Protein AF-A0A968ND12-F1 (afdb_monomer_lite)

Foldseek 3Di:
DVVVVVVVVVVLVVVLVVLQVVLVVCVVVVNLVSSLVSLVVSCVSPVLPLVSLLVVLVSDPDLVSNLVSLVSSLVSPCPDPSNVVSVVVNVVSVVVVVPPPDDDPDDDDDDDDDDDDDDDDDDDDDDDPPPPPDDPVNVVVVVVVVVVVVVVVVVVVVVVVVVPPPDPPPDPDFDDAQPDFQVVLLVLCVQLPAQFADKDQDDCVNLVNDDQPQSVRKIWTPRLQAAPPFTKMKGAAPWQVSLVVSQVVQCVVCVVPVQSNWDWEGDTRIIMTGRPVPPPVSVVSSNLSRVCSVVVDSDRPPDPPPPDPPPPVLDPQPDALVRLVVLLVQVVQQKDDKDQDGSVLLPNDSDAQSVRKIWIPRPVVPPPWTKMKGQHSWQVVLVVSVVVLVVVCVVPVCQDWQWEGDTRIIIIGGRVPPVVSSVSSNVSRPVVNVPPDPPRDDDDPPDDDPDPPPDQQALVNLVVLLVLLVQQKDDKDQDDCVLLPPDGDAQSVRKIWIPRPVVPPPFTWMKGFHPWQVSLVVSQSVLVVVCVVDVVQHWQWEADTRIIIIGGPVRPPVSSVSSNVSRPCPVVPDRPDHDDPPDDPPPDPDDDDDDDDDDDDDDDDDDDDDDDDDDDDDDDDDDDDDDDDDDDDDDDDDDDDDDDDDDDDDDDDDDDDDDDDDDDDDDDDDDDDDDDDDDDDDDDDDDDDDDDDDDDDDDDDDDDDDDDDD

Secondary structure (DSSP, 8-state):
-HHHHHHHHHHHHHHHHHHHHHHHHHHHTT-HHHHHHHHHHHHHH-TT-HHHHHHHHHH-SSHHHHHHHHHHHHHH-TTSHHHHHHHHHHHHHHHHHHT-PPPP-----------------PPPPPP--GGGG--HHHHHHHHHHHHHHHHHHHHHHHHHHHHHSS--PPPPPPPPPP---HHHHHHHHHHTT---EEEEE--GGGGTT---TTGGGEEEEE-TTS-TT-EEEEEE-SSHHHHHHHHHHHHHHHHH-GGG-EEEEEETTEEEEEETTS-HHHHHHHHHHHHHTTSS--------SS--------PPPS--HHHHHHHHHHTT---EEEEE--GGGGTTS--TTGGGEEEEE-GGG-TT-EEEEEE-SSHHHHHHHHHHHHHHHHH-GGG-EEEEEETTEEEEEETTS-HHHHHHHHHHHHHGGG-------PPPSPPP----------HHHHHHHHHHTT---EEEEE--GGGGTTS---SGGGEEEEE-GGG-TT-EEEEEE-SSHHHHHHHHHHHHHHHHH-GGG-EEEEEETTEEEEEETTS-HHHHHHHHHHHHHGGGT---PPPPP-PPPP---------PPPP-------PPPPP-----PPPP----PPPPP---PPPP--PPPPPP---PPPPP---PPP---PPPPPP-------------------PPP---------------------

Radius of gyration: 41.74 Å; chains: 1; bounding box: 104×108×137 Å

Sequence (710 aa):
MSDENQSASTNLDEQTAELVRQGVDALKSGNTLVARALLTEVTRIAPGYQDAWLWLSDLAESEAEREVNLRRSIEIDPRSPSGQIARRKLDQLLAESEVLPPPPTETLRPQTGRIADADADAVAEPEPKWWQQLTPIQMGLIGLSTFAFLLLCGILGMNLFGTFFGRGQPTPPPAPIISVSATEIVVRLQQNGAEAADARPAVPEDFGGLTPRCLDNSQRFYTPSLAFPAGGIVVVCPSANEAQLAKAEFDALGVRDPERRSWTYLNNNVFLQVDGRLPPEASVRYEQVIAALSGGTIPPVVPPATSPPSQAVATPLPFSAFDVYNRIAATGVDVANPRPAVPEDFGAIQARCLENSVRYFIPSLGDPAGGIIVVCPTAAEAEALKADFDRQSAANPTAASWRFINNNIFVQADGRLPADQANKFAEVVAALSTGQAVAPLPPTPPPPPPDATPIPISAFDVFNRVAAAGVEVTDPRGAVPEDFGAIQARCLENSVRYFTPSLGFPAGGVIVTCSNAGDAQALKADYDRQSAANPGATSWTFINNNVFAQADGRMPQNQAQKFQEVIASLSTGAPVQPLPPTAVPPTATQPIEEITVIPIPPTNTPAPIPPTNTSAPIPPTNTSAPIPPTDVPIPPTDTPAPPPTDTPLPPPTNTALPTIVIPLPATATPTITPTATLPYPLPGGLPAPSPRTNAAPFPGSLHNVAIKEE

pLDDT: mean 76.64, std 22.75, range [28.38, 98.38]

Structure (mmCIF, N/CA/C/O backbone):
data_AF-A0A968ND12-F1
#
_entry.id   AF-A0A968ND12-F1
#
loop_
_atom_site.group_PDB
_atom_site.id
_atom_site.type_symbol
_atom_site.label_atom_id
_atom_site.label_alt_id
_atom_site.label_comp_id
_atom_site.label_asym_id
_atom_site.label_entity_id
_atom_site.label_seq_id
_atom_site.pdbx_PDB_ins_code
_atom_site.Cartn_x
_atom_site.Cartn_y
_atom_site.Cartn_z
_atom_site.occupancy
_atom_site.B_iso_or_equiv
_atom_site.auth_seq_id
_atom_site.auth_comp_id
_atom_site.auth_asym_id
_atom_site.auth_atom_id
_atom_site.pdbx_PDB_model_num
ATOM 1 N N . MET A 1 1 ? 2.830 17.175 -38.730 1.00 56.44 1 MET A N 1
ATOM 2 C CA . MET A 1 1 ? 2.250 15.978 -38.079 1.00 56.44 1 MET A CA 1
ATOM 3 C C . MET A 1 1 ? 3.204 14.786 -38.086 1.00 56.44 1 MET A C 1
ATOM 5 O O . MET A 1 1 ? 3.204 14.071 -37.100 1.00 56.44 1 MET A O 1
ATOM 9 N N . SER A 1 2 ? 4.044 14.578 -39.109 1.00 65.62 2 SER A N 1
ATOM 10 C CA . SER A 1 2 ? 5.044 13.490 -39.088 1.00 65.62 2 SER A CA 1
ATOM 11 C C . SER A 1 2 ? 6.234 13.743 -38.146 1.00 65.62 2 SER A C 1
ATOM 13 O O . SER A 1 2 ? 6.712 12.797 -37.531 1.00 65.62 2 SER A O 1
ATOM 15 N N . ASP A 1 3 ? 6.656 15.000 -37.966 1.00 70.06 3 ASP A N 1
ATOM 16 C CA . ASP A 1 3 ? 7.832 15.323 -37.132 1.00 70.06 3 ASP A CA 1
ATOM 17 C C . ASP A 1 3 ? 7.553 15.219 -35.621 1.00 70.06 3 ASP A C 1
ATOM 19 O O . ASP A 1 3 ? 8.429 14.866 -34.840 1.00 70.06 3 ASP A O 1
ATOM 23 N N . GLU A 1 4 ? 6.307 15.446 -35.199 1.00 74.62 4 GLU A N 1
ATOM 24 C CA . GLU A 1 4 ? 5.911 15.413 -33.781 1.00 74.62 4 GLU A CA 1
ATOM 25 C C . GLU A 1 4 ? 5.852 13.976 -33.227 1.00 74.62 4 GLU A C 1
ATOM 27 O O . GLU A 1 4 ? 6.149 13.737 -32.059 1.00 74.62 4 GLU A O 1
ATOM 32 N N . ASN A 1 5 ? 5.559 12.994 -34.089 1.00 72.19 5 ASN A N 1
ATOM 33 C CA . ASN A 1 5 ? 5.512 11.581 -33.704 1.00 72.19 5 ASN A CA 1
ATOM 34 C C . ASN A 1 5 ? 6.915 10.949 -33.586 1.00 72.19 5 ASN A C 1
ATOM 36 O O . ASN A 1 5 ? 7.107 10.006 -32.822 1.00 72.19 5 ASN A O 1
ATOM 40 N N . GLN A 1 6 ? 7.915 11.484 -34.301 1.00 74.94 6 GLN A N 1
ATOM 41 C CA . GLN A 1 6 ? 9.308 11.038 -34.167 1.00 74.94 6 GLN A CA 1
ATOM 42 C C . GLN A 1 6 ? 9.925 11.479 -32.836 1.00 74.94 6 GLN A C 1
ATOM 44 O O . GLN A 1 6 ? 10.598 10.679 -32.194 1.00 74.94 6 GLN A O 1
ATOM 49 N N . SER A 1 7 ? 9.655 12.704 -32.369 1.00 80.06 7 SER A N 1
ATOM 50 C CA . SER A 1 7 ? 10.181 13.176 -31.078 1.00 80.06 7 SER A CA 1
ATOM 51 C C . SER A 1 7 ? 9.617 12.408 -29.877 1.00 80.06 7 SER A C 1
ATOM 53 O O . SER A 1 7 ? 10.336 12.200 -28.901 1.00 80.06 7 SER A O 1
ATOM 55 N N . ALA A 1 8 ? 8.361 11.954 -29.951 1.00 79.12 8 ALA A N 1
ATOM 56 C CA . ALA A 1 8 ? 7.745 11.154 -28.894 1.00 79.12 8 ALA A CA 1
ATOM 57 C C . ALA A 1 8 ? 8.341 9.737 -28.803 1.00 79.12 8 ALA A C 1
ATOM 59 O O . ALA A 1 8 ? 8.593 9.257 -27.699 1.00 79.12 8 ALA A O 1
ATOM 60 N N . SER A 1 9 ? 8.620 9.094 -29.946 1.00 83.06 9 SER A N 1
ATOM 61 C CA . SER A 1 9 ? 9.255 7.765 -29.978 1.00 83.06 9 SER A CA 1
ATOM 62 C C . SER A 1 9 ? 10.660 7.796 -29.377 1.00 83.06 9 SER A C 1
ATOM 64 O O . SER A 1 9 ? 10.982 6.964 -28.538 1.00 83.06 9 SER A O 1
ATOM 66 N N . THR A 1 10 ? 11.473 8.794 -29.740 1.00 88.38 10 THR A N 1
ATOM 67 C CA . THR A 1 10 ? 12.858 8.898 -29.255 1.00 88.38 10 THR A CA 1
ATOM 68 C C . THR A 1 10 ? 12.935 9.079 -27.737 1.00 88.38 10 THR A C 1
ATOM 70 O O . THR A 1 10 ? 13.812 8.510 -27.096 1.00 88.38 10 THR A O 1
ATOM 73 N N . ASN A 1 11 ? 12.012 9.845 -27.146 1.00 89.94 11 ASN A N 1
ATOM 74 C CA . ASN A 1 11 ? 11.993 10.067 -25.697 1.00 89.94 11 ASN A CA 1
ATOM 75 C C . ASN A 1 11 ? 11.614 8.784 -24.935 1.00 89.94 11 ASN A C 1
ATOM 77 O O . ASN A 1 11 ? 12.220 8.459 -23.915 1.00 89.94 11 ASN A O 1
ATOM 81 N N . LEU A 1 12 ? 10.662 8.013 -25.473 1.00 89.19 12 LEU A N 1
ATOM 82 C CA . LEU A 1 12 ? 10.262 6.734 -24.891 1.00 89.19 12 LEU A CA 1
ATOM 83 C C . LEU A 1 12 ? 11.404 5.709 -24.923 1.00 89.19 12 LEU A C 1
ATOM 85 O O . LEU A 1 12 ? 11.623 5.002 -23.937 1.00 89.19 12 LEU A O 1
ATOM 89 N N . ASP A 1 13 ? 12.152 5.655 -26.025 1.00 93.19 13 ASP A N 1
ATOM 90 C CA . ASP A 1 13 ? 13.301 4.758 -26.169 1.00 93.19 13 ASP A CA 1
ATOM 91 C C . ASP A 1 13 ? 14.418 5.114 -25.170 1.00 93.19 13 ASP A C 1
ATOM 93 O O . ASP A 1 13 ? 14.982 4.227 -24.527 1.00 93.19 13 ASP A O 1
ATOM 97 N N . GLU A 1 14 ? 14.691 6.409 -24.972 1.00 93.56 14 GLU A N 1
ATOM 98 C CA . GLU A 1 14 ? 15.684 6.891 -24.003 1.00 93.56 14 GLU A CA 1
ATOM 99 C C . GLU A 1 14 ? 15.271 6.586 -22.555 1.00 93.56 14 GLU A C 1
ATOM 101 O O . GLU A 1 14 ? 16.070 6.059 -21.776 1.00 93.56 14 GLU A O 1
ATOM 106 N N . GLN A 1 15 ? 14.005 6.831 -22.203 1.00 93.25 15 GLN A N 1
ATOM 107 C CA . GLN A 1 15 ? 13.470 6.504 -20.881 1.00 93.25 15 GLN A CA 1
ATOM 108 C C . GLN A 1 15 ? 13.541 4.997 -20.595 1.00 93.25 15 GLN A C 1
ATOM 110 O O . GLN A 1 15 ? 13.913 4.581 -19.496 1.00 93.25 15 GLN A O 1
ATOM 115 N N . THR A 1 16 ? 13.203 4.173 -21.587 1.00 95.69 16 THR A N 1
ATOM 116 C CA . THR A 1 16 ? 13.233 2.710 -21.466 1.00 95.69 16 THR A CA 1
ATOM 117 C C . THR A 1 16 ? 14.664 2.209 -21.271 1.00 95.69 16 THR A C 1
ATOM 119 O O . THR A 1 16 ? 14.918 1.399 -20.378 1.00 95.69 16 THR A O 1
ATOM 122 N N . ALA A 1 17 ? 15.618 2.727 -22.051 1.00 94.31 17 ALA A N 1
ATOM 123 C CA . ALA A 1 17 ? 17.031 2.384 -21.916 1.00 94.31 17 ALA A CA 1
ATOM 124 C C . ALA A 1 17 ? 17.588 2.759 -20.531 1.00 94.31 17 ALA A C 1
ATOM 126 O O . ALA A 1 17 ? 18.358 1.994 -19.942 1.00 94.31 17 ALA A O 1
ATOM 127 N N . GLU A 1 18 ? 17.165 3.899 -19.982 1.00 95.69 18 GLU A N 1
ATOM 128 C CA . GLU A 1 18 ? 17.583 4.344 -18.655 1.00 95.69 18 GLU A CA 1
ATOM 129 C C . GLU A 1 18 ? 17.050 3.438 -17.538 1.00 95.69 18 GLU A C 1
ATOM 131 O O . GLU A 1 18 ? 17.810 3.037 -16.655 1.00 95.69 18 GLU A O 1
ATOM 136 N N . LEU A 1 19 ? 15.775 3.043 -17.598 1.00 95.25 19 LEU A N 1
ATOM 137 C CA . LEU A 1 19 ? 15.191 2.107 -16.632 1.00 95.25 19 LEU A CA 1
ATOM 138 C C . LEU A 1 19 ? 15.886 0.739 -16.660 1.00 95.25 19 LEU A C 1
ATOM 140 O O . LEU A 1 19 ? 16.144 0.156 -15.606 1.00 95.25 19 LEU A O 1
ATOM 144 N N . VAL A 1 20 ? 16.253 0.243 -17.847 1.00 97.31 20 VAL A N 1
ATOM 145 C CA . VAL A 1 20 ? 17.030 -1.001 -17.977 1.00 97.31 20 VAL A CA 1
ATOM 146 C C . VAL A 1 20 ? 18.399 -0.855 -17.333 1.00 97.31 20 VAL A C 1
ATOM 148 O O . VAL A 1 20 ? 18.812 -1.735 -16.579 1.00 97.31 20 VAL A O 1
ATOM 151 N N . ARG A 1 21 ? 19.097 0.257 -17.589 1.00 96.88 21 ARG A N 1
ATOM 152 C CA . ARG A 1 21 ? 20.406 0.531 -16.987 1.00 96.88 21 ARG A CA 1
ATOM 153 C C . ARG A 1 21 ? 20.323 0.520 -15.460 1.00 96.88 21 ARG A C 1
ATOM 155 O O . ARG A 1 21 ? 21.101 -0.184 -14.821 1.00 96.88 21 ARG A O 1
ATOM 162 N N . GLN A 1 22 ? 19.335 1.208 -14.891 1.00 95.56 22 GLN A N 1
ATOM 163 C CA . GLN A 1 22 ? 19.101 1.236 -13.445 1.00 95.56 22 GLN A CA 1
ATOM 164 C C . GLN A 1 22 ? 18.759 -0.150 -12.883 1.00 95.56 22 GLN A C 1
ATOM 166 O O . GLN A 1 22 ? 19.304 -0.542 -11.851 1.00 95.56 22 GLN A O 1
ATOM 171 N N . GLY A 1 23 ? 17.912 -0.922 -13.572 1.00 96.12 23 GLY A N 1
ATOM 172 C CA . GLY A 1 23 ? 17.571 -2.289 -13.173 1.00 96.12 23 GLY A CA 1
ATOM 173 C C . GLY A 1 23 ? 18.788 -3.217 -13.148 1.00 96.12 23 GLY A C 1
ATOM 174 O O . GLY A 1 23 ? 18.982 -3.972 -12.195 1.00 96.12 23 GLY A O 1
ATOM 175 N N . VAL A 1 24 ? 19.659 -3.116 -14.155 1.00 97.12 24 VAL A N 1
ATOM 176 C CA . VAL A 1 24 ? 20.906 -3.890 -14.235 1.00 97.12 24 VAL A CA 1
ATOM 177 C C . VAL A 1 24 ? 21.907 -3.464 -13.157 1.00 97.12 24 VAL A C 1
ATOM 179 O O . VAL A 1 24 ? 22.561 -4.320 -12.559 1.00 97.12 24 VAL A O 1
ATOM 182 N N . ASP A 1 25 ? 22.033 -2.169 -12.872 1.00 95.00 25 ASP A N 1
ATOM 183 C CA . ASP A 1 25 ? 22.934 -1.671 -11.827 1.00 95.00 25 ASP A CA 1
ATOM 184 C C . ASP A 1 25 ? 22.446 -2.058 -10.419 1.00 95.00 25 ASP A C 1
ATOM 186 O O . ASP A 1 25 ? 23.253 -2.459 -9.572 1.00 95.00 25 ASP A O 1
ATOM 190 N N . ALA A 1 26 ? 21.129 -2.054 -10.185 1.00 89.69 26 ALA A N 1
ATOM 191 C CA . ALA A 1 26 ? 20.523 -2.584 -8.964 1.00 89.69 26 ALA A CA 1
ATOM 192 C C . ALA A 1 26 ? 20.800 -4.088 -8.801 1.00 89.69 26 ALA A C 1
ATOM 194 O O . ALA A 1 26 ? 21.213 -4.520 -7.721 1.00 89.69 26 ALA A O 1
ATOM 195 N N . LEU A 1 27 ? 20.667 -4.872 -9.881 1.00 96.38 27 LEU A N 1
ATOM 196 C CA . LEU A 1 27 ? 20.973 -6.305 -9.882 1.00 96.38 27 LEU A CA 1
ATOM 197 C C . LEU A 1 27 ? 22.443 -6.566 -9.529 1.00 96.38 27 LEU A C 1
ATOM 199 O O . LEU A 1 27 ? 22.733 -7.381 -8.655 1.00 96.38 27 LEU A O 1
ATOM 203 N N . LYS A 1 28 ? 23.376 -5.838 -10.159 1.00 93.44 28 LYS A N 1
ATOM 204 C CA . LYS A 1 28 ? 24.823 -5.942 -9.883 1.00 93.44 28 LYS A CA 1
ATOM 205 C C . LYS A 1 28 ? 25.186 -5.563 -8.450 1.00 93.44 28 LYS A C 1
ATOM 207 O O . LYS A 1 28 ? 26.159 -6.081 -7.912 1.00 93.44 28 LYS A O 1
ATOM 212 N N . SER A 1 29 ? 24.405 -4.678 -7.841 1.00 92.44 29 SER A N 1
ATOM 213 C CA . SER A 1 29 ? 24.580 -4.246 -6.452 1.00 92.44 29 SER A CA 1
ATOM 214 C C . SER A 1 29 ? 23.923 -5.198 -5.441 1.00 92.44 29 SER A C 1
ATOM 216 O O . SER A 1 29 ? 23.938 -4.924 -4.244 1.00 92.44 29 SER A O 1
ATOM 218 N N . GLY A 1 30 ? 23.330 -6.308 -5.899 1.00 89.31 30 GLY A N 1
ATOM 219 C CA . GLY A 1 30 ? 22.644 -7.290 -5.055 1.00 89.31 30 GLY A CA 1
ATOM 220 C C . GLY A 1 30 ? 21.225 -6.892 -4.637 1.00 89.31 30 GLY A C 1
ATOM 221 O O . GLY A 1 30 ? 20.592 -7.617 -3.873 1.00 89.31 30 GLY A O 1
ATOM 222 N N . ASN A 1 31 ? 20.692 -5.773 -5.138 1.00 91.06 31 ASN A N 1
ATOM 223 C CA . ASN A 1 31 ? 19.337 -5.318 -4.835 1.00 91.06 31 ASN A CA 1
ATOM 224 C C . ASN A 1 31 ? 18.324 -5.928 -5.817 1.00 91.06 31 ASN A C 1
ATOM 226 O O . ASN A 1 31 ? 17.839 -5.279 -6.746 1.00 91.06 31 ASN A O 1
ATOM 230 N N . THR A 1 32 ? 18.027 -7.211 -5.616 1.00 93.25 32 THR A N 1
ATOM 231 C CA . THR A 1 32 ? 17.188 -8.013 -6.519 1.00 93.25 32 THR A CA 1
ATOM 232 C C . THR A 1 32 ? 15.734 -7.539 -6.585 1.00 93.25 32 THR A C 1
ATOM 234 O O . THR A 1 32 ? 15.129 -7.604 -7.653 1.00 93.25 32 THR A O 1
ATOM 237 N N . LEU A 1 33 ? 15.184 -7.008 -5.485 1.00 81.56 33 LEU A N 1
ATOM 238 C CA . LEU A 1 33 ? 13.808 -6.502 -5.430 1.00 81.56 33 LEU A CA 1
ATOM 239 C C . LEU A 1 33 ? 13.639 -5.242 -6.288 1.00 81.56 33 LEU A C 1
ATOM 241 O O . LEU A 1 33 ? 12.730 -5.181 -7.116 1.00 81.56 33 LEU A O 1
ATOM 245 N N . VAL A 1 34 ? 14.545 -4.266 -6.147 1.00 83.06 34 VAL A N 1
ATOM 246 C CA . VAL A 1 34 ? 14.527 -3.041 -6.967 1.00 83.06 34 VAL A CA 1
ATOM 247 C C . VAL A 1 34 ? 14.811 -3.363 -8.431 1.00 83.06 34 VAL A C 1
ATOM 249 O O . VAL A 1 34 ? 14.116 -2.861 -9.314 1.00 83.06 34 VAL A O 1
ATOM 252 N N . ALA A 1 35 ? 15.776 -4.248 -8.700 1.00 96.38 35 ALA A N 1
ATOM 253 C CA . ALA A 1 35 ? 16.067 -4.695 -10.057 1.00 96.38 35 ALA A CA 1
ATOM 254 C C . ALA A 1 35 ? 14.835 -5.313 -10.735 1.00 96.38 35 ALA A C 1
ATOM 256 O O . ALA A 1 35 ? 14.520 -4.957 -11.871 1.00 96.38 35 ALA A O 1
ATOM 257 N N . ARG A 1 36 ? 14.100 -6.187 -10.028 1.00 96.12 36 ARG A N 1
ATOM 258 C CA . ARG A 1 36 ? 12.876 -6.797 -10.561 1.00 96.12 36 ARG A CA 1
ATOM 259 C C . ARG A 1 36 ? 11.808 -5.745 -10.834 1.00 96.12 36 ARG A C 1
ATOM 261 O O . ARG A 1 36 ? 11.239 -5.758 -11.917 1.00 96.12 36 ARG A O 1
ATOM 268 N N . ALA A 1 37 ? 11.557 -4.826 -9.901 1.00 89.56 37 ALA A N 1
ATOM 269 C CA . ALA A 1 37 ? 10.554 -3.777 -10.087 1.00 89.56 37 ALA A CA 1
ATOM 270 C C . ALA A 1 37 ? 10.840 -2.915 -11.332 1.00 89.56 37 ALA A C 1
ATOM 272 O O . ALA A 1 37 ? 9.951 -2.719 -12.162 1.00 89.56 37 ALA A O 1
ATOM 273 N N . LEU A 1 38 ? 12.089 -2.466 -11.505 1.00 94.12 38 LEU A N 1
ATOM 274 C CA . LEU A 1 38 ? 12.507 -1.646 -12.647 1.00 94.12 38 LEU A CA 1
ATOM 275 C C . LEU A 1 38 ? 12.411 -2.400 -13.978 1.00 94.12 38 LEU A C 1
ATOM 277 O O . LEU A 1 38 ? 11.897 -1.865 -14.958 1.00 94.12 38 LEU A O 1
ATOM 281 N N . LEU A 1 39 ? 12.875 -3.650 -14.028 1.00 97.56 39 LEU A N 1
ATOM 282 C CA . LEU A 1 39 ? 12.845 -4.445 -15.257 1.00 97.56 39 LEU A CA 1
ATOM 283 C C . LEU A 1 39 ? 11.418 -4.873 -15.635 1.00 97.56 39 LEU A C 1
ATOM 285 O O . LEU A 1 39 ? 11.082 -4.882 -16.818 1.00 97.56 39 LEU A O 1
ATOM 289 N N . THR A 1 40 ? 10.551 -5.151 -14.658 1.00 95.56 40 THR A N 1
ATOM 290 C CA . THR A 1 40 ? 9.119 -5.380 -14.903 1.00 95.56 40 THR A CA 1
ATOM 291 C C . THR A 1 40 ? 8.464 -4.131 -15.489 1.00 95.56 40 THR A C 1
ATOM 293 O O . THR A 1 40 ? 7.734 -4.226 -16.477 1.00 95.56 40 THR A O 1
ATO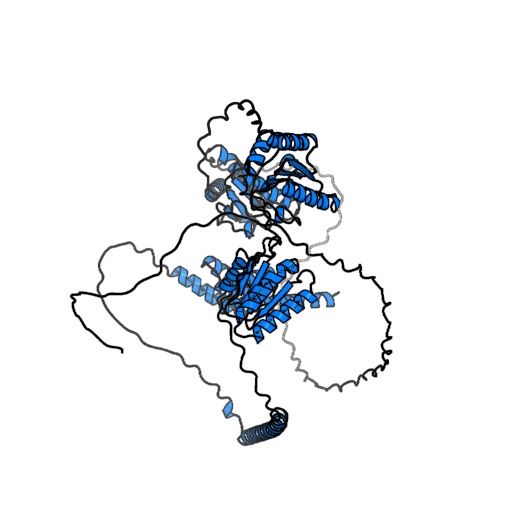M 296 N N . GLU A 1 41 ? 8.775 -2.949 -14.951 1.00 95.06 41 GLU A N 1
ATOM 297 C CA . GLU A 1 41 ? 8.271 -1.680 -15.480 1.00 95.06 41 GLU A CA 1
ATOM 298 C C . GLU A 1 41 ? 8.711 -1.447 -16.934 1.00 95.06 41 GLU A C 1
ATOM 300 O O . GLU A 1 41 ? 7.894 -1.064 -17.773 1.00 95.06 41 GLU A O 1
ATOM 305 N N . VAL A 1 42 ? 9.959 -1.786 -17.279 1.00 97.75 42 VAL A N 1
ATOM 306 C CA . VAL A 1 42 ? 10.430 -1.768 -18.673 1.00 97.75 42 VAL A CA 1
ATOM 307 C C . VAL A 1 42 ? 9.572 -2.664 -19.559 1.00 97.75 42 VAL A C 1
ATOM 309 O O . VAL A 1 42 ? 9.120 -2.216 -20.608 1.00 97.75 42 VAL A O 1
ATOM 312 N N . THR A 1 43 ? 9.302 -3.908 -19.152 1.00 97.44 43 THR A N 1
ATOM 313 C CA . THR A 1 43 ? 8.472 -4.821 -19.962 1.00 97.44 43 THR A CA 1
ATOM 314 C C . THR A 1 43 ? 7.016 -4.368 -20.083 1.00 97.44 43 THR A C 1
ATOM 316 O O . THR A 1 43 ? 6.337 -4.739 -21.039 1.00 97.44 43 THR A O 1
ATOM 319 N N . ARG A 1 44 ? 6.534 -3.531 -19.157 1.00 95.00 44 ARG A N 1
ATOM 320 C CA . ARG A 1 44 ? 5.206 -2.910 -19.223 1.00 95.00 44 ARG A CA 1
ATOM 321 C C . ARG A 1 44 ? 5.168 -1.752 -20.222 1.00 95.00 44 ARG A C 1
ATOM 323 O O . ARG A 1 44 ? 4.199 -1.638 -20.970 1.00 95.00 44 ARG A O 1
ATOM 330 N N . ILE A 1 45 ? 6.199 -0.904 -20.227 1.00 93.94 45 ILE A N 1
ATOM 331 C CA . ILE A 1 45 ? 6.315 0.265 -21.115 1.00 93.94 45 ILE A CA 1
ATOM 332 C C . ILE A 1 45 ? 6.671 -0.168 -22.543 1.00 93.94 45 ILE A C 1
ATOM 334 O O . ILE A 1 45 ? 6.045 0.270 -23.507 1.00 93.94 45 ILE A O 1
ATOM 338 N N . ALA A 1 46 ? 7.649 -1.061 -22.669 1.00 96.62 46 ALA A N 1
ATOM 339 C CA . ALA A 1 46 ? 8.173 -1.575 -23.922 1.00 96.62 46 ALA A CA 1
ATOM 340 C C . ALA A 1 46 ? 8.196 -3.116 -23.892 1.00 96.62 46 ALA A C 1
ATOM 342 O O . ALA A 1 46 ? 9.249 -3.726 -23.692 1.00 96.62 46 ALA A O 1
ATOM 343 N N . PRO A 1 47 ? 7.053 -3.784 -24.151 1.00 97.00 47 PRO A N 1
ATOM 344 C CA . PRO A 1 47 ? 6.973 -5.249 -24.150 1.00 97.00 47 PRO A CA 1
ATOM 345 C C . PRO A 1 47 ? 7.934 -5.931 -25.133 1.00 97.00 47 PRO A C 1
ATOM 347 O O . PRO A 1 47 ? 8.293 -7.088 -24.932 1.00 97.00 47 PRO A O 1
ATOM 350 N N . GLY A 1 48 ? 8.365 -5.214 -26.178 1.00 96.44 48 GLY A N 1
ATOM 351 C CA . GLY A 1 48 ? 9.365 -5.659 -27.151 1.00 96.44 48 GLY A CA 1
ATOM 352 C C . GLY A 1 48 ? 10.824 -5.430 -26.733 1.00 96.44 48 GLY A C 1
ATOM 353 O O . GLY A 1 48 ? 11.716 -5.678 -27.539 1.00 96.44 48 GLY A O 1
ATOM 354 N N . TYR A 1 49 ? 11.104 -4.950 -25.516 1.00 97.25 49 TYR A N 1
ATOM 355 C CA . TYR A 1 49 ? 12.474 -4.720 -25.056 1.00 97.25 49 TYR A CA 1
ATOM 356 C C . TYR A 1 49 ? 13.109 -6.026 -24.564 1.00 97.25 49 TYR A C 1
ATOM 358 O O . TYR A 1 49 ? 13.016 -6.418 -23.401 1.00 97.25 49 TYR A O 1
ATOM 366 N N . GLN A 1 50 ? 13.743 -6.730 -25.493 1.00 97.50 50 GLN A N 1
ATOM 367 C CA . GLN A 1 50 ? 14.204 -8.103 -25.317 1.00 97.50 50 GLN A CA 1
ATOM 368 C C . GLN A 1 50 ? 15.158 -8.334 -24.134 1.00 97.50 50 GLN A C 1
ATOM 370 O O . GLN A 1 50 ? 15.071 -9.373 -23.469 1.00 97.50 50 GLN A O 1
ATOM 375 N N . ASP A 1 51 ? 16.055 -7.383 -23.869 1.00 97.06 51 ASP A N 1
ATOM 376 C CA . ASP A 1 51 ? 17.050 -7.496 -22.799 1.00 97.06 51 ASP A CA 1
ATOM 377 C C . ASP A 1 51 ? 16.395 -7.509 -21.418 1.00 97.06 51 ASP A C 1
ATOM 379 O O . ASP A 1 51 ? 16.853 -8.225 -20.534 1.00 97.06 51 ASP A O 1
ATOM 383 N N . ALA A 1 52 ? 15.294 -6.775 -21.229 1.00 97.88 52 ALA A N 1
ATOM 384 C CA . ALA A 1 52 ? 14.600 -6.729 -19.946 1.00 97.88 52 ALA A CA 1
ATOM 385 C C . ALA A 1 52 ? 14.025 -8.102 -19.572 1.00 97.88 52 ALA A C 1
ATOM 387 O O . ALA A 1 52 ? 14.203 -8.553 -18.443 1.00 97.88 52 ALA A O 1
ATOM 388 N N . TRP A 1 53 ? 13.438 -8.815 -20.540 1.00 98.31 53 TRP A N 1
ATOM 389 C CA . TRP A 1 53 ? 12.981 -10.197 -20.359 1.00 98.31 53 TRP A CA 1
ATOM 390 C C . TRP A 1 53 ? 14.128 -11.158 -20.045 1.00 98.31 53 TRP A C 1
ATOM 392 O O . TRP A 1 53 ? 13.989 -12.039 -19.195 1.00 98.31 53 TRP A O 1
ATOM 402 N N . LEU A 1 54 ? 15.280 -10.976 -20.698 1.00 98.19 54 LEU A N 1
ATOM 403 C CA . LEU A 1 54 ? 16.467 -11.774 -20.407 1.00 98.19 54 LEU A CA 1
ATOM 404 C C . LEU A 1 54 ? 16.953 -11.536 -18.967 1.00 98.19 54 LEU A C 1
ATOM 406 O O . LEU A 1 54 ? 17.212 -12.506 -18.259 1.00 98.19 54 LEU A O 1
ATOM 410 N N . TRP A 1 55 ? 17.023 -10.287 -18.503 1.00 97.94 55 TRP A N 1
ATOM 411 C CA . TRP A 1 55 ? 17.421 -9.972 -17.126 1.00 97.94 55 TRP A CA 1
ATOM 412 C C . TRP A 1 55 ? 16.394 -10.435 -16.083 1.00 97.94 55 TRP A C 1
ATOM 414 O O . TRP A 1 55 ? 16.783 -10.941 -15.032 1.00 97.94 55 TRP A O 1
ATOM 424 N N . LEU A 1 56 ? 15.092 -10.353 -16.377 1.00 98.00 56 LEU A N 1
ATOM 425 C CA . LEU A 1 56 ? 14.045 -10.901 -15.505 1.00 98.00 56 LEU A CA 1
ATOM 426 C C . LEU A 1 56 ? 14.157 -12.422 -15.335 1.00 98.00 56 LEU A C 1
ATOM 428 O O . LEU A 1 56 ? 13.793 -12.940 -14.283 1.00 98.00 56 LEU A O 1
ATOM 432 N N . SER A 1 57 ? 14.701 -13.152 -16.316 1.00 98.12 57 SER A N 1
ATOM 433 C CA . SER A 1 57 ? 14.948 -14.593 -16.153 1.00 98.12 57 SER A CA 1
ATOM 434 C C . SER A 1 57 ? 15.995 -14.911 -15.076 1.00 98.12 57 SER A C 1
ATOM 436 O O . SER A 1 57 ? 15.865 -15.917 -14.380 1.00 98.12 57 SER A O 1
ATOM 438 N N . ASP A 1 58 ? 16.982 -14.032 -14.876 1.00 97.62 58 ASP A N 1
ATOM 439 C CA . ASP A 1 58 ? 18.002 -14.184 -13.826 1.00 97.62 58 ASP A CA 1
ATOM 440 C C . ASP A 1 58 ? 17.467 -13.823 -12.433 1.00 97.62 58 ASP A C 1
ATOM 442 O O . ASP A 1 58 ? 18.006 -14.265 -11.421 1.00 97.62 58 ASP A O 1
ATOM 446 N N . LEU A 1 59 ? 16.386 -13.044 -12.387 1.00 97.50 59 LEU A N 1
ATOM 447 C CA . LEU A 1 59 ? 15.693 -12.632 -11.168 1.00 97.50 59 LEU A CA 1
ATOM 448 C C . LEU A 1 59 ? 14.508 -13.530 -10.796 1.00 97.50 59 LEU A C 1
ATOM 450 O O . LEU A 1 59 ? 13.914 -13.302 -9.745 1.00 97.50 59 LEU A O 1
ATOM 454 N N . ALA A 1 60 ? 14.141 -14.499 -11.636 1.00 97.31 60 ALA A N 1
ATOM 455 C CA . ALA A 1 60 ? 12.982 -15.364 -11.430 1.00 97.31 60 ALA A CA 1
ATOM 456 C C . ALA A 1 60 ? 13.126 -16.241 -10.170 1.00 97.31 60 ALA A C 1
ATOM 458 O O . ALA A 1 60 ? 14.182 -16.836 -9.941 1.00 97.31 60 ALA A O 1
ATOM 459 N N . GLU A 1 61 ? 12.058 -16.356 -9.372 1.00 94.50 61 GLU A N 1
ATOM 460 C CA . GLU A 1 61 ? 12.060 -17.131 -8.109 1.00 94.50 61 GLU A CA 1
ATOM 461 C C . GLU A 1 61 ? 11.794 -18.616 -8.325 1.00 94.50 61 GLU A C 1
ATOM 463 O O . GLU A 1 61 ? 12.067 -19.439 -7.452 1.00 94.50 61 GLU A O 1
ATOM 468 N N . SER A 1 62 ? 11.251 -18.960 -9.489 1.00 95.94 62 SER A N 1
ATOM 469 C CA . SER A 1 62 ? 10.920 -20.328 -9.865 1.00 95.94 62 SER A CA 1
ATOM 470 C C . SER A 1 62 ? 11.453 -20.662 -11.253 1.00 95.94 62 SER A C 1
ATOM 472 O O . SER A 1 62 ? 11.604 -19.789 -12.111 1.00 95.94 62 SER A O 1
ATOM 474 N N . GLU A 1 63 ? 11.702 -21.950 -11.496 1.00 96.12 63 GLU A N 1
ATOM 475 C CA . GLU A 1 63 ? 12.079 -22.444 -12.826 1.00 96.12 63 GLU A CA 1
ATOM 476 C C . GLU A 1 63 ? 10.994 -22.145 -13.867 1.00 96.12 63 GLU A C 1
ATOM 478 O O . GLU A 1 63 ? 11.313 -21.743 -14.982 1.00 96.12 63 GLU A O 1
ATOM 483 N N . ALA A 1 64 ? 9.716 -22.240 -13.484 1.00 93.94 64 ALA A N 1
ATOM 484 C CA . ALA A 1 64 ? 8.590 -21.922 -14.360 1.00 93.94 64 ALA A CA 1
ATOM 485 C C . ALA A 1 64 ? 8.597 -20.449 -14.806 1.00 93.94 64 ALA A C 1
ATOM 487 O O . ALA A 1 64 ? 8.431 -20.148 -15.986 1.00 93.94 64 ALA A O 1
ATOM 488 N N . GLU A 1 65 ? 8.831 -19.515 -13.881 1.00 95.62 65 GLU A N 1
ATOM 489 C CA . GLU A 1 65 ? 8.946 -18.088 -14.207 1.00 95.62 65 GLU A CA 1
ATOM 490 C C . GLU A 1 65 ? 10.180 -17.809 -15.080 1.00 95.62 65 GLU A C 1
ATOM 492 O O . GLU A 1 65 ? 10.094 -17.076 -16.071 1.00 95.62 65 GLU A O 1
ATOM 497 N N . ARG A 1 66 ? 11.317 -18.444 -14.763 1.00 98.25 66 ARG A N 1
ATOM 498 C CA . ARG A 1 66 ? 12.546 -18.353 -15.563 1.00 98.25 66 ARG A CA 1
ATOM 499 C C . ARG A 1 66 ? 12.292 -18.802 -17.000 1.00 98.25 66 ARG A C 1
ATOM 501 O O . ARG A 1 66 ? 12.692 -18.106 -17.932 1.00 98.25 66 ARG A O 1
ATOM 508 N N . GLU A 1 67 ? 11.594 -19.921 -17.184 1.00 97.81 67 GLU A N 1
ATOM 509 C CA . GLU A 1 67 ? 11.221 -20.450 -18.495 1.00 97.81 67 GLU A CA 1
ATOM 510 C C . GLU A 1 67 ? 10.358 -19.457 -19.288 1.00 97.81 67 GLU A C 1
ATOM 512 O O . GLU A 1 67 ? 10.659 -19.167 -20.449 1.00 97.81 67 GLU A O 1
ATOM 517 N N . VAL A 1 68 ? 9.315 -18.896 -18.664 1.00 97.06 68 VAL A N 1
ATOM 518 C CA . VAL A 1 68 ? 8.411 -17.922 -19.300 1.00 97.06 68 VAL A CA 1
ATOM 519 C C . VAL A 1 68 ? 9.178 -16.689 -19.781 1.00 97.06 68 VAL A C 1
ATOM 521 O O . VAL A 1 68 ? 9.021 -16.280 -20.935 1.00 97.06 68 VAL A O 1
ATOM 524 N N . ASN A 1 69 ? 10.051 -16.132 -18.938 1.00 97.88 69 ASN A N 1
ATOM 525 C CA . ASN A 1 69 ? 10.845 -14.950 -19.275 1.00 97.88 69 ASN A CA 1
ATOM 526 C C . ASN A 1 69 ? 11.826 -15.224 -20.430 1.00 97.88 69 ASN A C 1
ATOM 528 O O . ASN A 1 69 ? 11.941 -14.420 -21.359 1.00 97.88 69 ASN A O 1
ATOM 532 N N . LEU A 1 70 ? 12.478 -16.393 -20.433 1.00 98.38 70 LEU A N 1
ATOM 533 C CA . LEU A 1 70 ? 13.371 -16.808 -21.521 1.00 98.38 70 LEU A CA 1
ATOM 534 C C . LEU A 1 70 ? 12.618 -17.002 -22.842 1.00 98.38 70 LEU A C 1
ATOM 536 O O . LEU A 1 70 ? 13.074 -16.518 -23.879 1.00 98.38 70 LEU A O 1
ATOM 540 N N . ARG A 1 71 ? 11.447 -17.653 -22.818 1.00 98.00 71 ARG A N 1
ATOM 541 C CA . ARG A 1 71 ? 10.603 -17.826 -24.011 1.00 98.00 71 ARG A CA 1
ATOM 542 C C . ARG A 1 71 ? 10.166 -16.481 -24.585 1.00 98.00 71 ARG A C 1
ATOM 544 O O . ARG A 1 71 ? 10.312 -16.277 -25.788 1.00 98.00 71 ARG A O 1
ATOM 551 N N . ARG A 1 72 ? 9.733 -15.537 -23.740 1.00 97.94 72 ARG A N 1
ATOM 552 C CA . ARG A 1 72 ? 9.386 -14.173 -24.176 1.00 97.94 72 ARG A CA 1
ATOM 553 C C . ARG A 1 72 ? 10.559 -13.440 -24.810 1.00 97.94 72 ARG A C 1
ATOM 555 O O . ARG A 1 72 ? 10.390 -12.835 -25.865 1.00 97.94 72 ARG A O 1
ATOM 562 N N . SER A 1 73 ? 11.754 -13.545 -24.231 1.00 98.19 73 SER A N 1
ATOM 563 C CA . SER A 1 73 ? 12.953 -12.955 -24.831 1.00 98.19 73 SER A CA 1
ATOM 564 C C . SER A 1 73 ? 13.238 -13.537 -26.228 1.00 98.19 73 SER A C 1
ATOM 566 O O . SER A 1 73 ? 13.542 -12.788 -27.152 1.00 98.19 73 SER A O 1
ATOM 568 N N . ILE A 1 74 ? 13.080 -14.849 -26.438 1.00 98.38 74 ILE A N 1
ATOM 569 C CA . ILE A 1 74 ? 13.290 -15.497 -27.751 1.00 98.38 74 ILE A CA 1
ATOM 570 C C . ILE A 1 74 ? 12.205 -15.109 -28.769 1.00 98.38 74 ILE A C 1
ATOM 572 O O . ILE A 1 74 ? 12.514 -14.948 -29.949 1.00 98.38 74 ILE A O 1
ATOM 576 N N . GLU A 1 75 ? 10.948 -14.971 -28.336 1.00 97.88 75 GLU A N 1
ATOM 577 C CA . GLU A 1 75 ? 9.811 -14.612 -29.198 1.00 97.88 75 GLU A CA 1
ATOM 578 C C . GLU A 1 75 ? 9.958 -13.230 -29.846 1.00 97.88 75 GLU A C 1
ATOM 580 O O . GLU A 1 75 ? 9.510 -13.048 -30.977 1.00 97.88 75 GLU A O 1
ATOM 585 N N . ILE A 1 76 ? 10.584 -12.276 -29.149 1.00 97.50 76 ILE A N 1
ATOM 586 C CA . ILE A 1 76 ? 10.762 -10.899 -29.633 1.00 97.50 76 ILE A CA 1
ATOM 587 C C . ILE A 1 76 ? 11.703 -10.854 -30.842 1.00 97.50 76 ILE A C 1
ATOM 589 O O . ILE A 1 76 ? 11.312 -10.395 -31.914 1.00 97.50 76 ILE A O 1
ATOM 593 N N . ASP A 1 77 ? 12.936 -11.342 -30.683 1.00 97.81 77 ASP A N 1
ATOM 594 C CA . ASP A 1 77 ? 13.876 -11.513 -31.793 1.00 97.81 77 ASP A CA 1
ATOM 595 C C . ASP A 1 77 ? 14.800 -12.717 -31.538 1.00 97.81 77 ASP A C 1
ATOM 597 O O . ASP A 1 77 ? 15.798 -12.611 -30.818 1.00 97.81 77 ASP A O 1
ATOM 601 N N . PRO A 1 78 ? 14.542 -13.876 -32.163 1.00 97.69 78 PRO A N 1
ATOM 602 C CA . PRO A 1 78 ? 15.331 -15.080 -31.926 1.00 97.69 78 PRO A CA 1
ATOM 603 C C . PRO A 1 78 ? 16.757 -14.999 -32.493 1.00 97.69 78 PRO A C 1
ATOM 605 O O . PRO A 1 78 ? 17.574 -15.875 -32.204 1.00 97.69 78 PRO A O 1
ATOM 608 N N . ARG A 1 79 ? 17.068 -14.006 -33.341 1.00 97.12 79 ARG A N 1
ATOM 609 C CA . ARG A 1 79 ? 18.382 -13.861 -33.988 1.00 97.12 79 ARG A CA 1
ATOM 610 C C . ARG A 1 79 ? 19.294 -12.876 -33.272 1.00 97.12 79 ARG A C 1
ATOM 612 O O . ARG A 1 79 ? 20.504 -12.928 -33.510 1.00 97.12 79 ARG A O 1
ATOM 619 N N . SER A 1 80 ? 18.753 -12.019 -32.411 1.00 97.00 80 SER A N 1
ATOM 620 C CA . SER A 1 80 ? 19.552 -11.061 -31.653 1.00 97.00 80 SER A CA 1
ATOM 621 C C . SER A 1 80 ? 20.538 -11.770 -30.705 1.00 97.00 80 SER A C 1
ATOM 623 O O . SER A 1 80 ? 20.328 -12.935 -30.337 1.00 97.00 80 SER A O 1
ATOM 625 N N . PRO A 1 81 ? 21.617 -11.091 -30.268 1.00 97.50 81 PRO A N 1
ATOM 626 C CA . PRO A 1 81 ? 22.526 -11.635 -29.260 1.00 97.50 81 PRO A CA 1
ATOM 627 C C . PRO A 1 81 ? 21.794 -12.109 -27.994 1.00 97.50 81 PRO A C 1
ATOM 629 O O . PRO A 1 81 ? 22.066 -13.203 -27.498 1.00 97.50 81 PRO A O 1
ATOM 632 N N . SER A 1 82 ? 20.818 -11.335 -27.517 1.00 95.62 82 SER A N 1
ATOM 633 C CA . SER A 1 82 ? 20.032 -11.644 -26.319 1.00 95.62 82 SER A CA 1
ATOM 634 C C . SER A 1 82 ? 19.096 -12.830 -26.523 1.00 95.62 82 SER A C 1
ATOM 636 O O . SER A 1 82 ? 19.019 -13.691 -25.650 1.00 95.62 82 SER A O 1
ATOM 638 N N . GLY A 1 83 ? 18.479 -12.964 -27.701 1.00 97.25 83 GLY A N 1
ATOM 639 C CA . GLY A 1 83 ? 17.654 -14.124 -28.053 1.00 97.25 83 GLY A CA 1
ATOM 640 C C . GLY A 1 83 ? 18.462 -15.418 -28.108 1.00 97.25 83 GLY A C 1
ATOM 641 O O . GLY A 1 83 ? 18.015 -16.460 -27.631 1.00 97.25 83 GLY A O 1
ATOM 642 N N . GLN A 1 84 ? 19.700 -15.354 -28.603 1.00 97.81 84 GLN A N 1
ATOM 643 C CA . GLN A 1 84 ? 20.614 -16.500 -28.594 1.00 97.81 84 GLN A CA 1
ATOM 644 C C . GLN A 1 84 ? 21.089 -16.863 -27.178 1.00 97.81 84 GLN A C 1
ATOM 646 O O . GLN A 1 84 ? 21.238 -18.046 -26.863 1.00 97.81 84 GLN A O 1
ATOM 651 N N . ILE A 1 85 ? 21.322 -15.873 -26.306 1.00 97.75 85 ILE A N 1
ATOM 652 C CA . ILE A 1 85 ? 21.615 -16.118 -24.883 1.00 97.75 85 ILE A CA 1
ATOM 653 C C . ILE A 1 85 ? 20.405 -16.767 -24.205 1.00 97.75 85 ILE A C 1
ATOM 655 O O . ILE A 1 85 ? 20.568 -17.797 -23.552 1.00 97.75 85 ILE A O 1
ATOM 659 N N . ALA A 1 86 ? 19.207 -16.215 -24.406 1.00 97.88 86 ALA A N 1
ATOM 660 C CA . ALA A 1 86 ? 17.972 -16.737 -23.838 1.00 97.88 86 ALA A CA 1
ATOM 661 C C . ALA A 1 86 ? 17.718 -18.186 -24.274 1.00 97.88 86 ALA A C 1
ATOM 663 O O . ALA A 1 86 ? 17.386 -19.033 -23.449 1.00 97.88 86 ALA A O 1
ATOM 664 N N . ARG A 1 87 ? 17.968 -18.506 -25.550 1.00 98.38 87 ARG A N 1
ATOM 665 C CA . ARG A 1 87 ? 17.839 -19.871 -26.069 1.00 98.38 87 ARG A CA 1
ATOM 666 C C . ARG A 1 87 ? 18.784 -20.853 -25.389 1.00 98.38 87 ARG A C 1
ATOM 668 O O . ARG A 1 87 ? 18.336 -21.901 -24.949 1.00 98.38 87 ARG A O 1
ATOM 675 N N . ARG A 1 88 ? 20.062 -20.492 -25.234 1.00 98.19 88 ARG A N 1
ATOM 676 C CA . ARG A 1 88 ? 21.030 -21.342 -24.520 1.00 98.19 88 ARG A CA 1
ATOM 677 C C . ARG A 1 88 ? 20.621 -21.580 -23.067 1.00 98.19 88 ARG A C 1
ATOM 679 O O . ARG A 1 88 ? 20.718 -22.709 -22.603 1.00 98.19 88 ARG A O 1
ATOM 686 N N . LYS A 1 89 ? 20.147 -20.542 -22.367 1.00 98.06 89 LYS A N 1
ATOM 687 C CA . LYS A 1 89 ? 19.648 -20.668 -20.988 1.00 98.06 89 LYS A CA 1
ATOM 688 C C . LYS A 1 89 ? 18.397 -21.549 -20.906 1.00 98.06 89 LYS A C 1
ATOM 690 O O . LYS A 1 89 ? 18.274 -22.330 -19.972 1.00 98.06 89 LYS A O 1
ATOM 695 N N . LEU A 1 90 ? 17.494 -21.452 -21.882 1.00 98.06 90 LEU A N 1
ATOM 696 C CA . LEU A 1 90 ? 16.289 -22.280 -21.937 1.00 98.06 90 LEU A CA 1
ATOM 697 C C . LEU A 1 90 ? 16.634 -23.752 -22.191 1.00 98.06 90 LEU A C 1
ATOM 699 O O . LEU A 1 90 ? 16.121 -24.620 -21.497 1.00 98.06 90 LEU A O 1
ATOM 703 N N . ASP A 1 91 ? 17.539 -24.029 -23.131 1.00 97.31 91 ASP A N 1
ATOM 704 C CA . ASP A 1 91 ? 17.999 -25.393 -23.413 1.00 97.31 91 ASP A CA 1
ATOM 705 C C . ASP A 1 91 ? 18.692 -26.014 -22.182 1.00 97.31 91 ASP A C 1
ATOM 707 O O . ASP A 1 91 ? 18.490 -27.190 -21.888 1.00 97.31 91 ASP A O 1
ATOM 711 N N . GLN A 1 92 ? 19.464 -25.220 -21.427 1.00 97.44 92 GLN A N 1
ATOM 712 C CA . GLN A 1 92 ? 20.063 -25.642 -20.153 1.00 97.44 92 GLN A CA 1
ATOM 713 C C . GLN A 1 92 ? 19.006 -25.959 -19.093 1.00 97.44 92 GLN A C 1
ATOM 715 O O . GLN A 1 92 ? 19.083 -27.013 -18.469 1.00 97.44 92 GLN A O 1
ATOM 720 N N . LEU A 1 93 ? 18.016 -25.077 -18.922 1.00 96.94 93 LEU A N 1
ATOM 721 C CA . LEU A 1 93 ? 16.932 -25.260 -17.957 1.00 96.94 93 LEU A CA 1
ATOM 722 C C . LEU A 1 93 ? 16.142 -26.545 -18.246 1.00 96.94 93 LEU A C 1
ATOM 724 O O . LEU A 1 93 ? 15.900 -27.336 -17.344 1.00 96.94 93 LEU A O 1
ATOM 728 N N . LEU A 1 94 ? 15.806 -26.792 -19.516 1.00 96.06 94 LEU A N 1
ATOM 729 C CA . LEU A 1 94 ? 15.086 -27.998 -19.931 1.00 96.06 94 LEU A CA 1
ATOM 730 C C . LEU A 1 94 ? 15.920 -29.272 -19.740 1.00 96.06 94 LEU A C 1
ATOM 732 O O . LEU A 1 94 ? 15.382 -30.292 -19.314 1.00 96.06 94 LEU A O 1
ATOM 736 N N . ALA A 1 95 ? 17.226 -29.212 -20.016 1.00 95.56 95 ALA A N 1
ATOM 737 C CA . ALA A 1 95 ? 18.127 -30.333 -19.767 1.00 95.56 95 ALA A CA 1
ATOM 738 C C . ALA A 1 95 ? 18.256 -30.642 -18.266 1.00 95.56 95 ALA A C 1
ATOM 740 O O . ALA A 1 95 ? 18.310 -31.808 -17.888 1.00 95.56 95 ALA A O 1
ATOM 741 N N . GLU A 1 96 ? 18.275 -29.623 -17.403 1.00 95.06 96 GLU A N 1
ATOM 742 C CA . GLU A 1 96 ? 18.323 -29.799 -15.947 1.00 95.06 96 GLU A CA 1
ATOM 743 C C . GLU A 1 96 ? 17.036 -30.441 -15.408 1.00 95.06 96 GLU A C 1
ATOM 745 O O . GLU A 1 96 ? 17.106 -31.392 -14.626 1.00 95.06 96 GLU A O 1
ATOM 750 N N . SER A 1 97 ? 15.867 -30.022 -15.905 1.00 92.00 97 SER A N 1
ATOM 751 C CA . SER A 1 97 ? 14.582 -30.633 -15.538 1.00 92.00 97 SER A CA 1
ATOM 752 C C . SER A 1 97 ? 14.449 -32.095 -16.000 1.00 92.00 97 SER A C 1
ATOM 754 O O . SER A 1 97 ? 13.758 -32.881 -15.351 1.00 92.00 97 SER A O 1
ATOM 756 N N . GLU A 1 98 ? 15.109 -32.490 -17.095 1.00 90.75 98 GLU A N 1
ATOM 757 C CA . GLU A 1 98 ? 15.082 -33.867 -17.617 1.00 90.75 98 GLU A CA 1
ATOM 758 C C . GLU A 1 98 ? 15.990 -34.828 -16.822 1.00 90.75 98 GLU A C 1
ATOM 760 O O . GLU A 1 98 ? 15.777 -36.041 -16.825 1.00 90.75 98 GLU A O 1
ATOM 765 N N . VAL A 1 99 ? 16.979 -34.305 -16.088 1.00 85.31 99 VAL A N 1
ATOM 766 C CA . VAL A 1 99 ? 17.983 -35.108 -15.365 1.00 85.31 99 VAL A CA 1
ATOM 767 C C . VAL A 1 99 ? 17.516 -35.550 -13.973 1.00 85.31 99 VAL A C 1
ATOM 769 O O . VAL A 1 99 ? 18.256 -36.257 -13.290 1.00 85.31 99 VAL A O 1
ATOM 772 N N . LEU A 1 100 ? 16.283 -35.247 -13.546 1.00 69.25 100 LEU A N 1
ATOM 773 C CA . LEU A 1 100 ? 15.747 -35.823 -12.309 1.00 69.25 100 LEU A CA 1
ATOM 774 C C . LEU A 1 100 ? 15.716 -37.362 -12.427 1.00 69.25 100 LEU A C 1
ATOM 776 O O . LEU A 1 100 ? 14.908 -37.904 -13.189 1.00 69.25 100 LEU A O 1
ATOM 780 N N . PRO A 1 101 ? 16.589 -38.098 -11.702 1.00 69.81 101 PRO A N 1
ATOM 781 C CA . PRO A 1 101 ? 16.586 -39.548 -11.766 1.00 69.81 101 PRO A CA 1
ATOM 782 C C . PRO A 1 101 ? 15.221 -40.049 -11.281 1.00 69.81 101 PRO A C 1
ATOM 784 O O . PRO A 1 101 ? 14.637 -39.445 -10.374 1.00 69.81 101 PRO A O 1
ATOM 787 N N . PRO A 1 102 ? 14.698 -41.151 -11.852 1.00 71.06 102 PRO A N 1
ATOM 788 C CA . PRO A 1 102 ? 13.466 -41.748 -11.359 1.00 71.06 102 PRO A CA 1
ATOM 789 C C . PRO A 1 102 ? 13.582 -41.934 -9.839 1.00 71.06 102 PRO A C 1
ATOM 791 O O . PRO A 1 102 ? 14.654 -42.343 -9.372 1.00 71.06 102 PRO A O 1
ATOM 794 N N . PRO A 1 103 ? 12.526 -41.611 -9.066 1.00 60.19 103 PRO A N 1
ATOM 795 C CA . PRO A 1 103 ? 12.578 -41.634 -7.612 1.00 60.19 103 PRO A CA 1
ATOM 796 C C . PRO A 1 103 ? 13.162 -42.976 -7.160 1.00 60.19 103 PRO A C 1
ATOM 798 O O . PRO A 1 103 ? 12.682 -44.025 -7.610 1.00 60.19 103 PRO A O 1
ATOM 801 N N . PRO A 1 104 ? 14.232 -42.975 -6.342 1.00 53.09 104 PRO A N 1
ATOM 802 C CA . PRO A 1 104 ? 14.903 -44.204 -5.969 1.00 53.09 104 PRO A CA 1
ATOM 803 C C . PRO A 1 104 ? 13.887 -45.117 -5.292 1.00 53.09 104 PRO A C 1
ATOM 805 O O . PRO A 1 104 ? 13.326 -44.787 -4.249 1.00 53.09 104 PRO A O 1
ATOM 808 N N . THR A 1 105 ? 13.643 -46.278 -5.901 1.00 58.12 105 THR A N 1
ATOM 809 C CA . THR A 1 105 ? 12.970 -47.378 -5.215 1.00 58.12 105 THR A CA 1
ATOM 810 C C . THR A 1 105 ? 13.875 -47.770 -4.057 1.00 58.12 105 THR A C 1
ATOM 812 O O . THR A 1 105 ? 14.921 -48.391 -4.257 1.00 58.12 105 THR A O 1
ATOM 815 N N . GLU A 1 106 ? 13.503 -47.321 -2.861 1.00 46.66 106 GLU A N 1
ATOM 816 C CA . GLU A 1 106 ? 14.249 -47.465 -1.619 1.00 46.66 106 GLU A CA 1
ATOM 817 C C . GLU A 1 106 ? 14.498 -48.949 -1.321 1.00 46.66 106 GLU A C 1
ATOM 819 O O . GLU A 1 106 ? 13.684 -49.654 -0.729 1.00 46.66 106 GLU A O 1
ATOM 824 N N . THR A 1 107 ? 15.646 -49.447 -1.782 1.00 48.81 107 THR A N 1
ATOM 825 C CA . THR A 1 107 ? 16.158 -50.774 -1.455 1.00 48.81 107 THR A CA 1
ATOM 826 C C . THR A 1 107 ? 17.415 -50.577 -0.622 1.00 48.81 107 THR A C 1
ATOM 828 O O . THR A 1 107 ? 18.501 -50.322 -1.135 1.00 48.81 107 THR A O 1
ATOM 831 N N . LEU A 1 108 ? 17.239 -50.670 0.694 1.00 47.41 108 LEU A N 1
ATOM 832 C CA . LEU A 1 108 ? 18.293 -50.720 1.705 1.00 47.41 108 LEU A CA 1
ATOM 833 C C . LEU A 1 108 ? 19.392 -51.725 1.324 1.00 47.41 108 LEU A C 1
ATOM 835 O O . LEU A 1 108 ? 19.118 -52.926 1.345 1.00 47.41 108 LEU A O 1
ATOM 839 N N . ARG A 1 109 ? 20.633 -51.267 1.070 1.00 37.22 109 ARG A N 1
ATOM 840 C CA . ARG A 1 109 ? 21.896 -51.971 1.413 1.00 37.22 109 ARG A CA 1
ATOM 841 C C . ARG A 1 109 ? 23.168 -51.151 1.101 1.00 37.22 109 ARG A C 1
ATOM 843 O O . ARG A 1 109 ? 23.063 -50.107 0.472 1.00 37.22 109 ARG A O 1
ATOM 850 N N . PRO A 1 110 ? 24.347 -51.530 1.648 1.00 43.22 110 PRO A N 1
ATOM 851 C CA . PRO A 1 110 ? 25.234 -50.623 2.364 1.00 43.22 110 PRO A CA 1
ATOM 852 C C . PRO A 1 110 ? 26.415 -50.127 1.525 1.00 43.22 110 PRO A C 1
ATOM 854 O O . PRO A 1 110 ? 26.890 -50.794 0.609 1.00 43.22 110 PRO A O 1
ATOM 857 N N . GLN A 1 111 ? 26.918 -48.958 1.917 1.00 45.75 111 GLN A N 1
ATOM 858 C CA . GLN A 1 111 ? 28.065 -48.288 1.318 1.00 45.75 111 GLN A CA 1
ATOM 859 C C . GLN A 1 111 ? 29.351 -49.121 1.400 1.00 45.75 111 GLN A C 1
ATOM 861 O O . GLN A 1 111 ? 29.709 -49.660 2.448 1.00 45.75 111 GLN A O 1
ATOM 866 N N . THR A 1 112 ? 30.104 -49.149 0.300 1.00 39.69 112 THR A N 1
ATOM 867 C CA . THR A 1 112 ? 31.533 -49.479 0.303 1.00 39.69 112 THR A CA 1
ATOM 868 C C . THR A 1 112 ? 32.253 -48.663 -0.777 1.00 39.69 112 THR A C 1
ATOM 870 O O . THR A 1 112 ? 32.039 -48.887 -1.958 1.00 39.69 112 THR A O 1
ATOM 873 N N . GLY A 1 113 ? 33.065 -47.706 -0.309 1.00 39.12 113 GLY A N 1
ATOM 874 C CA . GLY A 1 113 ? 34.302 -47.116 -0.855 1.00 39.12 113 GLY A CA 1
ATOM 875 C C . GLY A 1 113 ? 34.565 -46.967 -2.365 1.00 39.12 113 GLY A C 1
ATOM 876 O O . GLY A 1 113 ? 34.495 -47.938 -3.107 1.00 39.12 113 GLY A O 1
ATOM 877 N N . ARG A 1 114 ? 35.150 -45.807 -2.736 1.00 34.25 114 ARG A N 1
ATOM 878 C CA . ARG A 1 114 ? 36.570 -45.647 -3.173 1.00 34.25 114 ARG A CA 1
ATOM 879 C C . ARG A 1 114 ? 36.763 -44.580 -4.281 1.00 34.25 114 ARG A C 1
ATOM 881 O O . ARG A 1 114 ? 36.352 -44.793 -5.408 1.00 34.25 114 ARG A O 1
ATOM 888 N N . ILE A 1 115 ? 37.435 -43.484 -3.896 1.00 43.25 115 ILE A N 1
ATOM 889 C CA . ILE A 1 115 ? 38.510 -42.689 -4.554 1.00 43.25 115 ILE A CA 1
ATOM 890 C C . ILE A 1 115 ? 38.608 -42.689 -6.098 1.00 43.25 115 ILE A C 1
ATOM 892 O O . ILE A 1 115 ? 38.859 -43.750 -6.663 1.00 43.25 115 ILE A O 1
ATOM 896 N N . ALA A 1 116 ? 38.630 -41.495 -6.722 1.00 38.09 116 ALA A N 1
ATOM 897 C CA . ALA A 1 116 ? 39.735 -41.018 -7.587 1.00 38.09 116 ALA A CA 1
ATOM 898 C C . ALA A 1 116 ? 39.535 -39.574 -8.099 1.00 38.09 116 ALA A C 1
ATOM 900 O O . ALA A 1 116 ? 38.443 -39.196 -8.514 1.00 38.09 116 ALA A O 1
ATOM 901 N N . ASP A 1 117 ? 40.640 -38.828 -8.068 1.00 48.88 117 ASP A N 1
ATOM 902 C CA . ASP A 1 117 ? 40.900 -37.494 -8.615 1.00 48.88 117 ASP A CA 1
ATOM 903 C C . ASP A 1 117 ? 40.800 -37.424 -10.154 1.00 48.88 117 ASP A C 1
ATOM 905 O O . ASP A 1 117 ? 41.057 -38.419 -10.835 1.00 48.88 117 ASP A O 1
ATOM 909 N N . ALA A 1 118 ? 40.529 -36.230 -10.704 1.00 40.53 118 ALA A N 1
ATOM 910 C CA . ALA A 1 118 ? 40.903 -35.869 -12.076 1.00 40.53 118 ALA A CA 1
ATOM 911 C C . ALA A 1 118 ? 41.063 -34.344 -12.252 1.00 40.53 118 ALA A C 1
ATOM 913 O O . ALA A 1 118 ? 40.138 -33.567 -12.015 1.00 40.53 118 ALA A O 1
ATOM 914 N N . ASP A 1 119 ? 42.272 -33.980 -12.675 1.00 38.94 119 ASP A N 1
ATOM 915 C CA . ASP A 1 119 ? 42.785 -32.663 -13.050 1.00 38.94 119 ASP A CA 1
ATOM 916 C C . ASP A 1 119 ? 42.244 -32.113 -14.391 1.00 38.94 119 ASP A C 1
ATOM 918 O O . ASP A 1 119 ? 41.852 -32.873 -15.272 1.00 38.94 119 ASP A O 1
ATOM 922 N N . ALA A 1 120 ? 42.385 -30.782 -14.520 1.00 41.16 120 ALA A N 1
ATOM 923 C CA . ALA A 1 120 ? 42.768 -29.975 -15.695 1.00 41.16 120 ALA A CA 1
ATOM 924 C C . ALA A 1 120 ? 41.918 -29.972 -16.989 1.00 41.16 120 ALA A C 1
ATOM 926 O O . ALA A 1 120 ? 41.782 -30.972 -17.678 1.00 41.16 120 ALA A O 1
ATOM 927 N N . ASP A 1 121 ? 41.477 -28.773 -17.403 1.00 36.47 121 ASP A N 1
ATOM 928 C CA . ASP A 1 121 ? 42.113 -28.056 -18.527 1.00 36.47 121 ASP A CA 1
ATOM 929 C C . ASP A 1 121 ? 41.541 -26.632 -18.696 1.00 36.47 121 ASP A C 1
ATOM 931 O O . ASP A 1 121 ? 40.351 -26.425 -18.933 1.00 36.47 121 ASP A O 1
ATOM 935 N N . ALA A 1 122 ? 42.420 -25.632 -18.576 1.00 40.50 122 ALA A N 1
ATOM 936 C CA . ALA A 1 122 ? 42.136 -24.224 -18.837 1.00 40.50 122 ALA A CA 1
ATOM 937 C C . ALA A 1 122 ? 42.604 -23.859 -20.255 1.00 40.50 122 ALA A C 1
ATOM 939 O O . ALA A 1 122 ? 43.786 -23.962 -20.583 1.00 40.50 122 ALA A O 1
ATOM 940 N N . VAL A 1 123 ? 41.665 -23.423 -21.094 1.00 43.34 123 VAL A N 1
ATOM 941 C CA . VAL A 1 123 ? 41.904 -22.984 -22.474 1.00 43.34 123 VAL A CA 1
ATOM 942 C C . VAL A 1 123 ? 42.406 -21.537 -22.466 1.00 43.34 123 VAL A C 1
ATOM 944 O O . VAL A 1 123 ? 41.698 -20.631 -22.034 1.00 43.34 123 VAL A O 1
ATOM 947 N N . ALA A 1 124 ? 43.634 -21.323 -22.943 1.00 40.31 124 ALA A N 1
ATOM 948 C CA . ALA A 1 124 ? 44.226 -20.003 -23.151 1.00 40.31 124 ALA A CA 1
ATOM 949 C C . ALA A 1 124 ? 43.868 -19.449 -24.544 1.00 40.31 124 ALA A C 1
ATOM 951 O O . ALA A 1 124 ? 44.055 -20.132 -25.553 1.00 40.31 124 ALA A O 1
ATOM 952 N N . GLU A 1 125 ? 43.389 -18.203 -24.602 1.00 39.81 125 GLU A N 1
ATOM 953 C CA . GLU A 1 125 ? 43.129 -17.471 -25.850 1.00 39.81 125 GLU A CA 1
ATOM 954 C C . GLU A 1 125 ? 44.385 -16.740 -26.383 1.00 39.81 125 GLU A C 1
ATOM 956 O O . GLU A 1 125 ? 45.260 -16.359 -25.600 1.00 39.81 125 GLU A O 1
ATOM 961 N N . PRO A 1 126 ? 44.509 -16.531 -27.712 1.00 46.50 126 PRO A N 1
ATOM 962 C CA . PRO A 1 126 ? 45.695 -15.935 -28.326 1.00 46.50 126 PRO A CA 1
ATOM 963 C C . PRO A 1 126 ? 45.688 -14.394 -28.322 1.00 46.50 126 PRO A C 1
ATOM 965 O O . PRO A 1 126 ? 44.705 -13.754 -28.689 1.00 46.50 126 PRO A O 1
ATOM 968 N N . GLU A 1 127 ? 46.838 -13.792 -28.003 1.00 43.72 127 GLU A N 1
ATOM 969 C CA . GLU A 1 127 ? 47.041 -12.337 -28.045 1.00 43.72 127 GLU A CA 1
ATOM 970 C C . GLU A 1 127 ? 47.044 -11.737 -29.473 1.00 43.72 127 GLU A C 1
ATOM 972 O O . GLU A 1 127 ? 47.570 -12.343 -30.419 1.00 43.72 127 GLU A O 1
ATOM 977 N N . PRO A 1 128 ? 46.541 -10.496 -29.648 1.00 47.28 128 PRO A N 1
ATOM 978 C CA . PRO A 1 128 ? 46.480 -9.823 -30.943 1.00 47.28 128 PRO A CA 1
ATOM 979 C C . PRO A 1 128 ? 47.839 -9.234 -31.376 1.00 47.28 128 PRO A C 1
ATOM 981 O O . PRO A 1 128 ? 48.344 -8.255 -30.827 1.00 47.28 128 PRO A O 1
ATOM 984 N N . LYS A 1 129 ? 48.408 -9.793 -32.453 1.00 61.06 129 LYS A N 1
ATOM 985 C CA . LYS A 1 129 ? 49.686 -9.401 -33.089 1.00 61.06 129 LYS A CA 1
ATOM 986 C C . LYS A 1 129 ? 49.586 -8.166 -34.004 1.00 61.06 129 LYS A C 1
ATOM 988 O O . LYS A 1 129 ? 49.998 -8.215 -35.161 1.00 61.06 129 LYS A O 1
ATOM 993 N N . TRP A 1 130 ? 49.061 -7.043 -33.525 1.00 71.69 130 TRP A N 1
ATOM 994 C CA . TRP A 1 130 ? 48.944 -5.833 -34.361 1.00 71.69 130 TRP A CA 1
ATOM 995 C C . TRP A 1 130 ? 50.251 -5.024 -34.487 1.00 71.69 130 TRP A C 1
ATOM 997 O O . TRP A 1 130 ? 50.403 -4.219 -35.402 1.00 71.69 130 TRP A O 1
ATOM 1007 N N . TRP A 1 131 ? 51.248 -5.284 -33.639 1.00 60.19 131 TRP A N 1
ATOM 1008 C CA . TRP A 1 131 ? 52.515 -4.540 -33.629 1.00 60.19 131 TRP A CA 1
ATOM 1009 C C . TRP A 1 131 ? 53.518 -4.931 -34.732 1.00 60.19 131 TRP A C 1
ATOM 1011 O O . TRP A 1 131 ? 54.524 -4.250 -34.909 1.00 60.19 131 TRP A O 1
ATOM 1021 N N . GLN A 1 132 ? 53.268 -5.994 -35.507 1.00 63.62 132 GLN A N 1
ATOM 1022 C CA . GLN A 1 132 ? 54.207 -6.470 -36.541 1.00 63.62 132 GLN A CA 1
ATOM 1023 C C . GLN A 1 132 ? 54.129 -5.715 -37.885 1.00 63.62 132 GLN A C 1
ATOM 1025 O O . GLN A 1 132 ? 54.900 -6.024 -38.790 1.00 63.62 132 GLN A O 1
ATOM 1030 N N . GLN A 1 133 ? 53.243 -4.722 -38.033 1.00 64.25 133 GLN A N 1
ATOM 1031 C CA . GLN A 1 133 ? 53.077 -3.965 -39.289 1.00 64.25 133 GLN A CA 1
ATOM 1032 C C . GLN A 1 133 ? 53.701 -2.559 -39.295 1.00 64.25 133 GLN A C 1
ATOM 1034 O O . GLN A 1 133 ? 53.699 -1.901 -40.335 1.00 64.25 133 GLN A O 1
ATOM 1039 N N . LEU A 1 134 ? 54.266 -2.084 -38.182 1.00 71.19 134 LEU A N 1
ATOM 1040 C CA . LEU A 1 134 ? 54.846 -0.740 -38.125 1.00 71.19 134 LEU A CA 1
ATOM 1041 C C . LEU A 1 134 ? 56.298 -0.751 -38.618 1.00 71.19 134 LEU A C 1
ATOM 1043 O O . LEU A 1 134 ? 57.164 -1.436 -38.077 1.00 71.19 134 LEU A O 1
ATOM 1047 N N . THR A 1 135 ? 56.576 0.042 -39.653 1.00 73.69 135 THR A N 1
ATOM 1048 C CA . THR A 1 135 ? 57.947 0.253 -40.138 1.00 73.69 135 THR A CA 1
ATOM 1049 C C . THR A 1 135 ? 58.772 1.020 -39.091 1.00 73.69 135 THR A C 1
ATOM 1051 O O . THR A 1 135 ? 58.222 1.858 -38.371 1.00 73.69 135 THR A O 1
ATOM 1054 N N . PRO A 1 136 ? 60.101 0.812 -39.001 1.00 73.38 136 PRO A N 1
ATOM 1055 C CA . PRO A 1 136 ? 60.950 1.488 -38.008 1.00 73.38 136 PRO A CA 1
ATOM 1056 C C . PRO A 1 136 ? 60.891 3.027 -38.079 1.00 73.38 136 PRO A C 1
ATOM 1058 O O . PRO A 1 136 ? 61.138 3.704 -37.085 1.00 73.38 136 PRO A O 1
ATOM 1061 N N . ILE A 1 137 ? 60.487 3.589 -39.223 1.00 75.12 137 ILE A N 1
ATOM 1062 C CA . ILE A 1 137 ? 60.269 5.031 -39.405 1.00 75.12 137 ILE A CA 1
ATOM 1063 C C . ILE A 1 137 ? 59.021 5.513 -38.642 1.00 75.12 137 ILE A C 1
ATOM 1065 O O . ILE A 1 137 ? 59.047 6.584 -38.036 1.00 75.12 137 ILE A O 1
ATOM 1069 N N . GLN A 1 138 ? 57.946 4.721 -38.605 1.00 70.25 138 GLN A N 1
ATOM 1070 C CA . GLN A 1 138 ? 56.724 5.074 -37.873 1.00 70.25 138 GLN A CA 1
ATOM 1071 C C . GLN A 1 138 ? 56.917 5.005 -36.352 1.00 70.25 138 GLN A C 1
ATOM 1073 O O . GLN A 1 138 ? 56.417 5.873 -35.639 1.00 70.25 138 GLN A O 1
ATOM 1078 N N . MET A 1 139 ? 57.722 4.058 -35.859 1.00 77.75 139 MET A N 1
ATOM 1079 C CA . MET A 1 139 ? 58.127 4.012 -34.445 1.00 77.75 139 MET A CA 1
ATOM 1080 C C . MET A 1 139 ? 58.906 5.269 -34.029 1.00 77.75 139 MET A C 1
ATOM 1082 O O . MET A 1 139 ? 58.673 5.817 -32.951 1.00 77.75 139 MET A O 1
ATOM 1086 N N . GLY A 1 140 ? 59.785 5.773 -34.903 1.00 83.19 140 GLY A N 1
ATOM 1087 C CA . GLY A 1 140 ? 60.539 7.003 -34.647 1.00 83.19 140 GLY A CA 1
ATOM 1088 C C . GLY A 1 140 ? 59.646 8.241 -34.511 1.00 83.19 140 GLY A C 1
ATOM 1089 O O . GLY A 1 140 ? 59.843 9.047 -33.603 1.00 83.19 140 GLY A O 1
ATOM 1090 N N . LEU A 1 141 ? 58.631 8.377 -35.370 1.00 84.25 141 LEU A N 1
ATOM 1091 C CA . LEU A 1 141 ? 57.708 9.518 -35.338 1.00 84.25 141 LEU A CA 1
ATOM 1092 C C . LEU A 1 141 ? 56.782 9.498 -34.113 1.00 84.25 141 LEU A C 1
ATOM 1094 O O . LEU A 1 141 ? 56.555 10.546 -33.507 1.00 84.25 141 LEU A O 1
ATOM 1098 N N . ILE A 1 142 ? 56.302 8.317 -33.707 1.00 82.06 142 ILE A N 1
ATOM 1099 C CA . ILE A 1 142 ? 55.474 8.168 -32.500 1.00 82.06 142 ILE A CA 1
ATOM 1100 C C . ILE A 1 142 ? 56.284 8.536 -31.251 1.00 82.06 142 ILE A C 1
ATOM 1102 O O . ILE A 1 142 ? 55.797 9.298 -30.413 1.00 82.06 142 ILE A O 1
ATOM 1106 N N . GLY A 1 143 ? 57.538 8.077 -31.157 1.00 84.25 143 GLY A N 1
ATOM 1107 C CA . GLY A 1 143 ? 58.422 8.400 -30.034 1.00 84.25 143 GLY A CA 1
ATOM 1108 C C . GLY A 1 143 ? 58.740 9.895 -29.928 1.00 84.25 143 GLY A C 1
ATOM 1109 O O . GLY A 1 143 ? 58.741 10.464 -28.837 1.00 84.25 143 GLY A O 1
ATOM 1110 N N . LEU A 1 144 ? 58.947 10.568 -31.063 1.00 89.62 144 LEU A N 1
ATOM 1111 C CA . LEU A 1 144 ? 59.255 12.000 -31.077 1.00 89.62 144 LEU A CA 1
ATOM 1112 C C . LEU A 1 144 ? 58.029 12.858 -30.716 1.00 89.62 144 LEU A C 1
ATOM 1114 O O . LEU A 1 144 ? 58.159 13.852 -30.001 1.00 89.62 144 LEU A O 1
ATOM 1118 N N . SER A 1 145 ? 56.833 12.434 -31.139 1.00 83.44 145 SER A N 1
ATOM 1119 C CA . SER A 1 145 ? 55.562 13.070 -30.769 1.00 83.44 145 SER A CA 1
ATOM 1120 C C . SER A 1 145 ? 55.268 12.956 -29.269 1.00 83.44 145 SER A C 1
ATOM 1122 O O . SER A 1 145 ? 54.938 13.956 -28.630 1.00 83.44 145 SER A O 1
ATOM 1124 N N . THR A 1 146 ? 55.451 11.767 -28.688 1.00 86.25 146 THR A N 1
ATOM 1125 C CA . THR A 1 146 ? 55.239 11.550 -27.246 1.00 86.25 146 THR A CA 1
ATOM 1126 C C . THR A 1 146 ? 56.230 12.347 -26.404 1.00 86.25 146 THR A C 1
ATOM 1128 O O . THR A 1 146 ? 55.837 12.953 -25.409 1.00 86.25 146 THR A O 1
ATOM 1131 N N . PHE A 1 147 ? 57.495 12.429 -26.825 1.00 91.06 147 PHE A N 1
ATOM 1132 C CA . PHE A 1 147 ? 58.492 13.237 -26.124 1.00 91.06 147 PHE A CA 1
ATOM 1133 C C . PHE A 1 147 ? 58.170 14.740 -26.169 1.00 91.06 147 PHE A C 1
ATOM 1135 O O . PHE A 1 147 ? 58.230 15.416 -25.141 1.00 91.06 147 PHE A O 1
ATOM 1142 N N . ALA A 1 148 ? 57.769 15.263 -27.333 1.00 90.19 148 ALA A N 1
ATOM 1143 C CA . ALA A 1 148 ? 57.369 16.664 -27.470 1.00 90.19 148 ALA A CA 1
ATOM 1144 C C . ALA A 1 148 ? 56.130 17.000 -26.619 1.00 90.19 148 ALA A C 1
ATOM 1146 O O . ALA A 1 148 ? 56.088 18.054 -25.983 1.00 90.19 148 ALA A O 1
ATOM 1147 N N . PHE A 1 149 ? 55.153 16.090 -26.556 1.00 90.12 149 PHE A N 1
ATOM 1148 C CA . PHE A 1 149 ? 53.953 16.256 -25.736 1.00 90.12 149 PHE A CA 1
ATOM 1149 C C . PHE A 1 149 ? 54.278 16.282 -24.236 1.00 90.12 149 PHE A C 1
ATOM 1151 O O . PHE A 1 149 ? 53.832 17.181 -23.526 1.00 90.12 149 PHE A O 1
ATOM 1158 N N . LEU A 1 150 ? 55.123 15.364 -23.757 1.00 90.25 150 LEU A N 1
ATOM 1159 C CA . LEU A 1 150 ? 55.549 15.337 -22.354 1.00 90.25 150 LEU A CA 1
ATOM 1160 C C . LEU A 1 150 ? 56.326 16.599 -21.958 1.00 90.25 150 LEU A C 1
ATOM 1162 O O . LEU A 1 150 ? 56.132 17.125 -20.862 1.00 90.25 150 LEU A O 1
ATOM 1166 N N . LEU A 1 151 ? 57.164 17.123 -22.856 1.00 91.12 151 LEU A N 1
ATOM 1167 C CA . LEU A 1 151 ? 57.920 18.350 -22.612 1.00 91.12 151 LEU A CA 1
ATOM 1168 C C . LEU A 1 151 ? 56.997 19.580 -22.554 1.00 91.12 151 LEU A C 1
ATOM 1170 O O . LEU A 1 151 ? 57.154 20.426 -21.672 1.00 91.12 151 LEU A O 1
ATOM 1174 N N . LEU A 1 152 ? 55.981 19.641 -23.421 1.00 89.81 152 LEU A N 1
ATOM 1175 C CA . LEU A 1 152 ? 54.949 20.680 -23.391 1.00 89.81 152 LEU A CA 1
ATOM 1176 C C . LEU A 1 152 ? 54.119 20.619 -22.096 1.00 89.81 152 LEU A C 1
ATOM 1178 O O . LEU A 1 152 ? 53.934 21.645 -21.439 1.00 89.81 152 LEU A O 1
ATOM 1182 N N . CYS A 1 153 ? 53.680 19.424 -21.685 1.00 88.19 153 CYS A N 1
ATOM 1183 C CA . CYS A 1 153 ? 52.971 19.211 -20.420 1.00 88.19 153 CYS A CA 1
ATOM 1184 C C . CYS A 1 153 ? 53.826 19.593 -19.205 1.00 88.19 153 CYS A C 1
ATOM 1186 O O . CYS A 1 153 ? 53.301 20.176 -18.260 1.00 88.19 153 CYS A O 1
ATOM 1188 N N . GLY A 1 154 ? 55.136 19.332 -19.231 1.00 87.75 154 GLY A N 1
ATOM 1189 C CA . GLY A 1 154 ? 56.056 19.746 -18.170 1.00 87.75 154 GLY A CA 1
ATOM 1190 C C . GLY A 1 154 ? 56.163 21.268 -18.035 1.00 87.75 154 GLY A C 1
ATOM 1191 O O . GLY A 1 154 ? 56.089 21.797 -16.926 1.00 87.75 154 GLY A O 1
ATOM 1192 N N . ILE A 1 155 ? 56.271 21.990 -19.156 1.00 85.19 155 ILE A N 1
ATOM 1193 C CA . ILE A 1 155 ? 56.361 23.461 -19.161 1.00 85.19 155 ILE A CA 1
ATOM 1194 C C . ILE A 1 155 ? 55.037 24.104 -18.714 1.00 85.19 155 ILE A C 1
ATOM 1196 O O . ILE A 1 155 ? 55.045 25.065 -17.939 1.00 85.19 155 ILE A O 1
ATOM 1200 N N . LEU A 1 156 ? 53.896 23.569 -19.159 1.00 79.94 156 LEU A N 1
ATOM 1201 C CA . LEU A 1 156 ? 52.574 24.014 -18.702 1.00 79.94 156 LEU A CA 1
ATOM 1202 C C . LEU A 1 156 ? 52.346 23.690 -17.221 1.00 79.94 156 LEU A C 1
ATOM 1204 O O . LEU A 1 156 ? 51.879 24.547 -16.472 1.00 79.94 156 LEU A O 1
ATOM 1208 N N . GLY A 1 157 ? 52.753 22.497 -16.783 1.00 79.06 157 GLY A N 1
ATOM 1209 C CA . GLY A 1 157 ? 52.679 22.064 -15.392 1.00 79.06 157 GLY A CA 1
ATOM 1210 C C . GLY A 1 157 ? 53.467 22.979 -14.459 1.00 79.06 157 GLY A C 1
ATOM 1211 O O . GLY A 1 157 ? 52.917 23.431 -13.462 1.00 79.06 157 GLY A O 1
ATOM 1212 N N . MET A 1 158 ? 54.710 23.341 -14.798 1.00 78.06 158 MET A N 1
ATOM 1213 C CA . MET A 1 158 ? 55.531 24.212 -13.941 1.00 78.06 158 MET A CA 1
ATOM 1214 C C . MET A 1 158 ? 54.976 25.641 -13.804 1.00 78.06 158 MET A C 1
ATOM 1216 O O . MET A 1 158 ? 55.061 26.220 -12.721 1.00 78.06 158 MET A O 1
ATOM 1220 N N . ASN A 1 159 ? 54.362 26.204 -14.852 1.00 70.94 159 ASN A N 1
ATOM 1221 C CA . ASN A 1 159 ? 53.760 27.544 -14.780 1.00 70.94 159 ASN A CA 1
ATOM 1222 C C . ASN A 1 159 ? 52.444 27.567 -13.977 1.00 70.94 159 ASN A C 1
ATOM 1224 O O . ASN A 1 159 ? 52.176 28.527 -13.251 1.00 70.94 159 ASN A O 1
ATOM 1228 N N . LEU A 1 160 ? 51.649 26.495 -14.042 1.00 64.12 160 LEU A N 1
ATOM 1229 C CA . LEU A 1 160 ? 50.446 26.332 -13.216 1.00 64.12 160 LEU A CA 1
ATOM 1230 C C . LEU A 1 160 ? 50.782 26.001 -11.751 1.00 64.12 160 LEU A C 1
ATOM 1232 O O . LEU A 1 160 ? 50.110 26.479 -10.840 1.00 64.12 160 LEU A O 1
ATOM 1236 N N . PHE A 1 161 ? 51.861 25.256 -11.498 1.00 63.34 161 PHE A N 1
ATOM 1237 C CA . PHE A 1 161 ? 52.274 24.897 -10.137 1.00 63.34 161 PHE A CA 1
ATOM 1238 C C . PHE A 1 161 ? 52.830 26.100 -9.353 1.00 63.34 161 PHE A C 1
ATOM 1240 O O . PHE A 1 161 ? 52.577 26.237 -8.157 1.00 63.34 161 PHE A O 1
ATOM 1247 N N . GLY A 1 162 ? 53.533 27.024 -10.021 1.00 59.25 162 GLY A N 1
ATOM 1248 C CA . GLY A 1 162 ? 54.095 28.219 -9.378 1.00 59.25 162 GLY A CA 1
ATOM 1249 C C . GLY A 1 162 ? 53.052 29.226 -8.875 1.00 59.25 162 GLY A C 1
ATOM 1250 O O . GLY A 1 162 ? 53.312 29.951 -7.917 1.00 59.25 162 GLY A O 1
ATOM 1251 N N . THR A 1 163 ? 51.859 29.260 -9.475 1.00 61.19 163 THR A N 1
ATOM 1252 C CA . THR A 1 163 ? 50.788 30.196 -9.086 1.00 61.19 163 THR A CA 1
ATOM 1253 C C . THR A 1 163 ? 49.860 29.640 -8.004 1.00 61.19 163 THR A C 1
ATOM 1255 O O . THR A 1 163 ? 49.318 30.421 -7.224 1.00 61.19 163 THR A O 1
ATOM 1258 N N . PHE A 1 164 ? 49.737 28.314 -7.872 1.00 55.72 164 PHE A N 1
ATOM 1259 C CA . PHE A 1 164 ? 48.854 27.688 -6.878 1.00 55.72 164 PHE A CA 1
ATOM 1260 C C . PHE A 1 164 ? 49.492 27.446 -5.499 1.00 55.72 164 PHE A C 1
ATOM 1262 O O . PHE A 1 164 ? 48.781 27.445 -4.498 1.00 55.72 164 PHE A O 1
ATOM 1269 N N . PHE A 1 165 ? 50.819 27.304 -5.400 1.00 57.28 165 PHE A N 1
ATOM 1270 C CA . PHE A 1 165 ? 51.489 26.963 -4.129 1.00 57.28 165 PHE A CA 1
ATOM 1271 C C . PHE A 1 165 ? 52.167 28.150 -3.410 1.00 57.28 165 PHE A C 1
ATOM 1273 O O . PHE A 1 165 ? 52.831 27.969 -2.392 1.00 57.28 165 PHE A O 1
ATOM 1280 N N . GLY A 1 166 ? 51.975 29.385 -3.889 1.00 46.16 166 GLY A N 1
ATOM 1281 C CA . GLY A 1 166 ? 52.662 30.585 -3.384 1.00 46.16 166 GLY A CA 1
ATOM 1282 C C . GLY A 1 166 ? 52.155 31.189 -2.064 1.00 46.16 166 GLY A C 1
ATOM 1283 O O . GLY A 1 166 ? 52.761 32.136 -1.565 1.00 46.16 166 GLY A O 1
ATOM 1284 N N . ARG A 1 167 ? 51.071 30.683 -1.463 1.00 48.50 167 ARG A N 1
ATOM 1285 C CA . ARG A 1 167 ? 50.634 31.074 -0.109 1.00 48.50 167 ARG A CA 1
ATOM 1286 C C . ARG A 1 167 ? 50.042 29.869 0.609 1.00 48.50 167 ARG A C 1
ATOM 1288 O O . ARG A 1 167 ? 48.834 29.666 0.588 1.00 48.50 167 ARG A O 1
ATOM 1295 N N . GLY A 1 168 ? 50.898 29.077 1.249 1.00 43.16 168 GLY A N 1
ATOM 1296 C CA . GLY A 1 168 ? 50.467 28.060 2.202 1.00 43.16 168 GLY A CA 1
ATOM 1297 C C . GLY A 1 168 ? 49.778 28.722 3.391 1.00 43.16 168 GLY A C 1
ATOM 1298 O O . GLY A 1 168 ? 50.426 29.055 4.380 1.00 43.16 168 GLY A O 1
ATOM 1299 N N . GLN A 1 169 ? 48.465 28.937 3.294 1.00 48.81 169 GLN A N 1
ATOM 1300 C CA . GLN A 1 169 ? 47.661 28.986 4.502 1.00 48.81 169 GLN A CA 1
ATOM 1301 C C . GLN A 1 169 ? 47.684 27.572 5.088 1.00 48.81 169 GLN A C 1
ATOM 1303 O O . GLN A 1 169 ? 47.414 26.622 4.349 1.00 48.81 169 GLN A O 1
ATOM 1308 N N . PRO A 1 170 ? 48.062 27.401 6.364 1.00 53.53 170 PRO A N 1
ATOM 1309 C CA . PRO A 1 170 ? 47.980 26.101 7.007 1.00 53.53 170 PRO A CA 1
ATOM 1310 C C . PRO A 1 170 ? 46.542 25.607 6.858 1.00 53.53 170 PRO A C 1
ATOM 1312 O O . PRO A 1 170 ? 45.608 26.293 7.275 1.00 53.53 170 PRO A O 1
ATOM 1315 N N . THR A 1 171 ? 46.360 24.456 6.210 1.00 58.97 171 THR A N 1
ATOM 1316 C CA . THR A 1 171 ? 45.056 23.797 6.154 1.00 58.97 171 THR A CA 1
ATOM 1317 C C . THR A 1 171 ? 44.576 23.641 7.592 1.00 58.97 171 THR A C 1
ATOM 1319 O O .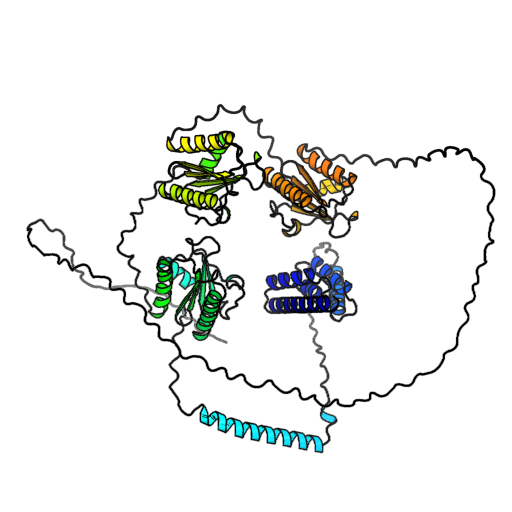 THR A 1 171 ? 45.338 23.100 8.405 1.00 58.97 171 THR A O 1
ATOM 1322 N N . PRO A 1 172 ? 43.379 24.141 7.945 1.00 61.44 172 PRO A N 1
ATOM 1323 C CA . PRO A 1 172 ? 42.853 23.928 9.280 1.00 61.44 172 PRO A CA 1
ATOM 1324 C C . PRO A 1 172 ? 42.846 22.417 9.556 1.00 61.44 172 PRO A C 1
ATOM 1326 O O . PRO A 1 172 ? 42.579 21.635 8.637 1.00 61.44 172 PRO A O 1
ATOM 1329 N N . PRO A 1 173 ? 43.199 21.987 10.779 1.00 73.62 173 PRO A N 1
ATOM 1330 C CA . PRO A 1 173 ? 43.133 20.578 11.137 1.00 73.62 173 PRO A CA 1
ATOM 1331 C C . PRO A 1 173 ? 41.725 20.039 10.827 1.00 73.62 173 PRO A C 1
ATOM 1333 O O . PRO A 1 173 ? 40.750 20.775 11.013 1.00 73.62 173 PRO A O 1
ATOM 1336 N N . PRO A 1 174 ? 41.603 18.794 10.324 1.00 73.81 174 PRO A N 1
ATOM 1337 C CA . PRO A 1 174 ? 40.308 18.214 9.994 1.00 73.81 174 PRO A CA 1
ATOM 1338 C C . PRO A 1 174 ? 39.394 18.279 11.217 1.00 73.81 174 PRO A C 1
ATOM 1340 O O . PRO A 1 174 ? 39.813 17.954 12.332 1.00 73.81 174 PRO A O 1
ATOM 1343 N N . ALA A 1 175 ? 38.159 18.739 11.008 1.00 75.38 175 ALA A N 1
ATOM 1344 C CA . ALA A 1 175 ? 37.167 18.793 12.069 1.00 75.38 175 ALA A CA 1
ATOM 1345 C C . ALA A 1 175 ? 36.977 17.385 12.669 1.00 75.38 175 ALA A C 1
ATOM 1347 O O . ALA A 1 175 ? 37.002 16.399 11.924 1.00 75.38 175 ALA A O 1
ATOM 1348 N N . PRO A 1 176 ? 36.810 17.267 13.996 1.00 80.19 176 PRO A N 1
ATOM 1349 C CA . PRO A 1 176 ? 36.580 15.977 14.631 1.00 80.19 176 PRO A CA 1
ATOM 1350 C C . PRO A 1 176 ? 35.318 15.318 14.053 1.00 80.19 176 PRO A C 1
ATOM 1352 O O . PRO A 1 176 ? 34.255 15.934 13.991 1.00 80.19 176 PRO A O 1
ATOM 1355 N N . ILE A 1 177 ? 35.446 14.061 13.619 1.00 85.00 177 ILE A N 1
ATOM 1356 C CA . ILE A 1 177 ? 34.327 13.252 13.123 1.00 85.00 177 ILE A CA 1
ATOM 1357 C C . ILE A 1 177 ? 33.505 12.783 14.326 1.00 85.00 177 ILE A C 1
ATOM 1359 O O . ILE A 1 177 ? 34.052 12.223 15.278 1.00 85.00 177 ILE A O 1
ATOM 1363 N N . ILE A 1 178 ? 32.190 12.999 14.284 1.00 85.44 178 ILE A N 1
ATOM 1364 C CA . ILE A 1 178 ? 31.260 12.491 15.292 1.00 85.44 178 ILE A CA 1
ATOM 1365 C C . ILE A 1 178 ? 31.014 11.009 14.989 1.00 85.44 178 ILE A C 1
ATOM 1367 O O . ILE A 1 178 ? 30.552 10.653 13.906 1.00 85.44 178 ILE A O 1
ATOM 1371 N N . SER A 1 179 ? 31.314 10.139 15.954 1.00 89.00 179 SER A N 1
ATOM 1372 C CA . SER A 1 179 ? 31.189 8.676 15.841 1.00 89.00 179 SER A CA 1
ATOM 1373 C C . SER A 1 179 ? 29.823 8.132 16.291 1.00 89.00 179 SER A C 1
ATOM 1375 O O . SER A 1 179 ? 29.722 6.977 16.695 1.00 89.00 179 SER A O 1
ATOM 1377 N N . VAL A 1 180 ? 28.787 8.972 16.303 1.00 92.19 180 VAL A N 1
ATOM 1378 C CA . VAL A 1 180 ? 27.442 8.629 16.791 1.00 92.19 180 VAL A CA 1
ATOM 1379 C C . VAL A 1 180 ? 26.624 8.080 15.621 1.00 92.19 180 VAL A C 1
ATOM 1381 O O . VAL A 1 180 ? 26.667 8.639 14.528 1.00 92.19 180 VAL A O 1
ATOM 1384 N N . SER A 1 181 ? 25.884 6.988 15.827 1.00 95.25 181 SER A N 1
ATOM 1385 C CA . SER A 1 181 ? 25.012 6.418 14.785 1.00 95.25 181 SER A CA 1
ATOM 1386 C C . SER A 1 181 ? 23.745 7.254 14.573 1.00 95.25 181 SER A C 1
ATOM 1388 O O . SER A 1 181 ? 23.278 7.926 15.496 1.00 95.25 181 SER A O 1
ATOM 1390 N N . ALA A 1 182 ? 23.132 7.171 13.387 1.00 96.12 182 ALA A N 1
ATOM 1391 C CA . ALA A 1 182 ? 21.854 7.839 13.132 1.00 96.12 182 ALA A CA 1
ATOM 1392 C C . ALA A 1 182 ? 20.753 7.391 14.116 1.00 96.12 182 ALA A C 1
ATOM 1394 O O . ALA A 1 182 ? 19.982 8.219 14.600 1.00 96.12 182 ALA A O 1
ATOM 1395 N N . THR A 1 183 ? 20.725 6.107 14.493 1.00 95.38 183 THR A N 1
ATOM 1396 C CA . THR A 1 183 ? 19.774 5.562 15.478 1.00 95.38 183 THR A CA 1
ATOM 1397 C C . THR A 1 183 ? 19.946 6.203 16.852 1.00 95.38 183 THR A C 1
ATOM 1399 O O . THR A 1 183 ? 18.967 6.595 17.483 1.00 95.38 183 THR A O 1
ATOM 1402 N N . GLU A 1 184 ? 21.187 6.365 17.315 1.00 95.81 184 GLU A N 1
ATOM 1403 C CA . GLU A 1 184 ? 21.464 7.002 18.605 1.00 95.81 184 GLU A CA 1
ATOM 1404 C C . GLU A 1 184 ? 21.048 8.481 18.611 1.00 95.81 184 GLU A C 1
ATOM 1406 O O . GLU A 1 184 ? 20.542 8.979 19.617 1.00 95.81 184 GLU A O 1
ATOM 1411 N N . ILE A 1 185 ? 21.194 9.183 17.485 1.00 96.25 185 ILE A N 1
ATOM 1412 C CA . ILE A 1 185 ? 20.732 10.571 17.355 1.00 96.25 185 ILE A CA 1
ATOM 1413 C C . ILE A 1 185 ? 19.207 10.647 17.479 1.00 96.25 185 ILE A C 1
ATOM 1415 O O . ILE A 1 185 ? 18.715 11.519 18.193 1.00 96.25 185 ILE A O 1
ATOM 1419 N N . VAL A 1 186 ? 18.457 9.724 16.866 1.00 96.69 186 VAL A N 1
ATOM 1420 C CA . VAL A 1 186 ? 16.991 9.679 17.018 1.00 96.69 186 VAL A CA 1
ATOM 1421 C C . VAL A 1 186 ? 16.585 9.439 18.477 1.00 96.69 186 VAL A C 1
ATOM 1423 O O . VAL A 1 186 ? 15.709 10.131 18.993 1.00 96.69 186 VAL A O 1
ATOM 1426 N N . VAL A 1 187 ? 17.281 8.552 19.193 1.00 94.94 187 VAL A N 1
ATOM 1427 C CA . VAL A 1 187 ? 17.053 8.348 20.636 1.00 94.94 187 VAL A CA 1
ATOM 1428 C C . VAL A 1 187 ? 17.327 9.630 21.432 1.00 94.94 187 VAL A C 1
ATOM 1430 O O . VAL A 1 187 ? 16.559 9.986 22.326 1.00 94.94 187 VAL A O 1
ATOM 1433 N N . ARG A 1 188 ? 18.387 10.378 21.100 1.00 95.38 188 ARG A N 1
ATOM 1434 C CA . ARG A 1 188 ? 18.686 11.667 21.751 1.00 95.38 188 ARG A CA 1
ATOM 1435 C C . ARG A 1 188 ? 17.634 12.733 21.443 1.00 95.38 188 ARG A C 1
ATOM 1437 O O . ARG A 1 188 ? 17.330 13.530 22.331 1.00 95.38 188 ARG A O 1
ATOM 1444 N N . LEU A 1 189 ? 17.067 12.743 20.235 1.00 96.25 189 LEU A N 1
ATOM 1445 C CA . LEU A 1 189 ? 15.941 13.613 19.883 1.00 96.25 189 LEU A CA 1
ATOM 1446 C C . LEU A 1 189 ? 14.744 13.332 20.803 1.00 96.25 189 LEU A C 1
ATOM 1448 O O . LEU A 1 189 ? 14.266 14.248 21.473 1.00 96.25 189 LEU A O 1
ATOM 1452 N N . GLN A 1 190 ? 14.349 12.063 20.938 1.00 94.75 190 GLN A N 1
ATOM 1453 C CA . GLN A 1 190 ? 13.263 11.645 21.834 1.00 94.75 190 GLN A CA 1
ATOM 1454 C C . GLN A 1 190 ? 13.524 12.046 23.296 1.00 94.75 190 GLN A C 1
ATOM 1456 O O . GLN A 1 190 ? 12.667 12.640 23.949 1.00 94.75 190 GLN A O 1
ATOM 1461 N N . GLN A 1 191 ? 14.729 11.773 23.809 1.00 93.62 191 GLN A N 1
ATOM 1462 C CA . GLN A 1 191 ? 15.109 12.073 25.198 1.00 93.62 191 GLN A CA 1
ATOM 1463 C C . GLN A 1 191 ? 15.088 13.572 25.532 1.00 93.62 191 GLN A C 1
ATOM 1465 O O . GLN A 1 191 ? 14.909 13.934 26.692 1.00 93.62 191 GLN A O 1
ATOM 1470 N N . ASN A 1 192 ? 15.246 14.442 24.532 1.00 93.25 192 ASN A N 1
ATOM 1471 C CA . ASN A 1 192 ? 15.189 15.898 24.692 1.00 93.25 192 ASN A CA 1
ATOM 1472 C C . ASN A 1 192 ? 13.821 16.483 24.299 1.00 93.25 192 ASN A C 1
ATOM 1474 O O . ASN A 1 192 ? 13.683 17.693 24.111 1.00 93.25 192 ASN A O 1
ATOM 1478 N N . GLY A 1 193 ? 12.794 15.634 24.187 1.00 92.62 193 GLY A N 1
ATOM 1479 C CA . GLY A 1 193 ? 11.425 16.052 23.908 1.00 92.62 193 GLY A CA 1
ATOM 1480 C C . GLY A 1 193 ? 11.219 16.590 22.493 1.00 92.62 193 GLY A C 1
ATOM 1481 O O . GLY A 1 193 ? 10.293 17.379 22.289 1.00 92.62 193 GLY A O 1
ATOM 1482 N N . ALA A 1 194 ? 12.082 16.225 21.540 1.00 95.12 194 ALA A N 1
ATOM 1483 C CA . ALA A 1 194 ? 11.789 16.373 20.122 1.00 95.12 194 ALA A CA 1
ATOM 1484 C C . ALA A 1 194 ? 10.914 15.198 19.655 1.00 95.12 194 ALA A C 1
ATOM 1486 O O . ALA A 1 194 ? 11.010 14.075 20.151 1.00 95.12 194 ALA A O 1
ATOM 1487 N N . GLU A 1 195 ? 10.032 15.476 18.706 1.00 93.94 195 GLU A N 1
ATOM 1488 C CA . GLU A 1 195 ? 9.039 14.537 18.195 1.00 93.94 195 GLU A CA 1
ATOM 1489 C C . GLU A 1 195 ? 9.637 13.595 17.141 1.00 93.94 195 GLU A C 1
ATOM 1491 O O . GLU A 1 195 ? 9.501 13.820 15.946 1.00 93.94 195 GLU A O 1
ATOM 1496 N N . ALA A 1 196 ? 10.309 12.532 17.576 1.00 96.19 196 ALA A N 1
ATOM 1497 C CA . ALA A 1 196 ? 10.917 11.568 16.663 1.00 96.19 196 ALA A CA 1
ATOM 1498 C C . ALA A 1 196 ? 10.460 10.138 16.974 1.00 96.19 196 ALA A C 1
ATOM 1500 O O . ALA A 1 196 ? 11.098 9.449 17.759 1.00 96.19 196 ALA A O 1
ATOM 1501 N N . ALA A 1 197 ? 9.345 9.690 16.402 1.00 91.56 197 ALA A N 1
ATOM 1502 C CA . ALA A 1 197 ? 8.782 8.349 16.597 1.00 91.56 197 ALA A CA 1
ATOM 1503 C C . ALA A 1 197 ? 9.137 7.397 15.439 1.00 91.56 197 ALA A C 1
ATOM 1505 O O . ALA A 1 197 ? 9.587 7.843 14.387 1.00 91.56 197 ALA A O 1
ATOM 1506 N N . ASP A 1 198 ? 8.941 6.091 15.637 1.00 91.50 198 ASP A N 1
ATOM 1507 C CA . ASP A 1 198 ? 8.979 5.062 14.581 1.00 91.50 198 ASP A CA 1
ATOM 1508 C C . ASP A 1 198 ? 10.204 5.124 13.653 1.00 91.50 198 ASP A C 1
ATOM 1510 O O . ASP A 1 198 ? 10.095 5.112 12.425 1.00 91.50 198 ASP A O 1
ATOM 1514 N N . ALA A 1 199 ? 11.393 5.220 14.254 1.00 95.38 199 ALA A N 1
ATOM 1515 C CA . ALA A 1 199 ? 12.636 5.309 13.501 1.00 95.38 199 ALA A CA 1
ATOM 1516 C C . ALA A 1 199 ? 12.887 4.031 12.686 1.00 95.38 199 ALA A C 1
ATOM 1518 O O . ALA A 1 199 ? 12.852 2.923 13.226 1.00 95.38 199 ALA A O 1
ATOM 1519 N N . ARG A 1 200 ? 13.192 4.189 11.399 1.00 95.94 200 ARG A N 1
ATOM 1520 C CA . ARG A 1 200 ? 13.591 3.106 10.496 1.00 95.94 200 ARG A CA 1
ATOM 1521 C C . ARG A 1 200 ? 14.761 3.544 9.615 1.00 95.94 200 ARG A C 1
ATOM 1523 O O . ARG A 1 200 ? 14.885 4.741 9.350 1.00 95.94 200 ARG A O 1
ATOM 1530 N N . PRO A 1 201 ? 15.589 2.613 9.102 1.00 96.75 201 PRO A N 1
ATOM 1531 C CA . PRO A 1 201 ? 16.579 2.945 8.082 1.00 96.75 201 PRO A CA 1
ATOM 1532 C C . PRO A 1 201 ? 15.931 3.737 6.941 1.00 96.75 201 PRO A C 1
ATOM 1534 O O . PRO A 1 201 ? 14.828 3.388 6.495 1.00 96.75 201 PRO A O 1
ATOM 1537 N N . ALA A 1 202 ? 16.570 4.832 6.526 1.00 94.50 202 ALA A N 1
ATOM 1538 C CA . ALA A 1 202 ? 16.039 5.613 5.418 1.00 94.50 202 ALA A CA 1
ATOM 1539 C C . ALA A 1 202 ? 16.311 4.886 4.092 1.00 94.50 202 ALA A C 1
ATOM 1541 O O . ALA A 1 202 ? 17.373 4.295 3.896 1.00 94.50 202 ALA A O 1
ATOM 1542 N N . VAL A 1 203 ? 15.335 4.923 3.193 1.00 92.94 203 VAL A N 1
ATOM 1543 C CA . VAL A 1 203 ? 15.404 4.359 1.838 1.00 92.94 203 VAL A CA 1
ATOM 1544 C C . VAL A 1 203 ? 15.493 5.492 0.810 1.00 92.94 203 VAL A C 1
ATOM 1546 O O . VAL A 1 203 ? 15.115 6.616 1.140 1.00 92.94 203 VAL A O 1
ATOM 1549 N N . PRO A 1 204 ? 15.977 5.258 -0.424 1.00 91.00 204 PRO A N 1
ATOM 1550 C CA . PRO A 1 204 ? 16.114 6.307 -1.444 1.00 91.00 204 PRO A CA 1
ATOM 1551 C C . PRO A 1 204 ? 14.851 7.157 -1.672 1.00 91.00 204 PRO A C 1
ATOM 1553 O O . PRO A 1 204 ? 14.937 8.363 -1.904 1.00 91.00 204 PRO A O 1
ATOM 1556 N N . GLU A 1 205 ? 13.666 6.560 -1.543 1.00 90.19 205 GLU A N 1
ATOM 1557 C CA . GLU A 1 205 ? 12.372 7.230 -1.705 1.00 90.19 205 GLU A CA 1
ATOM 1558 C C . GLU A 1 205 ? 12.132 8.306 -0.635 1.00 90.19 205 GLU A C 1
ATOM 1560 O O . GLU A 1 205 ? 11.476 9.315 -0.900 1.00 90.19 205 GLU A O 1
ATOM 1565 N N . ASP A 1 206 ? 12.703 8.134 0.561 1.00 91.38 206 ASP A N 1
ATOM 1566 C CA . ASP A 1 206 ? 12.557 9.072 1.678 1.00 91.38 206 ASP A CA 1
ATOM 1567 C C . ASP A 1 206 ? 13.181 10.438 1.377 1.00 91.38 206 ASP A C 1
ATOM 1569 O O . ASP A 1 206 ? 12.751 11.460 1.907 1.00 91.38 206 ASP A O 1
ATOM 1573 N N . PHE A 1 207 ? 14.163 10.468 0.484 1.00 90.00 207 PHE A N 1
ATOM 1574 C CA . PHE A 1 207 ? 14.903 11.661 0.096 1.00 90.00 207 PHE A CA 1
ATOM 1575 C C . PHE A 1 207 ? 14.305 12.354 -1.140 1.00 90.00 207 PHE A C 1
ATOM 1577 O O . PHE A 1 207 ? 14.902 13.279 -1.695 1.00 90.00 207 PHE A O 1
ATOM 1584 N N . GLY A 1 208 ? 13.132 11.910 -1.609 1.00 84.19 208 GLY A N 1
ATOM 1585 C CA . GLY A 1 208 ? 12.437 12.526 -2.739 1.00 84.19 208 GLY A CA 1
ATOM 1586 C C . GLY A 1 208 ? 13.203 12.425 -4.061 1.00 84.19 208 GLY A C 1
ATOM 1587 O O . GLY A 1 208 ? 13.109 13.343 -4.878 1.00 84.19 208 GLY A O 1
ATOM 1588 N N . GLY A 1 209 ? 13.964 11.340 -4.248 1.00 82.19 209 GLY A N 1
ATOM 1589 C CA . GLY A 1 209 ? 14.808 11.094 -5.423 1.00 82.19 209 GLY A CA 1
ATOM 1590 C C . GLY A 1 209 ? 16.247 11.604 -5.293 1.00 82.19 209 GLY A C 1
ATOM 1591 O O . GLY A 1 209 ? 17.045 11.398 -6.205 1.00 82.19 209 GLY A O 1
ATOM 1592 N N . LEU A 1 210 ? 16.604 12.248 -4.177 1.00 80.25 210 LEU A N 1
ATOM 1593 C CA . LEU A 1 210 ? 17.997 12.551 -3.854 1.00 80.25 210 LEU A CA 1
ATOM 1594 C C . LEU A 1 210 ? 18.636 11.313 -3.217 1.00 80.25 210 LEU A C 1
ATOM 1596 O O . LEU A 1 210 ? 18.097 10.753 -2.282 1.00 80.25 210 LEU A O 1
ATOM 1600 N N . THR A 1 211 ? 19.797 10.863 -3.671 1.00 79.19 211 THR A N 1
ATOM 1601 C CA . THR A 1 211 ? 20.519 9.779 -2.985 1.00 79.19 211 THR A CA 1
ATOM 1602 C C . THR A 1 211 ? 21.795 10.354 -2.396 1.00 79.19 211 THR A C 1
ATOM 1604 O O . THR A 1 211 ? 22.831 10.339 -3.073 1.00 79.19 211 THR A O 1
ATOM 1607 N N . PRO A 1 212 ? 21.757 10.912 -1.169 1.00 80.12 212 PRO A N 1
ATOM 1608 C CA . PRO A 1 212 ? 22.981 11.369 -0.541 1.00 80.12 212 PRO A CA 1
ATOM 1609 C C . PRO A 1 212 ? 23.939 10.185 -0.429 1.00 80.12 212 PRO A C 1
ATOM 1611 O O . PRO A 1 212 ? 23.542 9.067 -0.099 1.00 80.12 212 PRO A O 1
ATOM 1614 N N . ARG A 1 213 ? 25.229 10.437 -0.663 1.00 81.75 213 ARG A N 1
ATOM 1615 C CA . ARG A 1 213 ? 26.295 9.414 -0.634 1.00 81.75 213 ARG A CA 1
ATOM 1616 C C . ARG A 1 213 ? 26.472 8.721 0.728 1.00 81.75 213 ARG A C 1
ATOM 1618 O O . ARG A 1 213 ? 27.311 7.842 0.861 1.00 81.75 213 ARG A O 1
ATOM 1625 N N . CYS A 1 214 ? 25.692 9.123 1.726 1.00 88.19 214 CYS A N 1
ATOM 1626 C CA . CYS A 1 214 ? 25.757 8.695 3.116 1.00 88.19 214 CYS A CA 1
ATOM 1627 C C . CYS A 1 214 ? 24.534 7.854 3.540 1.00 88.19 214 CYS A C 1
ATOM 1629 O O . CYS A 1 214 ? 24.177 7.858 4.719 1.00 88.19 214 CYS A O 1
ATOM 1631 N N . LEU A 1 215 ? 23.848 7.197 2.597 1.00 88.44 215 LEU A N 1
ATOM 1632 C CA . LEU A 1 215 ? 22.587 6.489 2.861 1.00 88.44 215 LEU A CA 1
ATOM 1633 C C . LEU A 1 215 ? 22.738 5.380 3.920 1.00 88.44 215 LEU A C 1
ATOM 1635 O O . LEU A 1 215 ? 21.856 5.208 4.759 1.00 88.44 215 LEU A O 1
ATOM 1639 N N . ASP A 1 216 ? 23.883 4.695 3.934 1.00 88.56 216 ASP A N 1
ATOM 1640 C CA . ASP A 1 216 ? 24.144 3.519 4.779 1.00 88.56 216 ASP A CA 1
ATOM 1641 C C . ASP A 1 216 ? 24.058 3.799 6.290 1.00 88.56 216 ASP A C 1
ATOM 1643 O O . ASP A 1 216 ? 23.880 2.879 7.087 1.00 88.56 216 ASP A O 1
ATOM 1647 N N . ASN A 1 217 ? 24.161 5.066 6.706 1.00 93.88 217 ASN A N 1
ATOM 1648 C CA . ASN A 1 217 ? 24.011 5.480 8.100 1.00 93.88 217 ASN A CA 1
ATOM 1649 C C . ASN A 1 217 ? 22.979 6.605 8.219 1.00 93.88 217 ASN A C 1
ATOM 1651 O O . ASN A 1 217 ? 23.274 7.720 8.660 1.00 93.88 217 ASN A O 1
ATOM 1655 N N . SER A 1 218 ? 21.756 6.299 7.790 1.00 96.38 218 SER A N 1
ATOM 1656 C CA . SER A 1 218 ? 20.620 7.211 7.860 1.00 96.38 218 SER A CA 1
ATOM 1657 C C . SER A 1 218 ? 19.384 6.566 8.490 1.00 96.38 218 SER A C 1
ATOM 1659 O O . SER A 1 218 ? 19.162 5.358 8.404 1.00 96.38 218 SER A O 1
ATOM 1661 N N . GLN A 1 219 ? 18.585 7.381 9.175 1.00 97.62 219 GLN A N 1
ATOM 1662 C CA . GLN A 1 219 ? 17.337 6.979 9.820 1.00 97.62 219 GLN A CA 1
ATOM 1663 C C . GLN A 1 219 ? 16.248 7.981 9.462 1.00 97.62 219 GLN A C 1
ATOM 1665 O O . GLN A 1 219 ? 16.426 9.185 9.654 1.00 97.62 219 GLN A O 1
ATOM 1670 N N . ARG A 1 220 ? 15.109 7.483 8.988 1.00 96.75 220 ARG A N 1
ATOM 1671 C CA . ARG A 1 220 ? 13.865 8.241 8.887 1.00 96.75 220 ARG A CA 1
ATOM 1672 C C . ARG A 1 220 ? 13.063 8.052 10.166 1.00 96.75 220 ARG A C 1
ATOM 1674 O O . ARG A 1 220 ? 12.993 6.946 10.686 1.00 96.75 220 ARG A O 1
ATOM 1681 N N . PHE A 1 221 ? 12.442 9.117 10.653 1.00 97.00 221 PHE A N 1
ATOM 1682 C CA . PHE A 1 221 ? 11.542 9.091 11.803 1.00 97.00 221 PHE A CA 1
ATOM 1683 C C . PHE A 1 221 ? 10.259 9.874 11.503 1.00 97.00 221 PHE A C 1
ATOM 1685 O O . PHE A 1 221 ? 10.228 10.722 10.609 1.00 97.00 221 PHE A O 1
ATOM 1692 N N . TYR A 1 222 ? 9.201 9.577 12.249 1.00 93.94 222 TYR A N 1
ATOM 1693 C CA . TYR A 1 222 ? 7.896 10.229 12.189 1.00 93.94 222 TYR A CA 1
ATOM 1694 C C . TYR A 1 222 ? 7.805 11.379 13.199 1.00 93.94 222 TYR A C 1
ATOM 1696 O O . TYR A 1 222 ? 8.353 11.280 14.298 1.00 93.94 222 TYR A O 1
ATOM 1704 N N . THR A 1 223 ? 7.086 12.445 12.843 1.00 94.88 223 THR A N 1
ATOM 1705 C CA . THR A 1 223 ? 6.868 13.617 13.703 1.00 94.88 223 THR A CA 1
ATOM 1706 C C . THR A 1 223 ? 5.389 13.681 14.102 1.00 94.88 223 THR A C 1
ATOM 1708 O O . THR A 1 223 ? 4.616 14.258 13.349 1.00 94.88 223 THR A O 1
ATOM 1711 N N . PRO A 1 224 ? 4.944 13.107 15.241 1.00 85.69 224 PRO A N 1
ATOM 1712 C CA . PRO A 1 224 ? 3.517 12.910 15.529 1.00 85.69 224 PRO A CA 1
ATOM 1713 C C . PRO A 1 224 ? 2.590 14.128 15.432 1.00 85.69 224 PRO A C 1
ATOM 1715 O O . PRO A 1 224 ? 1.413 13.957 15.115 1.00 85.69 224 PRO A O 1
ATOM 1718 N N . SER A 1 225 ? 3.077 15.348 15.678 1.00 84.12 225 SER A N 1
ATOM 1719 C CA . SER A 1 225 ? 2.280 16.574 15.496 1.00 84.12 225 SER A CA 1
ATOM 1720 C C . SER A 1 225 ? 1.988 16.916 14.033 1.00 84.12 225 SER A C 1
ATOM 1722 O O . SER A 1 225 ? 1.082 17.705 13.748 1.00 84.12 225 SER A O 1
ATOM 1724 N N . LEU A 1 226 ? 2.733 16.331 13.097 1.00 80.69 226 LEU A N 1
ATOM 1725 C CA . LEU A 1 226 ? 2.563 16.487 11.664 1.00 80.69 226 LEU A CA 1
ATOM 1726 C C . LEU A 1 226 ? 1.991 15.174 11.114 1.00 80.69 226 LEU A C 1
ATOM 1728 O O . LEU A 1 226 ? 2.594 14.120 11.256 1.00 80.69 226 LEU A O 1
ATOM 1732 N N . ALA A 1 227 ? 0.807 15.226 10.502 1.00 75.06 227 ALA A N 1
ATOM 1733 C CA . ALA A 1 227 ? 0.123 14.034 9.997 1.00 75.06 227 ALA A CA 1
ATOM 1734 C C . ALA A 1 227 ? 1.025 13.165 9.095 1.00 75.06 227 ALA A C 1
ATOM 1736 O O . ALA A 1 227 ? 1.847 13.687 8.335 1.00 75.06 227 ALA A O 1
ATOM 1737 N N . PHE A 1 228 ? 0.842 11.842 9.144 1.00 65.94 228 PHE A N 1
ATOM 1738 C CA . PHE A 1 228 ? 1.557 10.891 8.288 1.00 65.94 228 PHE A CA 1
ATOM 1739 C C . PHE A 1 228 ? 1.473 11.294 6.801 1.00 65.94 228 PHE A C 1
ATOM 1741 O O . PHE A 1 228 ? 0.402 11.703 6.347 1.00 65.94 228 PHE A O 1
ATOM 1748 N N . PRO A 1 229 ? 2.576 11.217 6.026 1.00 73.69 229 PRO A N 1
ATOM 1749 C CA . PRO A 1 229 ? 3.892 10.654 6.359 1.00 73.69 229 PRO A CA 1
ATOM 1750 C C . PRO A 1 229 ? 4.938 11.686 6.837 1.00 73.69 229 PRO A C 1
ATOM 1752 O O . PRO A 1 229 ? 6.139 11.478 6.631 1.00 73.69 229 PRO A O 1
ATOM 1755 N N . ALA A 1 230 ? 4.514 12.814 7.419 1.00 89.62 230 ALA A N 1
ATOM 1756 C CA . ALA A 1 230 ? 5.420 13.884 7.836 1.00 89.62 230 ALA A CA 1
ATOM 1757 C C . ALA A 1 230 ? 6.449 13.404 8.870 1.00 89.62 230 ALA A C 1
ATOM 1759 O O . ALA A 1 230 ? 6.123 12.707 9.827 1.00 89.62 230 ALA A O 1
ATOM 1760 N N . GLY A 1 231 ? 7.707 13.773 8.673 1.00 94.19 231 GLY A N 1
ATOM 1761 C CA . GLY A 1 231 ? 8.804 13.196 9.434 1.00 94.19 231 GLY A CA 1
ATOM 1762 C C . GLY A 1 231 ? 10.081 14.010 9.339 1.00 94.19 231 GLY A C 1
ATOM 1763 O O . GLY A 1 231 ? 10.091 15.159 8.889 1.00 94.19 231 GLY A O 1
ATOM 1764 N N . GLY A 1 232 ? 11.175 13.376 9.728 1.00 96.56 232 GLY A N 1
ATOM 1765 C CA . GLY A 1 232 ? 12.514 13.868 9.461 1.00 96.56 232 GLY A CA 1
ATOM 1766 C C . GLY A 1 232 ? 13.470 12.737 9.120 1.00 96.56 232 GLY A C 1
ATOM 1767 O O . GLY A 1 232 ? 13.143 11.553 9.238 1.00 96.56 232 GLY A O 1
ATOM 1768 N N . ILE A 1 233 ? 14.661 13.118 8.678 1.00 97.06 233 ILE A N 1
ATOM 1769 C CA . ILE A 1 233 ? 15.745 12.209 8.327 1.00 97.06 233 ILE A CA 1
ATOM 1770 C C . ILE A 1 233 ? 17.010 12.673 9.039 1.00 97.06 233 ILE A C 1
ATOM 1772 O O . ILE A 1 233 ? 17.416 13.830 8.924 1.00 97.06 233 ILE A O 1
ATOM 1776 N N . VAL A 1 234 ? 17.651 11.759 9.762 1.00 97.69 234 VAL A N 1
ATOM 1777 C CA . VAL A 1 234 ? 19.017 11.921 10.268 1.00 97.69 234 VAL A CA 1
ATOM 1778 C C . VAL A 1 234 ? 19.959 11.179 9.328 1.00 97.69 234 VAL A C 1
ATOM 1780 O O . VAL A 1 234 ? 19.724 10.013 9.023 1.00 97.69 234 VAL A O 1
ATOM 1783 N N . VAL A 1 235 ? 21.051 11.819 8.921 1.00 96.38 235 VAL A N 1
ATOM 1784 C CA . VAL A 1 235 ? 22.1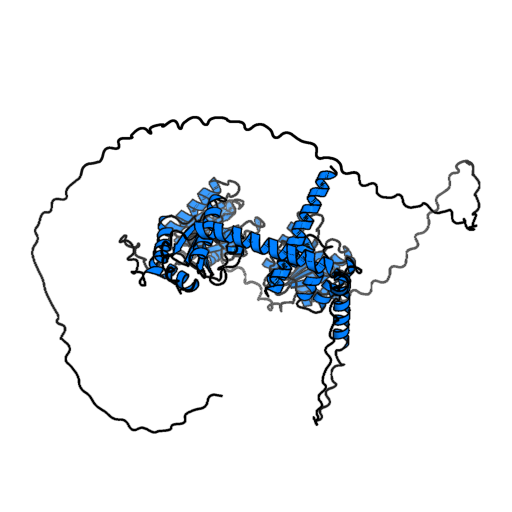11 11.224 8.100 1.00 96.38 235 VAL A CA 1
ATOM 1785 C C . VAL A 1 235 ? 23.461 11.479 8.760 1.00 96.38 235 VAL A C 1
ATOM 1787 O O . VAL A 1 235 ? 23.790 12.617 9.095 1.00 96.38 235 VAL A O 1
ATOM 1790 N N . VAL A 1 236 ? 24.265 10.432 8.926 1.00 96.31 236 VAL A N 1
ATOM 1791 C CA . VAL A 1 236 ? 25.643 10.535 9.416 1.00 96.31 236 VAL A CA 1
ATOM 1792 C C . VAL A 1 236 ? 26.592 10.195 8.274 1.00 96.31 236 VAL A C 1
ATOM 1794 O O . VAL A 1 236 ? 26.700 9.049 7.848 1.00 96.31 236 VAL A O 1
ATOM 1797 N N . CYS A 1 237 ? 27.287 11.205 7.767 1.00 95.62 237 CYS A N 1
ATOM 1798 C CA . CYS A 1 237 ? 28.195 11.082 6.638 1.00 95.62 237 CYS A CA 1
ATOM 1799 C C . CYS A 1 237 ? 29.611 10.635 7.034 1.00 95.62 237 CYS A C 1
ATOM 1801 O O . CYS A 1 237 ? 30.047 10.862 8.168 1.00 95.62 237 CYS A O 1
ATOM 1803 N N . PRO A 1 238 ? 30.376 10.063 6.085 1.00 94.25 238 PRO A N 1
ATOM 1804 C CA . PRO A 1 238 ? 31.811 9.824 6.245 1.00 94.25 238 PRO A CA 1
ATOM 1805 C C . PRO A 1 238 ? 32.624 11.101 6.503 1.00 94.25 238 PRO A C 1
ATOM 1807 O O . PRO A 1 238 ? 33.666 11.054 7.157 1.00 94.25 238 PRO A O 1
ATOM 1810 N N . SER A 1 239 ? 32.162 12.255 6.005 1.00 94.50 239 SER A N 1
ATOM 1811 C CA . SER A 1 239 ? 32.844 13.541 6.175 1.00 94.50 239 SER A CA 1
ATOM 1812 C C . SER A 1 239 ? 31.886 14.719 6.378 1.00 94.50 239 SER A C 1
ATOM 1814 O O . SER A 1 239 ? 30.724 14.689 5.971 1.00 94.50 239 SER A O 1
ATOM 1816 N N . ALA A 1 240 ? 32.397 15.803 6.973 1.00 94.00 240 ALA A N 1
ATOM 1817 C CA . ALA A 1 240 ? 31.647 17.054 7.118 1.00 94.00 240 ALA A CA 1
ATOM 1818 C C . ALA A 1 240 ? 31.278 17.685 5.763 1.00 94.00 240 ALA A C 1
ATOM 1820 O O . ALA A 1 240 ? 30.202 18.259 5.621 1.00 94.00 240 ALA A O 1
ATOM 1821 N N . ASN A 1 241 ? 32.137 17.527 4.749 1.00 94.12 241 ASN A N 1
ATOM 1822 C CA . ASN A 1 241 ? 31.882 18.046 3.405 1.00 94.12 241 ASN A CA 1
ATOM 1823 C C . ASN A 1 241 ? 30.674 17.366 2.746 1.00 94.12 241 ASN A C 1
ATOM 1825 O O . ASN A 1 241 ? 29.871 18.035 2.104 1.00 94.12 241 ASN A O 1
ATOM 1829 N N . GLU A 1 242 ? 30.519 16.052 2.915 1.00 93.75 242 GLU A N 1
ATOM 1830 C CA . GLU A 1 242 ? 29.368 15.322 2.369 1.00 93.75 242 GLU A CA 1
ATOM 1831 C C . GLU A 1 242 ? 28.072 15.666 3.101 1.00 93.75 242 GLU A C 1
ATOM 1833 O O . GLU A 1 242 ? 27.044 15.861 2.456 1.00 93.75 242 GLU A O 1
ATOM 1838 N N . ALA A 1 243 ? 28.121 15.829 4.427 1.00 94.75 243 ALA A N 1
ATOM 1839 C CA . ALA A 1 243 ? 26.968 16.300 5.191 1.00 94.75 243 ALA A CA 1
ATOM 1840 C C . ALA A 1 243 ? 26.552 17.718 4.758 1.00 94.75 243 ALA A C 1
ATOM 1842 O O . ALA A 1 243 ? 25.364 18.015 4.623 1.00 94.75 243 ALA A O 1
ATOM 1843 N N . GLN A 1 244 ? 27.526 18.588 4.474 1.00 95.44 244 GLN A N 1
ATOM 1844 C CA . GLN A 1 244 ? 27.269 19.929 3.957 1.00 95.44 244 GLN A CA 1
ATOM 1845 C C . GLN A 1 244 ? 26.679 19.911 2.540 1.00 95.44 244 GLN A C 1
ATOM 1847 O O . GLN A 1 244 ? 25.795 20.717 2.247 1.00 95.44 244 GLN A O 1
ATOM 1852 N N . LEU A 1 245 ? 27.123 18.988 1.680 1.00 93.88 245 LEU A N 1
ATOM 1853 C CA . LEU A 1 245 ? 26.544 18.794 0.350 1.00 93.88 245 LEU A CA 1
ATOM 1854 C C . LEU A 1 245 ? 25.084 18.331 0.445 1.00 93.88 245 LEU A C 1
ATOM 1856 O O . LEU A 1 245 ? 24.222 18.944 -0.179 1.00 93.88 245 LEU A O 1
ATOM 1860 N N . ALA A 1 246 ? 24.796 17.337 1.292 1.00 92.75 246 ALA A N 1
ATOM 1861 C CA . ALA A 1 246 ? 23.430 16.877 1.541 1.00 92.75 246 ALA A CA 1
ATOM 1862 C C . ALA A 1 246 ? 22.534 18.027 2.035 1.00 92.75 246 ALA A C 1
ATOM 1864 O O . ALA A 1 246 ? 21.436 18.231 1.519 1.00 92.75 246 ALA A O 1
ATOM 1865 N N . LYS A 1 247 ? 23.030 18.852 2.970 1.00 95.69 247 LYS A N 1
ATOM 1866 C CA . LYS A 1 247 ? 22.304 20.044 3.432 1.00 95.69 247 LYS A CA 1
ATOM 1867 C C . LYS A 1 247 ? 21.987 21.007 2.286 1.00 95.69 247 LYS A C 1
ATOM 1869 O O . LYS A 1 247 ? 20.854 21.465 2.177 1.00 95.69 247 LYS A O 1
ATOM 1874 N N . ALA A 1 248 ? 22.969 21.304 1.436 1.00 94.94 248 ALA A N 1
ATOM 1875 C CA . ALA A 1 248 ? 22.791 22.221 0.314 1.00 94.94 248 ALA A CA 1
ATOM 1876 C C . ALA A 1 248 ? 21.750 21.714 -0.701 1.00 94.94 248 ALA A C 1
ATOM 1878 O O . ALA A 1 248 ? 20.982 22.514 -1.234 1.00 94.94 248 ALA A O 1
ATOM 1879 N N . GLU A 1 249 ? 21.687 20.402 -0.942 1.00 93.06 249 GLU A N 1
ATOM 1880 C CA . GLU A 1 249 ? 20.684 19.789 -1.822 1.00 93.06 249 GLU A CA 1
ATOM 1881 C C . GLU A 1 249 ? 19.263 19.931 -1.262 1.00 93.06 249 GLU A C 1
ATOM 1883 O O . GLU A 1 249 ? 18.361 20.356 -1.986 1.00 93.06 249 GLU A O 1
ATOM 1888 N N . PHE A 1 250 ? 19.062 19.661 0.032 1.00 93.69 250 PHE A N 1
ATOM 1889 C CA . PHE A 1 250 ? 17.757 19.832 0.682 1.00 93.69 250 PHE A CA 1
ATOM 1890 C C . PHE A 1 250 ? 17.332 21.300 0.789 1.00 93.69 250 PHE A C 1
ATOM 1892 O O . PHE A 1 250 ? 16.168 21.623 0.547 1.00 93.69 250 PHE A O 1
ATOM 1899 N N . ASP A 1 251 ? 18.267 22.205 1.086 1.00 93.88 251 ASP A N 1
ATOM 1900 C CA . ASP A 1 251 ? 17.998 23.645 1.079 1.00 93.88 251 ASP A CA 1
ATOM 1901 C C . ASP A 1 251 ? 17.559 24.105 -0.320 1.00 93.88 251 ASP A C 1
ATOM 1903 O O . ASP A 1 251 ? 16.578 24.838 -0.463 1.00 93.88 251 ASP A O 1
ATOM 1907 N N . ALA A 1 252 ? 18.244 23.637 -1.370 1.00 92.12 252 ALA A N 1
ATOM 1908 C CA . ALA A 1 252 ? 17.878 23.929 -2.752 1.00 92.12 252 ALA A CA 1
ATOM 1909 C C . ALA A 1 252 ? 16.512 23.337 -3.130 1.00 92.12 252 ALA A C 1
ATOM 1911 O O . ALA A 1 252 ? 15.753 23.984 -3.855 1.00 92.12 252 ALA A O 1
ATOM 1912 N N . LEU A 1 253 ? 16.174 22.144 -2.630 1.00 89.75 253 LEU A N 1
ATOM 1913 C CA . LEU A 1 253 ? 14.868 21.523 -2.844 1.00 89.75 253 LEU A CA 1
ATOM 1914 C C . LEU A 1 253 ? 13.748 22.362 -2.220 1.00 89.75 253 LEU A C 1
ATOM 1916 O O . LEU A 1 253 ? 12.776 22.658 -2.906 1.00 89.75 253 LEU A O 1
ATOM 1920 N N . GLY A 1 254 ? 13.918 22.831 -0.980 1.00 89.88 254 GLY A N 1
ATOM 1921 C CA . GLY A 1 254 ? 12.935 23.687 -0.308 1.00 89.88 254 GLY A CA 1
ATOM 1922 C C . GLY A 1 254 ? 12.760 25.076 -0.942 1.00 89.88 254 GLY A C 1
ATOM 1923 O O . GLY A 1 254 ? 11.730 25.721 -0.743 1.00 89.88 254 GLY A O 1
ATOM 1924 N N . VAL A 1 255 ? 13.749 25.551 -1.711 1.00 90.75 255 VAL A N 1
ATOM 1925 C CA . VAL A 1 255 ? 13.626 26.766 -2.539 1.00 90.75 255 VAL A CA 1
ATOM 1926 C C . VAL A 1 255 ? 12.845 26.487 -3.825 1.00 90.75 255 VAL A C 1
ATOM 1928 O O . VAL A 1 255 ? 12.043 27.323 -4.236 1.00 90.75 255 VAL A O 1
ATOM 1931 N N . ARG A 1 256 ? 13.080 25.337 -4.471 1.00 89.94 256 ARG A N 1
ATOM 1932 C CA . ARG A 1 256 ? 12.407 24.952 -5.726 1.00 89.94 256 ARG A CA 1
ATOM 1933 C C . ARG A 1 256 ? 10.958 24.527 -5.508 1.00 89.94 256 ARG A C 1
ATOM 1935 O O . ARG A 1 256 ? 10.118 24.810 -6.354 1.00 89.94 256 ARG A O 1
ATOM 1942 N N . ASP A 1 257 ? 10.688 23.866 -4.391 1.00 89.62 257 ASP A N 1
ATOM 1943 C CA . ASP A 1 257 ? 9.385 23.332 -4.019 1.00 89.62 257 ASP A CA 1
ATOM 1944 C C . ASP A 1 257 ? 9.042 23.787 -2.587 1.00 89.62 257 ASP A C 1
ATOM 1946 O O . ASP A 1 257 ? 9.487 23.176 -1.610 1.00 89.62 257 ASP A O 1
ATOM 1950 N N . PRO A 1 258 ? 8.275 24.888 -2.440 1.00 86.50 258 PRO A N 1
ATOM 1951 C CA . PRO A 1 258 ? 7.885 25.411 -1.135 1.00 86.50 258 PRO A CA 1
ATOM 1952 C C . PRO A 1 258 ? 7.085 24.424 -0.276 1.00 86.50 258 PRO A C 1
ATOM 1954 O O . PRO A 1 258 ? 7.109 24.560 0.948 1.00 86.50 258 PRO A O 1
ATOM 1957 N N . GLU A 1 259 ? 6.398 23.445 -0.877 1.00 83.12 259 GLU A N 1
ATOM 1958 C CA . GLU A 1 259 ? 5.671 22.401 -0.141 1.00 83.12 259 GLU A CA 1
ATOM 1959 C C . GLU A 1 259 ? 6.629 21.368 0.467 1.00 83.12 259 GLU A C 1
ATOM 1961 O O . GLU A 1 259 ? 6.335 20.789 1.511 1.00 83.12 259 GLU A O 1
ATOM 1966 N N . ARG A 1 260 ? 7.819 21.204 -0.126 1.00 86.62 260 ARG A N 1
ATOM 1967 C CA . ARG A 1 260 ? 8.934 20.401 0.405 1.00 86.62 260 ARG A CA 1
ATOM 1968 C C . ARG A 1 260 ? 9.912 21.209 1.250 1.00 86.62 260 ARG A C 1
ATOM 1970 O O . ARG A 1 260 ? 11.020 20.742 1.526 1.00 86.62 260 ARG A O 1
ATOM 1977 N N . ARG A 1 261 ? 9.546 22.424 1.670 1.00 92.25 261 ARG A N 1
ATOM 1978 C CA . ARG A 1 261 ? 10.370 23.196 2.605 1.00 92.25 261 ARG A CA 1
ATOM 1979 C C . ARG A 1 261 ? 10.631 22.352 3.853 1.00 92.25 261 ARG A C 1
ATOM 1981 O O . ARG A 1 261 ? 9.716 21.757 4.413 1.00 92.25 261 ARG A O 1
ATOM 1988 N N . SER A 1 262 ? 11.878 22.346 4.307 1.00 95.62 262 SER A N 1
ATOM 1989 C CA . SER A 1 262 ? 12.307 21.624 5.501 1.00 95.62 262 SER A CA 1
ATOM 1990 C C . SER A 1 262 ? 13.219 22.470 6.375 1.00 95.62 262 SER A C 1
ATOM 1992 O O . SER A 1 262 ? 13.962 23.313 5.873 1.00 95.62 262 SER A O 1
ATOM 1994 N N . TRP A 1 263 ? 13.198 22.210 7.677 1.00 97.12 263 TRP A N 1
ATOM 1995 C CA . TRP A 1 263 ? 14.227 22.663 8.601 1.00 97.12 263 TRP A CA 1
ATOM 1996 C C . TRP A 1 263 ? 15.454 21.766 8.448 1.00 97.12 263 TRP A C 1
ATOM 1998 O O . TRP A 1 263 ? 15.337 20.544 8.521 1.00 97.12 263 TRP A O 1
ATOM 2008 N N . THR A 1 264 ? 16.622 22.358 8.214 1.00 97.31 264 THR A N 1
ATOM 2009 C CA . THR A 1 264 ? 17.871 21.620 8.002 1.00 97.31 264 THR A CA 1
ATOM 2010 C C . THR A 1 264 ? 18.937 22.065 8.997 1.00 97.31 264 THR A C 1
ATOM 2012 O O . THR A 1 264 ? 19.253 23.250 9.118 1.00 97.31 264 THR A O 1
ATOM 2015 N N . TYR A 1 265 ? 19.534 21.100 9.689 1.00 97.31 265 TYR A N 1
ATOM 2016 C CA . TYR A 1 265 ? 20.573 21.316 10.692 1.00 97.31 265 TYR A CA 1
ATOM 2017 C C . TYR A 1 265 ? 21.818 20.508 10.339 1.00 97.31 265 TYR A C 1
ATOM 2019 O O . TYR A 1 265 ? 21.734 19.420 9.771 1.00 97.31 265 TYR A O 1
ATOM 2027 N N . LEU A 1 266 ? 22.986 21.054 10.667 1.00 96.50 266 LEU A N 1
ATOM 2028 C CA . LEU A 1 266 ? 24.279 20.454 10.360 1.00 96.50 266 LEU A CA 1
ATOM 2029 C C . LEU A 1 266 ? 25.201 20.597 11.568 1.00 96.50 266 LEU A C 1
ATOM 2031 O O . LEU A 1 266 ? 25.339 21.692 12.111 1.00 96.50 266 LEU A O 1
ATOM 2035 N N . ASN A 1 267 ? 25.861 19.509 11.957 1.00 95.88 267 ASN A N 1
ATOM 2036 C CA . ASN A 1 267 ? 26.953 19.547 12.922 1.00 95.88 267 ASN A CA 1
ATOM 2037 C C . ASN A 1 267 ? 28.027 18.513 12.554 1.00 95.88 267 ASN A C 1
ATOM 2039 O O . ASN A 1 267 ? 27.789 17.309 12.623 1.00 95.88 267 ASN A O 1
ATOM 2043 N N . ASN A 1 268 ? 29.212 18.987 12.159 1.00 94.88 268 ASN A N 1
ATOM 2044 C CA . ASN A 1 268 ? 30.287 18.171 11.586 1.00 94.88 268 ASN A CA 1
ATOM 2045 C C . ASN A 1 268 ? 29.769 17.272 10.449 1.00 94.88 268 ASN A C 1
ATOM 2047 O O . ASN A 1 268 ? 29.316 17.774 9.426 1.00 94.88 268 ASN A O 1
ATOM 2051 N N . ASN A 1 269 ? 29.838 15.954 10.618 1.00 95.94 269 ASN A N 1
ATOM 2052 C CA . ASN A 1 269 ? 29.395 14.955 9.652 1.00 95.94 269 ASN A CA 1
ATOM 2053 C C . ASN A 1 269 ? 27.934 14.510 9.846 1.00 95.94 269 ASN A C 1
ATOM 2055 O O . ASN A 1 269 ? 27.513 13.552 9.210 1.00 95.94 269 ASN A O 1
ATOM 2059 N N . VAL A 1 270 ? 27.160 15.173 10.707 1.00 96.69 270 VAL A N 1
ATOM 2060 C CA . VAL A 1 270 ? 25.744 14.866 10.944 1.00 96.69 270 VAL A CA 1
ATOM 2061 C C . VAL A 1 270 ? 24.864 15.906 10.263 1.00 96.69 270 VAL A C 1
ATOM 2063 O O . VAL A 1 270 ? 24.982 17.100 10.539 1.00 96.69 270 VAL A O 1
ATOM 2066 N N . PHE A 1 271 ? 23.945 15.437 9.425 1.00 96.94 271 PHE A N 1
ATOM 2067 C CA . PHE A 1 271 ? 22.894 16.220 8.789 1.00 96.94 271 PHE A CA 1
ATOM 2068 C C . PHE A 1 271 ? 21.523 15.774 9.313 1.00 96.94 271 PHE A C 1
ATOM 2070 O O . PHE A 1 271 ? 21.254 14.580 9.436 1.00 96.94 271 PHE A O 1
ATOM 2077 N N . LEU A 1 272 ? 20.656 16.733 9.627 1.00 97.44 272 LEU A N 1
ATOM 2078 C CA . LEU A 1 272 ? 19.277 16.490 10.033 1.00 97.44 272 LEU A CA 1
ATOM 2079 C C . LEU A 1 272 ? 18.333 17.329 9.178 1.00 97.44 272 LEU A C 1
ATOM 2081 O O . LEU A 1 272 ? 18.487 18.546 9.101 1.00 97.44 272 LEU A O 1
ATOM 2085 N N . GLN A 1 273 ? 17.328 16.681 8.607 1.00 97.31 273 GLN A N 1
ATOM 2086 C CA . GLN A 1 273 ? 16.210 17.301 7.912 1.00 97.31 273 GLN A CA 1
ATOM 2087 C C . GLN A 1 273 ? 14.916 17.016 8.682 1.00 97.31 273 GLN A C 1
ATOM 2089 O O . GLN A 1 273 ? 14.695 15.894 9.124 1.00 97.31 273 GLN A O 1
ATOM 2094 N N . VAL A 1 274 ? 14.066 18.024 8.864 1.00 97.00 274 VAL A N 1
ATOM 2095 C CA . VAL A 1 274 ? 12.742 17.894 9.494 1.00 97.00 274 VAL A CA 1
ATOM 2096 C C . VAL A 1 274 ? 11.723 18.643 8.644 1.00 97.00 274 VAL A C 1
ATOM 2098 O O . VAL A 1 274 ? 12.028 19.712 8.118 1.00 97.00 274 VAL A O 1
ATOM 2101 N N . ASP A 1 275 ? 10.518 18.100 8.498 1.00 95.31 275 ASP A N 1
ATOM 2102 C CA . ASP A 1 275 ? 9.427 18.719 7.739 1.00 95.31 275 ASP A CA 1
ATOM 2103 C C . ASP A 1 275 ? 9.203 20.196 8.132 1.00 95.31 275 ASP A C 1
ATOM 2105 O O . ASP A 1 275 ? 9.094 20.548 9.310 1.00 95.31 275 ASP A O 1
ATOM 2109 N N . GLY A 1 276 ? 9.161 21.087 7.137 1.00 94.69 276 GLY A N 1
ATOM 2110 C CA . GLY A 1 276 ? 9.094 22.537 7.340 1.00 94.69 276 GLY A CA 1
ATOM 2111 C C . GLY A 1 276 ? 7.732 23.041 7.801 1.00 94.69 276 GLY A C 1
ATOM 2112 O O . GLY A 1 276 ? 7.617 24.213 8.156 1.00 94.69 276 GLY A O 1
ATOM 2113 N N . ARG A 1 277 ? 6.708 22.177 7.831 1.00 92.31 277 ARG A N 1
ATOM 2114 C CA . ARG A 1 277 ? 5.414 22.469 8.464 1.00 92.31 277 ARG A CA 1
ATOM 2115 C C . ARG A 1 277 ? 5.510 22.488 9.987 1.00 92.31 277 ARG A C 1
ATOM 2117 O O . ARG A 1 277 ? 4.591 22.981 10.639 1.00 92.31 277 ARG A O 1
ATOM 2124 N N . LEU A 1 278 ? 6.605 21.975 10.555 1.00 93.94 278 LEU A N 1
ATOM 2125 C CA . LEU A 1 278 ? 6.864 22.076 11.983 1.00 93.94 278 LEU A CA 1
ATOM 2126 C C . LEU A 1 278 ? 6.976 23.558 12.391 1.00 93.94 278 LEU A C 1
ATOM 2128 O O . LEU A 1 278 ? 7.749 24.291 11.762 1.00 93.94 278 LEU A O 1
ATOM 2132 N N . PRO A 1 279 ? 6.263 24.012 13.438 1.00 91.94 279 PRO A N 1
ATOM 2133 C CA . PRO A 1 279 ? 6.405 25.376 13.929 1.00 91.94 279 PRO A CA 1
ATOM 2134 C C . PRO A 1 279 ? 7.862 25.690 14.319 1.00 91.94 279 PRO A C 1
ATOM 2136 O O . PRO A 1 279 ? 8.537 24.813 14.873 1.00 91.94 279 PRO A O 1
ATOM 2139 N N . PRO A 1 280 ? 8.365 26.917 14.077 1.00 93.00 280 PRO A N 1
ATOM 2140 C CA . PRO A 1 280 ? 9.748 27.286 14.389 1.00 93.00 280 PRO A CA 1
ATOM 2141 C C . PRO A 1 280 ? 10.153 26.991 15.842 1.00 93.00 280 PRO A C 1
ATOM 2143 O O . PRO A 1 280 ? 11.260 26.540 16.110 1.00 93.00 280 PRO A O 1
ATOM 2146 N N . GLU A 1 281 ? 9.252 27.187 16.803 1.00 91.38 281 GLU A N 1
ATOM 2147 C CA . GLU A 1 281 ? 9.496 26.902 18.219 1.00 91.38 281 GLU A CA 1
ATOM 2148 C C . GLU A 1 281 ? 9.726 25.412 18.517 1.00 91.38 281 GLU A C 1
ATOM 2150 O O . GLU A 1 281 ? 10.482 25.072 19.430 1.00 91.38 281 GLU A O 1
ATOM 2155 N N . ALA A 1 282 ? 9.105 24.517 17.747 1.00 92.25 282 ALA A N 1
ATOM 2156 C CA . ALA A 1 282 ? 9.304 23.079 17.873 1.00 92.25 282 ALA A CA 1
ATOM 2157 C C . ALA A 1 282 ? 10.589 22.633 17.156 1.00 92.25 282 ALA A C 1
ATOM 2159 O O . ALA A 1 282 ? 11.289 21.750 17.657 1.00 92.25 282 ALA A O 1
ATOM 2160 N N . SER A 1 283 ? 10.950 23.279 16.039 1.00 95.88 283 SER A N 1
ATOM 2161 C CA . SER A 1 283 ? 12.172 22.968 15.287 1.00 95.88 283 SER A CA 1
ATOM 2162 C C . SER A 1 283 ? 13.452 23.286 16.082 1.00 95.88 283 SER A C 1
ATOM 2164 O O . SER A 1 283 ? 14.416 22.522 16.034 1.00 95.88 283 SER A O 1
ATOM 2166 N N . VAL A 1 284 ? 13.424 24.310 16.946 1.00 95.06 284 VAL A N 1
ATOM 2167 C CA . VAL A 1 284 ? 14.532 24.665 17.860 1.00 95.06 284 VAL A CA 1
ATOM 2168 C C . VAL A 1 284 ? 14.996 23.489 18.734 1.00 95.06 284 VAL A C 1
ATOM 2170 O O . VAL A 1 284 ? 16.184 23.386 19.039 1.00 95.06 284 VAL A O 1
ATOM 2173 N N . ARG A 1 285 ? 14.110 22.559 19.122 1.00 93.81 285 ARG A N 1
ATOM 2174 C CA . ARG A 1 285 ? 14.514 21.381 19.920 1.00 93.81 285 ARG A CA 1
A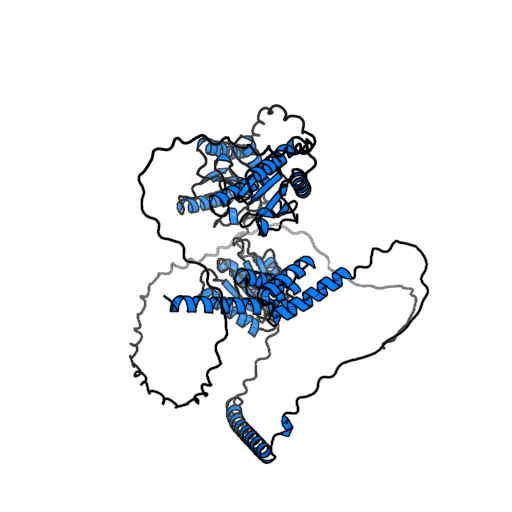TOM 2175 C C . ARG A 1 285 ? 15.445 20.452 19.143 1.00 93.81 285 ARG A C 1
ATOM 2177 O O . ARG A 1 285 ? 16.400 19.924 19.707 1.00 93.81 285 ARG A O 1
ATOM 2184 N N . TYR A 1 286 ? 15.201 20.291 17.846 1.00 96.94 286 TYR A N 1
ATOM 2185 C CA . TYR A 1 286 ? 16.055 19.505 16.959 1.00 96.94 286 TYR A CA 1
ATOM 2186 C C . TYR A 1 286 ? 17.420 20.168 16.790 1.00 96.94 286 TYR A C 1
ATOM 2188 O O . TYR A 1 286 ? 18.448 19.504 16.917 1.00 96.94 286 TYR A O 1
ATOM 2196 N N . GLU A 1 287 ? 17.434 21.489 16.591 1.00 95.88 287 GLU A N 1
ATOM 2197 C CA . GLU A 1 287 ? 18.665 22.278 16.509 1.00 95.88 287 GLU A CA 1
ATOM 2198 C C . GLU A 1 287 ? 19.530 22.114 17.762 1.00 95.88 287 GLU A C 1
ATOM 2200 O O . GLU A 1 287 ? 20.726 21.845 17.659 1.00 95.88 287 GLU A O 1
ATOM 2205 N N . GLN A 1 288 ? 18.921 22.220 18.947 1.00 94.50 288 GLN A N 1
ATOM 2206 C CA . GLN A 1 288 ? 19.613 22.083 20.229 1.00 94.50 288 GLN A CA 1
ATOM 2207 C C . GLN A 1 288 ? 20.273 20.709 20.384 1.00 94.50 288 GLN A C 1
ATOM 2209 O O . GLN A 1 288 ? 21.432 20.629 20.796 1.00 94.50 288 GLN A O 1
ATOM 2214 N N . VAL A 1 289 ? 19.568 19.632 20.021 1.00 95.06 289 VAL A N 1
ATOM 2215 C CA . VAL A 1 289 ? 20.116 18.268 20.082 1.00 95.06 289 VAL A CA 1
ATOM 2216 C C . VAL A 1 289 ? 21.280 18.105 19.111 1.00 95.06 289 VAL A C 1
ATOM 2218 O O . VAL A 1 289 ? 22.326 17.586 19.506 1.00 95.06 289 VAL A O 1
ATOM 2221 N N . ILE A 1 290 ? 21.136 18.582 17.871 1.00 95.81 290 ILE A N 1
ATOM 2222 C CA . ILE A 1 290 ? 22.194 18.495 16.859 1.00 95.81 290 ILE A CA 1
ATOM 2223 C C . ILE A 1 290 ? 23.413 19.321 17.263 1.00 95.81 290 ILE A C 1
ATOM 2225 O O . ILE A 1 290 ? 24.525 18.798 17.222 1.00 95.81 290 ILE A O 1
ATOM 2229 N N . ALA A 1 291 ? 23.236 20.558 17.731 1.00 93.94 291 ALA A N 1
ATOM 2230 C CA . ALA A 1 291 ? 24.328 21.413 18.195 1.00 93.94 291 ALA A CA 1
ATOM 2231 C C . ALA A 1 291 ? 25.095 20.796 19.380 1.00 93.94 291 ALA A C 1
ATOM 2233 O O . ALA A 1 291 ? 26.321 20.906 19.463 1.00 93.94 291 ALA A O 1
ATOM 2234 N N . ALA A 1 292 ? 24.399 20.084 20.271 1.00 92.56 292 ALA A N 1
ATOM 2235 C CA . ALA A 1 292 ? 25.006 19.473 21.448 1.00 92.56 292 ALA A CA 1
ATOM 2236 C C . ALA A 1 292 ? 25.853 18.217 21.147 1.00 92.56 292 ALA A C 1
ATOM 2238 O O . ALA A 1 292 ? 26.643 17.804 22.001 1.00 92.56 292 ALA A O 1
ATOM 2239 N N . LEU A 1 293 ? 25.771 17.635 19.940 1.00 91.31 293 LEU A N 1
ATOM 2240 C CA . LEU A 1 293 ? 26.573 16.458 19.561 1.00 91.31 293 LEU A CA 1
ATOM 2241 C C . LEU A 1 293 ? 28.092 16.708 19.611 1.00 91.31 293 LEU A C 1
ATOM 2243 O O . LEU A 1 293 ? 28.850 15.775 19.860 1.00 91.31 293 LEU A O 1
ATOM 2247 N N . SER A 1 294 ? 28.538 17.959 19.450 1.00 85.44 294 SER A N 1
ATOM 2248 C CA . SER A 1 294 ? 29.965 18.330 19.492 1.00 85.44 294 SER A CA 1
ATOM 2249 C C . SER A 1 294 ? 30.498 18.590 20.907 1.00 85.44 294 SER A C 1
ATOM 2251 O O . SER A 1 294 ? 31.708 18.693 21.094 1.00 85.44 294 SER A O 1
ATOM 2253 N N . GLY A 1 295 ? 29.618 18.708 21.908 1.00 74.56 295 GLY A N 1
ATOM 2254 C CA . GLY A 1 295 ? 29.958 19.183 23.256 1.00 74.56 295 GLY A CA 1
ATOM 2255 C C . GLY A 1 295 ? 30.104 18.104 24.335 1.00 74.56 295 GLY A C 1
ATOM 2256 O O . GLY A 1 295 ? 30.290 18.449 25.499 1.00 74.56 295 GLY A O 1
ATOM 2257 N N . GLY A 1 296 ? 29.974 16.814 24.000 1.00 63.09 296 GLY A N 1
ATOM 2258 C CA . GLY A 1 296 ? 30.149 15.680 24.930 1.00 63.09 296 GLY A CA 1
ATOM 2259 C C . GLY A 1 296 ? 29.108 15.551 26.056 1.00 63.09 296 GLY A C 1
ATOM 2260 O O . GLY A 1 296 ? 29.002 14.495 26.670 1.00 63.09 296 GLY A O 1
ATOM 2261 N N . THR A 1 297 ? 28.293 16.578 26.299 1.00 59.59 297 THR A N 1
ATOM 2262 C CA . THR A 1 297 ? 27.236 16.580 27.315 1.00 59.59 297 THR A CA 1
ATOM 2263 C C . THR A 1 297 ? 26.097 17.468 26.839 1.00 59.59 297 THR A C 1
ATOM 2265 O O . THR A 1 297 ? 26.269 18.678 26.715 1.00 59.59 297 THR A O 1
ATOM 2268 N N . ILE A 1 298 ? 24.934 16.871 26.570 1.00 52.44 298 ILE A N 1
ATOM 2269 C CA . ILE A 1 298 ? 23.690 17.626 26.407 1.00 52.44 298 ILE A CA 1
ATOM 2270 C C . ILE A 1 298 ? 23.229 17.953 27.833 1.00 52.44 298 ILE A C 1
ATOM 2272 O O . ILE A 1 298 ? 22.909 17.016 28.571 1.00 52.44 298 ILE A O 1
ATOM 2276 N N . PRO A 1 299 ? 23.252 19.218 28.295 1.00 54.50 299 PRO A N 1
ATOM 2277 C CA . PRO A 1 299 ? 22.614 19.538 29.562 1.00 54.50 299 PRO A CA 1
ATOM 2278 C C . PRO A 1 299 ? 21.132 19.158 29.432 1.00 54.50 299 PRO A C 1
ATOM 2280 O O . PRO A 1 299 ? 20.529 19.502 28.413 1.00 54.50 299 PRO A O 1
ATOM 2283 N N . PRO A 1 300 ? 20.540 18.437 30.402 1.00 58.19 300 PRO A N 1
ATOM 2284 C CA . PRO A 1 300 ? 19.119 18.124 30.350 1.00 58.19 300 PRO A CA 1
ATOM 2285 C C . PRO A 1 300 ? 18.363 19.438 30.171 1.00 58.19 300 PRO A C 1
ATOM 2287 O O . PRO A 1 300 ? 18.532 20.361 30.973 1.00 58.19 300 PRO A O 1
ATOM 2290 N N . VAL A 1 301 ? 17.593 19.547 29.086 1.00 52.03 301 VAL A N 1
ATOM 2291 C CA . VAL A 1 301 ? 16.771 20.728 28.831 1.00 52.03 301 VAL A CA 1
ATOM 2292 C C . VAL A 1 301 ? 15.803 20.834 30.001 1.00 52.03 301 VAL A C 1
ATOM 2294 O O . VAL A 1 301 ? 14.872 20.043 30.126 1.00 52.03 301 VAL A O 1
ATOM 2297 N N . VAL A 1 302 ? 16.058 21.788 30.898 1.00 45.81 302 VAL A N 1
ATOM 2298 C CA . VAL A 1 302 ? 15.094 22.182 31.920 1.00 45.81 302 VAL A CA 1
ATOM 2299 C C . VAL A 1 302 ? 13.920 22.762 31.133 1.00 45.81 302 VAL A C 1
ATOM 2301 O O . VAL A 1 302 ? 14.110 23.790 30.475 1.00 45.81 302 VAL A O 1
ATOM 2304 N N . PRO A 1 303 ? 12.743 22.108 31.106 1.00 45.16 303 PRO A N 1
ATOM 2305 C CA . PRO A 1 303 ? 11.609 22.636 30.368 1.00 45.16 303 PRO A CA 1
ATOM 2306 C C . PRO A 1 303 ? 11.338 24.066 30.861 1.00 45.16 303 PRO A C 1
ATOM 2308 O O . PRO A 1 303 ? 11.463 24.319 32.065 1.00 45.16 303 PRO A O 1
ATOM 2311 N N . PRO A 1 304 ? 11.023 25.021 29.966 1.00 42.88 304 PRO A N 1
ATOM 2312 C CA . PRO A 1 304 ? 10.711 26.382 30.377 1.00 42.88 304 PRO A CA 1
ATOM 2313 C C . PRO A 1 304 ? 9.652 26.339 31.481 1.00 42.88 304 PRO A C 1
ATOM 2315 O O . PRO A 1 304 ? 8.671 25.608 31.372 1.00 42.88 304 PRO A O 1
ATOM 2318 N N . ALA A 1 305 ? 9.872 27.110 32.550 1.00 35.47 305 ALA A N 1
ATOM 2319 C CA . ALA A 1 305 ? 9.049 27.157 33.761 1.00 35.47 305 ALA A CA 1
ATOM 2320 C C . ALA A 1 305 ? 7.642 27.756 33.548 1.00 35.47 305 ALA A C 1
ATOM 2322 O O . ALA A 1 305 ? 7.071 28.374 34.441 1.00 35.47 305 ALA A O 1
ATOM 2323 N N . THR A 1 306 ? 7.049 27.569 32.374 1.00 38.47 306 THR A N 1
ATOM 2324 C CA . THR A 1 306 ? 5.607 27.394 32.275 1.00 38.47 306 THR A CA 1
ATOM 2325 C C . THR A 1 306 ? 5.323 25.995 32.784 1.00 38.47 306 THR A C 1
ATOM 2327 O O . THR A 1 306 ? 5.687 25.018 32.131 1.00 38.47 306 THR A O 1
ATOM 2330 N N . SER A 1 307 ? 4.739 25.902 33.979 1.00 28.38 307 SER A N 1
ATOM 2331 C CA . SER A 1 307 ? 4.240 24.647 34.531 1.00 28.38 307 SER A CA 1
ATOM 2332 C C . SER A 1 307 ? 3.601 23.838 33.400 1.00 28.38 307 SER A C 1
ATOM 2334 O O . SER A 1 307 ? 2.691 24.372 32.755 1.00 28.38 307 SER A O 1
ATOM 2336 N N . PRO A 1 308 ? 4.049 22.599 33.110 1.00 32.59 308 PRO A N 1
ATOM 2337 C CA . PRO A 1 308 ? 3.220 21.722 32.304 1.00 32.59 308 PRO A CA 1
ATOM 2338 C C . PRO A 1 308 ? 1.846 21.739 32.982 1.00 32.59 308 PRO A C 1
ATOM 2340 O O . PRO A 1 308 ? 1.813 21.685 34.223 1.00 32.59 308 PRO A O 1
ATOM 2343 N N . PRO A 1 309 ? 0.729 21.914 32.245 1.00 37.69 309 PRO A N 1
ATOM 2344 C CA . PRO A 1 309 ? -0.572 21.692 32.849 1.00 37.69 309 PRO A CA 1
ATOM 2345 C C . PRO A 1 309 ? -0.438 20.348 33.538 1.00 37.69 309 PRO A C 1
ATOM 2347 O O . PRO A 1 309 ? -0.006 19.386 32.899 1.00 37.69 309 PRO A O 1
ATOM 2350 N N . SER A 1 310 ? -0.631 20.357 34.862 1.00 33.22 310 SER A N 1
ATOM 2351 C CA . SER A 1 310 ? -0.586 19.167 35.695 1.00 33.22 310 SER A CA 1
ATOM 2352 C C . SER A 1 310 ? -1.189 18.053 34.859 1.00 33.22 310 SER A C 1
ATOM 2354 O O . SER A 1 310 ? -2.352 18.184 34.463 1.00 33.22 310 SER A O 1
ATOM 2356 N N . GLN A 1 311 ? -0.382 17.054 34.477 1.00 38.31 311 GLN A N 1
ATOM 2357 C CA . GLN A 1 311 ? -0.902 15.841 33.868 1.00 38.31 311 GLN A CA 1
ATOM 2358 C C . GLN A 1 311 ? -1.720 15.199 34.981 1.00 38.31 311 GLN A C 1
ATOM 2360 O O . GLN A 1 311 ? -1.245 14.348 35.730 1.00 38.31 311 GLN A O 1
ATOM 2365 N N . ALA A 1 312 ? -2.933 15.719 35.166 1.00 40.09 312 ALA A N 1
ATOM 2366 C CA . ALA A 1 312 ? -3.984 15.075 35.895 1.00 40.09 312 ALA A CA 1
ATOM 2367 C C . ALA A 1 312 ? -4.034 13.704 35.253 1.00 40.09 312 ALA A C 1
ATOM 2369 O O . ALA A 1 312 ? -4.293 13.606 34.054 1.00 40.09 312 ALA A O 1
ATOM 2370 N N . VAL A 1 313 ? -3.638 12.696 36.029 1.00 42.50 313 VAL A N 1
ATOM 2371 C CA . VAL A 1 313 ? -3.704 11.290 35.650 1.00 42.50 313 VAL A CA 1
ATOM 2372 C C . VAL A 1 313 ? -5.036 11.121 34.941 1.00 42.50 313 VAL A C 1
ATOM 2374 O O . VAL A 1 313 ? -6.080 11.303 35.575 1.00 42.50 313 VAL A O 1
ATOM 2377 N N . ALA A 1 314 ? -4.978 10.938 33.618 1.00 48.97 314 ALA A N 1
ATOM 2378 C CA . ALA A 1 314 ? -6.162 10.953 32.782 1.00 48.97 314 ALA A CA 1
ATOM 2379 C C . ALA A 1 314 ? -7.092 9.902 33.369 1.00 48.97 314 ALA A C 1
ATOM 2381 O O . ALA A 1 314 ? -6.740 8.724 33.463 1.00 48.97 314 ALA A O 1
ATOM 2382 N N . THR A 1 315 ? -8.226 10.355 33.898 1.00 57.72 315 THR A N 1
ATOM 2383 C CA . THR A 1 315 ? -9.209 9.435 34.449 1.00 57.72 315 THR A CA 1
ATOM 2384 C C . THR A 1 315 ? -9.597 8.525 33.286 1.00 57.72 315 THR A C 1
ATOM 2386 O O . THR A 1 315 ? -9.887 9.063 32.214 1.00 57.72 315 THR A O 1
ATOM 2389 N N . PRO A 1 316 ? -9.506 7.190 33.428 1.00 66.62 316 PRO A N 1
ATOM 2390 C CA . PRO A 1 316 ? -9.731 6.280 32.315 1.00 66.62 316 PRO A CA 1
ATOM 2391 C C . PRO A 1 316 ? -11.054 6.628 31.643 1.00 66.62 316 PRO A C 1
ATOM 2393 O O . PRO A 1 316 ? -12.075 6.798 32.317 1.00 66.62 316 PRO A O 1
ATOM 2396 N N . LEU A 1 317 ? -11.001 6.813 30.324 1.00 72.06 317 LEU A N 1
ATOM 2397 C CA . LEU A 1 317 ? -12.167 7.213 29.554 1.00 72.06 317 LEU A CA 1
ATOM 2398 C C . LEU A 1 317 ? -13.246 6.138 29.734 1.00 72.06 317 LEU A C 1
ATOM 2400 O O . LEU A 1 317 ? -12.944 4.951 29.609 1.00 72.06 317 LEU A O 1
ATOM 2404 N N . PRO A 1 318 ? -14.496 6.519 30.039 1.00 82.38 318 PRO A N 1
ATOM 2405 C CA . PRO A 1 318 ? -15.541 5.551 30.360 1.00 82.38 318 PRO A CA 1
ATOM 2406 C C . PRO A 1 318 ? -15.949 4.679 29.164 1.00 82.38 318 PRO A C 1
ATOM 2408 O O . PRO A 1 318 ? -16.623 3.669 29.357 1.00 82.38 318 PRO A O 1
ATOM 2411 N N . PHE A 1 319 ? -15.559 5.062 27.944 1.00 87.69 319 PHE A N 1
ATOM 2412 C CA . PHE A 1 319 ? -15.902 4.374 26.704 1.00 87.69 319 PHE A CA 1
ATOM 2413 C C . PHE A 1 319 ? -14.717 4.380 25.733 1.00 87.69 319 PHE A C 1
ATOM 2415 O O . PHE A 1 319 ? -14.018 5.387 25.603 1.00 87.69 319 PHE A O 1
ATOM 2422 N N . SER A 1 320 ? -14.526 3.279 25.009 1.00 93.25 320 SER A N 1
ATOM 2423 C CA . SER A 1 320 ? -13.751 3.273 23.766 1.00 93.25 320 SER A CA 1
ATOM 2424 C C . SER A 1 320 ? -14.615 3.735 22.585 1.00 93.25 320 SER A C 1
ATOM 2426 O O . SER A 1 320 ? -15.847 3.688 22.642 1.00 93.25 320 SER A O 1
ATOM 2428 N N . ALA A 1 321 ? -13.996 4.138 21.475 1.00 94.50 321 ALA A N 1
ATOM 2429 C CA . ALA A 1 321 ? -14.717 4.437 20.237 1.00 94.50 321 ALA A CA 1
ATOM 2430 C C . ALA A 1 321 ? -15.504 3.222 19.711 1.00 94.50 321 ALA A C 1
ATOM 2432 O O . ALA A 1 321 ? -16.585 3.384 19.143 1.00 94.50 321 ALA A O 1
ATOM 2433 N N . PHE A 1 322 ? -15.019 2.003 19.963 1.00 93.06 322 PHE A N 1
ATOM 2434 C CA . PHE A 1 322 ? -15.721 0.772 19.601 1.00 93.06 322 PHE A CA 1
ATOM 2435 C C . PHE A 1 322 ? -16.966 0.530 20.473 1.00 93.06 322 PHE A C 1
ATOM 2437 O O . PHE A 1 322 ? -17.992 0.072 19.973 1.00 93.06 322 PHE A O 1
ATOM 2444 N N . ASP A 1 323 ? -16.932 0.903 21.758 1.00 93.44 323 ASP A N 1
ATOM 2445 C CA . ASP A 1 323 ? -18.115 0.843 22.632 1.00 93.44 323 ASP A CA 1
ATOM 2446 C C . ASP A 1 323 ? -19.205 1.810 22.169 1.00 93.44 323 ASP A C 1
ATOM 2448 O O . ASP A 1 323 ? -20.392 1.473 22.168 1.00 93.44 323 ASP A O 1
ATOM 2452 N N . VAL A 1 324 ? -18.802 3.013 21.754 1.00 94.38 324 VAL A N 1
ATOM 2453 C CA . VAL A 1 324 ? -19.708 4.008 21.171 1.00 94.38 324 VAL A CA 1
ATOM 2454 C C . VAL A 1 324 ? -20.306 3.478 19.866 1.00 94.38 324 VAL A C 1
ATOM 2456 O O . VAL A 1 324 ? -21.524 3.546 19.695 1.00 94.38 324 VAL A O 1
ATOM 2459 N N . TYR A 1 325 ? -19.489 2.876 18.993 1.00 95.44 325 TYR A N 1
ATOM 2460 C CA . TYR A 1 325 ? -19.959 2.221 17.767 1.00 95.44 325 TYR A CA 1
ATOM 2461 C C . TYR A 1 325 ? -21.019 1.151 18.061 1.00 95.44 325 TYR A C 1
ATOM 2463 O O . TYR A 1 325 ? -22.113 1.203 17.504 1.00 95.44 325 TYR A O 1
ATOM 2471 N N . ASN A 1 326 ? -20.740 0.226 18.983 1.00 92.31 326 ASN A N 1
ATOM 2472 C CA . ASN A 1 326 ? -21.657 -0.865 19.325 1.00 92.31 326 ASN A CA 1
ATOM 2473 C C . ASN A 1 326 ? -23.005 -0.349 19.852 1.00 92.31 326 ASN A C 1
ATOM 2475 O O . ASN A 1 326 ? -24.051 -0.932 19.568 1.00 92.31 326 ASN A O 1
ATOM 2479 N N . ARG A 1 327 ? -23.003 0.766 20.591 1.00 93.81 327 ARG A N 1
ATOM 2480 C CA . ARG A 1 327 ? -24.233 1.410 21.078 1.00 93.81 327 ARG A CA 1
ATOM 2481 C C . ARG A 1 327 ? -25.031 2.072 19.959 1.00 93.81 327 ARG A C 1
ATOM 2483 O O . ARG A 1 327 ? -26.254 2.001 19.992 1.00 93.81 327 ARG A O 1
ATOM 2490 N N . ILE A 1 328 ? -24.362 2.680 18.979 1.00 93.25 328 ILE A N 1
ATOM 2491 C CA . ILE A 1 328 ? -25.015 3.220 17.778 1.00 93.25 328 ILE A CA 1
ATOM 2492 C C . ILE A 1 328 ? -25.615 2.077 16.949 1.00 93.25 328 ILE A C 1
ATOM 2494 O O . ILE A 1 328 ? -26.783 2.138 16.580 1.00 93.25 328 ILE A O 1
ATOM 2498 N N . ALA A 1 329 ? -24.861 1.000 16.716 1.00 91.38 329 ALA A N 1
ATOM 2499 C CA . ALA A 1 329 ? -25.352 -0.169 15.987 1.00 91.38 329 ALA A CA 1
ATOM 2500 C C . ALA A 1 329 ? -26.583 -0.795 16.671 1.00 91.38 329 ALA A C 1
ATOM 2502 O O . ALA A 1 329 ? -27.553 -1.172 16.012 1.00 91.38 329 ALA A O 1
ATOM 2503 N N . ALA A 1 330 ? -26.588 -0.840 18.007 1.00 89.94 330 ALA A N 1
ATOM 2504 C CA . ALA A 1 330 ? -27.694 -1.389 18.781 1.00 89.94 330 ALA A CA 1
ATOM 2505 C C . ALA A 1 330 ? -29.016 -0.620 18.617 1.00 89.94 330 ALA A C 1
ATOM 2507 O O . ALA A 1 330 ? -30.062 -1.204 18.866 1.00 89.94 330 ALA A O 1
ATOM 2508 N N . THR A 1 331 ? -29.026 0.645 18.182 1.00 88.56 331 THR A N 1
ATOM 2509 C CA . THR A 1 331 ? -30.284 1.388 17.960 1.00 88.56 331 THR A CA 1
ATOM 2510 C C . THR A 1 331 ? -30.903 1.160 16.582 1.00 88.56 331 THR A C 1
ATOM 2512 O O . THR A 1 331 ? -31.914 1.780 16.243 1.00 88.56 331 THR A O 1
ATOM 2515 N N . GLY A 1 332 ? -30.328 0.255 15.782 1.00 88.94 332 GLY A N 1
ATOM 2516 C CA . GLY A 1 332 ? -30.779 -0.010 14.416 1.00 88.94 332 GLY A CA 1
ATOM 2517 C C . GLY A 1 332 ? -30.446 1.128 13.451 1.00 88.94 332 GLY A C 1
ATOM 2518 O O . GLY A 1 332 ? -31.101 1.273 12.418 1.00 88.94 332 GLY A O 1
ATOM 2519 N N . VAL A 1 333 ? -29.471 1.967 13.809 1.00 90.38 333 VAL A N 1
ATOM 2520 C CA . VAL A 1 333 ? -28.827 2.881 12.869 1.00 90.38 333 VAL A CA 1
ATOM 2521 C C . VAL A 1 333 ? -27.969 2.051 11.926 1.00 90.38 333 VAL A C 1
ATOM 2523 O O . VAL A 1 333 ? -27.284 1.118 12.341 1.00 90.38 333 VAL A O 1
ATOM 2526 N N . ASP A 1 334 ? -28.030 2.392 10.647 1.00 89.56 334 ASP A N 1
ATOM 2527 C CA . ASP A 1 334 ? -27.361 1.663 9.582 1.00 89.56 334 ASP A CA 1
ATOM 2528 C C . ASP A 1 334 ? -25.849 1.940 9.578 1.00 89.56 334 ASP A C 1
ATOM 2530 O O . ASP A 1 334 ? -25.352 2.796 8.850 1.00 89.56 334 ASP A O 1
ATOM 2534 N N . VAL A 1 335 ? -25.124 1.247 10.457 1.00 93.62 335 VAL A N 1
ATOM 2535 C CA . VAL A 1 335 ? -23.663 1.287 10.550 1.00 93.62 335 VAL A CA 1
ATOM 2536 C C . VAL A 1 335 ? -23.074 -0.113 10.416 1.00 93.62 335 VAL A C 1
ATOM 2538 O O . VAL A 1 335 ? -23.567 -1.069 11.007 1.00 93.62 335 VAL A O 1
ATOM 2541 N N . ALA A 1 336 ? -21.974 -0.244 9.681 1.00 90.56 336 ALA A N 1
ATOM 2542 C CA . ALA A 1 336 ? -21.308 -1.520 9.424 1.00 90.56 336 ALA A CA 1
ATOM 2543 C C . ALA A 1 336 ? -19.783 -1.365 9.368 1.00 90.56 336 ALA A C 1
ATOM 2545 O O . ALA A 1 336 ? -19.264 -0.250 9.300 1.00 90.56 336 ALA A O 1
ATOM 2546 N N . ASN A 1 337 ? -19.079 -2.500 9.366 1.00 89.38 337 ASN A N 1
ATOM 2547 C CA . ASN A 1 337 ? -17.640 -2.609 9.106 1.00 89.38 337 ASN A CA 1
ATOM 2548 C C . ASN A 1 337 ? -16.777 -1.622 9.921 1.00 89.38 337 ASN A C 1
ATOM 2550 O O . ASN A 1 337 ? -16.040 -0.825 9.333 1.00 89.38 337 ASN A O 1
ATOM 2554 N N . PRO A 1 338 ? -16.872 -1.635 11.265 1.00 95.00 338 PRO A N 1
ATOM 2555 C CA . PRO A 1 338 ? -16.033 -0.782 12.090 1.00 95.00 338 PRO A CA 1
ATOM 2556 C C . PRO A 1 338 ? -14.567 -1.194 11.928 1.00 95.00 338 PRO A C 1
ATOM 2558 O O . PRO A 1 338 ? -14.222 -2.371 12.035 1.00 95.00 338 PRO A O 1
ATOM 2561 N N . ARG A 1 339 ? -13.686 -0.220 11.715 1.00 92.69 339 ARG A N 1
ATOM 2562 C CA . ARG A 1 339 ? -12.232 -0.409 11.766 1.00 92.69 339 ARG A CA 1
ATOM 2563 C C . ARG A 1 339 ? -11.577 0.740 12.528 1.00 92.69 339 ARG A C 1
ATOM 2565 O O . ARG A 1 339 ? -12.143 1.833 12.532 1.00 92.69 339 ARG A O 1
ATOM 2572 N N . PRO A 1 340 ? -10.397 0.548 13.141 1.00 93.06 340 PRO A N 1
ATOM 2573 C CA . PRO A 1 340 ? -9.608 1.668 13.644 1.00 93.06 340 PRO A CA 1
ATOM 2574 C C . PRO A 1 340 ? -9.456 2.740 12.558 1.00 93.06 340 PRO A C 1
ATOM 2576 O O . PRO A 1 340 ? -9.228 2.408 11.386 1.00 93.06 340 PRO A O 1
ATOM 2579 N N . ALA A 1 341 ? -9.662 4.006 12.921 1.00 91.31 341 ALA A N 1
ATOM 2580 C CA . ALA A 1 341 ? -9.458 5.084 11.963 1.00 91.31 341 ALA A CA 1
ATOM 2581 C C . ALA A 1 341 ? -7.953 5.325 11.768 1.00 91.31 341 ALA A C 1
ATOM 2583 O O . ALA A 1 341 ? -7.164 5.233 12.708 1.00 91.31 341 ALA A O 1
ATOM 2584 N N . VAL A 1 342 ? -7.564 5.604 10.530 1.00 87.69 342 VAL A N 1
ATOM 2585 C CA . VAL A 1 342 ? -6.188 5.917 10.122 1.00 87.69 342 VAL A CA 1
ATOM 2586 C C . VAL A 1 342 ? -6.076 7.415 9.818 1.00 87.69 342 VAL A C 1
ATOM 2588 O O . VAL A 1 342 ? -7.109 8.051 9.598 1.00 87.69 342 VAL A O 1
ATOM 2591 N N . PRO A 1 343 ? -4.873 8.021 9.803 1.00 86.12 343 PRO A N 1
ATOM 2592 C CA . PRO A 1 343 ? -4.707 9.453 9.536 1.00 86.12 343 PRO A CA 1
ATOM 2593 C C . PRO A 1 343 ? -5.437 9.945 8.276 1.00 86.12 343 PRO A C 1
ATOM 2595 O O . PRO A 1 343 ? -6.028 11.024 8.285 1.00 86.12 343 PRO A O 1
ATOM 2598 N N . GLU A 1 344 ? -5.486 9.126 7.224 1.00 86.06 344 GLU A N 1
ATOM 2599 C CA . GLU A 1 344 ? -6.162 9.432 5.960 1.00 86.06 344 GLU A CA 1
ATOM 2600 C C . GLU A 1 344 ? -7.675 9.637 6.129 1.00 86.06 344 GLU A C 1
ATOM 2602 O O . GLU A 1 344 ? -8.292 10.376 5.360 1.00 86.06 344 GLU A O 1
ATOM 2607 N N . ASP A 1 345 ? -8.287 9.031 7.152 1.00 88.94 345 ASP A N 1
ATOM 2608 C CA . ASP A 1 345 ? -9.711 9.197 7.439 1.00 88.94 345 ASP A CA 1
ATOM 2609 C C . ASP A 1 345 ? -10.053 10.625 7.898 1.00 88.94 345 ASP A C 1
ATOM 2611 O O . ASP A 1 345 ? -11.174 11.083 7.684 1.00 88.94 345 ASP A O 1
ATOM 2615 N N . PHE A 1 346 ? -9.092 11.349 8.477 1.00 88.56 346 PHE A N 1
ATOM 2616 C CA . PHE A 1 346 ? -9.264 12.706 9.008 1.00 88.56 346 PHE A CA 1
ATOM 2617 C C . PHE A 1 346 ? -8.964 13.797 7.967 1.00 88.56 346 PHE A C 1
ATOM 2619 O O . PHE A 1 346 ? -9.171 14.988 8.220 1.00 88.56 346 PHE A O 1
ATOM 2626 N N . GLY A 1 347 ? -8.483 13.422 6.778 1.00 85.12 347 GLY A N 1
ATOM 2627 C CA . GLY A 1 347 ? -8.062 14.373 5.753 1.00 85.12 347 GLY A CA 1
ATOM 2628 C C . GLY A 1 347 ? -6.968 15.312 6.271 1.00 85.12 347 GLY A C 1
ATOM 2629 O O . GLY A 1 347 ? -5.950 14.873 6.792 1.00 85.12 347 GLY A O 1
ATOM 2630 N N . ALA A 1 348 ? -7.175 16.625 6.140 1.00 76.88 348 ALA A N 1
ATOM 2631 C CA . ALA A 1 348 ? -6.216 17.631 6.607 1.00 76.88 348 ALA A CA 1
ATOM 2632 C C . ALA A 1 348 ? -6.329 17.965 8.110 1.00 76.88 348 ALA A C 1
ATOM 2634 O O . ALA A 1 348 ? -5.609 18.841 8.593 1.00 76.88 348 ALA A O 1
ATOM 2635 N N . ILE A 1 349 ? -7.253 17.339 8.852 1.00 79.00 349 ILE A N 1
ATOM 2636 C CA . ILE A 1 349 ? -7.377 17.567 10.295 1.00 79.00 349 ILE A CA 1
ATOM 2637 C C . ILE A 1 349 ? -6.187 16.912 10.991 1.00 79.00 349 ILE A C 1
ATOM 2639 O O . ILE A 1 349 ? -5.922 15.725 10.812 1.00 79.00 349 ILE A O 1
ATOM 2643 N N . GLN A 1 350 ? -5.487 17.687 11.823 1.00 71.12 350 GLN A N 1
ATOM 2644 C CA . GLN A 1 350 ? -4.475 17.122 12.706 1.00 71.12 350 GLN A CA 1
ATOM 2645 C C . GLN A 1 350 ? -5.131 16.100 13.622 1.00 71.12 350 GLN A C 1
ATOM 2647 O O . GLN A 1 350 ? -6.078 16.400 14.349 1.00 71.12 350 GLN A O 1
ATOM 2652 N N . ALA A 1 351 ? -4.595 14.893 13.578 1.00 63.34 351 ALA A N 1
ATOM 2653 C CA . ALA A 1 351 ? -5.212 13.712 14.128 1.00 63.34 351 ALA A CA 1
ATOM 2654 C C . ALA A 1 351 ? -4.983 13.631 15.650 1.00 63.34 351 ALA A C 1
ATOM 2656 O O . ALA A 1 351 ? -4.255 12.792 16.178 1.00 63.34 351 ALA A O 1
ATOM 2657 N N . ARG A 1 352 ? -5.594 14.569 16.374 1.00 73.50 352 ARG A N 1
ATOM 2658 C CA . ARG A 1 352 ? -5.712 14.516 17.829 1.00 73.50 352 ARG A CA 1
ATOM 2659 C C . ARG A 1 352 ? -6.698 13.390 18.140 1.00 73.50 352 ARG A C 1
ATOM 2661 O O . ARG A 1 352 ? -7.747 13.314 17.509 1.00 73.50 352 ARG A O 1
ATOM 2668 N N . CYS A 1 353 ? -6.366 12.524 19.099 1.00 85.12 353 CYS A N 1
ATOM 2669 C CA . CYS A 1 353 ? -7.222 11.413 19.543 1.00 85.12 353 CYS A CA 1
ATOM 2670 C C . CYS A 1 353 ? -7.300 10.181 18.602 1.00 85.12 353 CYS A C 1
ATOM 2672 O O . CYS A 1 353 ? -8.254 9.409 18.705 1.00 85.12 353 CYS A O 1
ATOM 2674 N N . LEU A 1 354 ? -6.310 9.953 17.720 1.00 85.12 354 LEU A N 1
ATOM 2675 C CA . LEU A 1 354 ? -6.289 8.786 16.812 1.00 85.12 354 LEU A CA 1
ATOM 2676 C C . LEU A 1 354 ? -6.389 7.441 17.526 1.00 85.12 354 LEU A C 1
ATOM 2678 O O . LEU A 1 354 ? -7.114 6.556 17.075 1.00 85.12 354 LEU A O 1
ATOM 2682 N N . GLU A 1 355 ? -5.676 7.303 18.643 1.00 85.12 355 GLU A N 1
ATOM 2683 C CA . GLU A 1 355 ? -5.540 6.038 19.374 1.00 85.12 355 GLU A CA 1
ATOM 2684 C C . GLU A 1 355 ? -6.887 5.452 19.818 1.00 85.12 355 GLU A C 1
ATOM 2686 O O . GLU A 1 355 ? -6.999 4.248 20.034 1.00 85.12 355 GLU A O 1
ATOM 2691 N N . ASN A 1 356 ? -7.924 6.288 19.921 1.00 92.56 356 ASN A N 1
ATOM 2692 C CA . ASN A 1 356 ? -9.266 5.874 20.301 1.00 92.56 356 ASN A CA 1
ATOM 2693 C C . ASN A 1 356 ? -10.298 6.396 19.294 1.00 92.56 356 ASN A C 1
ATOM 2695 O O . ASN A 1 356 ? -11.201 7.169 19.629 1.00 92.56 356 ASN A O 1
ATOM 2699 N N . SER A 1 357 ? -10.134 5.985 18.037 1.00 94.88 357 SER A N 1
ATOM 2700 C CA . SER A 1 357 ? -11.027 6.348 16.941 1.00 94.88 357 SER A CA 1
ATOM 2701 C C . SER A 1 357 ? -11.394 5.155 16.054 1.00 94.88 357 SER A C 1
ATOM 2703 O O . SER A 1 357 ? -10.607 4.231 15.848 1.00 94.88 357 SER A O 1
ATOM 2705 N N . VAL A 1 358 ? -12.625 5.158 15.542 1.00 95.88 358 VAL A N 1
ATOM 2706 C CA . VAL A 1 358 ? -13.200 4.102 14.702 1.00 95.88 358 VAL A CA 1
ATOM 2707 C C . VAL A 1 358 ? -13.844 4.732 13.473 1.00 95.88 358 VAL A C 1
ATOM 2709 O O . VAL A 1 358 ? -14.721 5.586 13.591 1.00 95.88 358 VAL A O 1
ATOM 2712 N N . ARG A 1 359 ? -13.442 4.276 12.288 1.00 94.62 359 ARG A N 1
ATOM 2713 C CA . ARG A 1 359 ? -14.135 4.512 11.020 1.00 94.62 359 ARG A CA 1
ATOM 2714 C C . ARG A 1 359 ? -15.227 3.456 10.865 1.00 94.62 359 ARG A C 1
ATOM 2716 O O . ARG A 1 359 ? -14.988 2.282 11.134 1.00 94.62 359 ARG A O 1
ATOM 2723 N N . TYR A 1 360 ? -16.402 3.858 10.403 1.00 94.31 360 TYR A N 1
ATOM 2724 C CA . TYR A 1 360 ? -17.501 2.947 10.087 1.00 94.31 360 TYR A CA 1
ATOM 2725 C C . TYR A 1 360 ? -18.139 3.299 8.739 1.00 94.31 360 TYR A C 1
ATOM 2727 O O . TYR A 1 360 ? -17.974 4.407 8.222 1.00 94.31 360 TYR A O 1
ATOM 2735 N N . PHE A 1 361 ? -18.860 2.338 8.173 1.00 92.06 361 PHE A N 1
ATOM 2736 C CA . PHE A 1 361 ? -19.572 2.442 6.904 1.00 92.06 361 PHE A CA 1
ATOM 2737 C C . PHE A 1 361 ? -21.080 2.620 7.128 1.00 92.06 361 PHE A C 1
ATOM 2739 O O . PHE A 1 361 ? -21.599 2.112 8.121 1.00 92.06 361 PHE A O 1
ATOM 2746 N N . ILE A 1 362 ? -21.776 3.313 6.220 1.00 92.25 362 ILE A N 1
ATOM 2747 C CA . ILE A 1 362 ? -23.241 3.465 6.224 1.00 92.25 362 ILE A CA 1
ATOM 2748 C C . ILE A 1 362 ? -23.805 2.798 4.950 1.00 92.25 362 ILE A C 1
ATOM 2750 O O . ILE A 1 362 ? -23.875 3.451 3.903 1.00 92.25 362 ILE A O 1
ATOM 2754 N N . PRO A 1 363 ? -24.197 1.508 5.006 1.00 87.06 363 PRO A N 1
ATOM 2755 C CA . PRO A 1 363 ? -24.617 0.717 3.842 1.00 87.06 363 PRO A CA 1
ATOM 2756 C C . PRO A 1 363 ? -25.651 1.361 2.915 1.00 87.06 363 PRO A C 1
ATOM 2758 O O . PRO A 1 363 ? -25.499 1.321 1.695 1.00 87.06 363 PRO A O 1
ATOM 2761 N N . SER A 1 364 ? -26.675 1.996 3.475 1.00 85.19 364 SER A N 1
ATOM 2762 C CA . SER A 1 364 ? -27.779 2.643 2.755 1.00 85.19 364 SER A CA 1
ATOM 2763 C C . SER A 1 364 ? -27.345 3.820 1.888 1.00 85.19 364 SER A C 1
ATOM 2765 O O . SER A 1 364 ? -28.087 4.213 0.988 1.00 85.19 364 SER A O 1
ATOM 2767 N N . LEU A 1 365 ? -26.155 4.373 2.126 1.00 87.06 365 LEU A N 1
ATOM 2768 C CA . LEU A 1 365 ? -25.600 5.479 1.349 1.00 87.06 365 LEU A CA 1
ATOM 2769 C C . LEU A 1 365 ? -24.589 5.021 0.279 1.00 87.06 365 LEU A C 1
ATOM 2771 O O . LEU A 1 365 ? -24.178 5.842 -0.548 1.00 87.06 365 LEU A O 1
ATOM 2775 N N . GLY A 1 366 ? -24.221 3.732 0.269 1.00 81.38 366 GLY A N 1
ATOM 2776 C CA . GLY A 1 366 ? -23.235 3.139 -0.640 1.00 81.38 366 GLY A CA 1
ATOM 2777 C C . GLY A 1 366 ? -21.794 3.593 -0.374 1.00 81.38 366 GLY A C 1
ATOM 2778 O O . GLY A 1 366 ? -21.548 4.570 0.320 1.00 81.38 366 GLY A O 1
ATOM 2779 N N . ASP A 1 367 ? -20.801 2.902 -0.929 1.00 69.19 367 ASP A N 1
ATOM 2780 C CA . ASP A 1 367 ? -19.388 3.270 -0.754 1.00 69.19 367 ASP A CA 1
ATOM 2781 C C . ASP A 1 367 ? -19.011 4.554 -1.517 1.00 69.19 367 ASP A C 1
ATOM 2783 O O . ASP A 1 367 ? -19.414 4.713 -2.673 1.00 69.19 367 ASP A O 1
ATOM 2787 N N . PRO A 1 368 ? -18.215 5.474 -0.926 1.00 69.75 368 PRO A N 1
ATOM 2788 C CA . PRO A 1 368 ? -17.489 5.371 0.353 1.00 69.75 368 PRO A CA 1
ATOM 2789 C C . PRO A 1 368 ? -18.204 6.041 1.554 1.00 69.75 368 PRO A C 1
ATOM 2791 O O . PRO A 1 368 ? -17.542 6.585 2.444 1.00 69.75 368 PRO A O 1
ATOM 2794 N N . ALA A 1 369 ? -19.541 6.085 1.576 1.00 89.00 369 ALA A N 1
ATOM 2795 C CA . ALA A 1 369 ? -20.303 6.791 2.607 1.00 89.00 369 ALA A CA 1
ATOM 2796 C C . ALA A 1 369 ? -20.104 6.171 3.992 1.00 89.00 369 ALA A C 1
ATOM 2798 O O . ALA A 1 369 ? -20.394 5.002 4.229 1.00 89.00 369 ALA A O 1
ATOM 2799 N N . GLY A 1 370 ? -19.648 6.967 4.945 1.00 93.44 370 GLY A N 1
ATOM 2800 C CA . GLY A 1 370 ? -19.370 6.466 6.279 1.00 93.44 370 GLY A CA 1
ATOM 2801 C C . GLY A 1 370 ? -19.284 7.580 7.295 1.00 93.44 370 GLY A C 1
ATOM 2802 O O . GLY A 1 370 ? -19.765 8.692 7.082 1.00 93.44 370 GLY A O 1
ATOM 2803 N N . GLY A 1 371 ? -18.639 7.275 8.405 1.00 95.44 371 GLY A N 1
ATOM 2804 C CA . GLY A 1 371 ? -18.381 8.251 9.440 1.00 95.44 371 GLY A CA 1
ATOM 2805 C C . GLY A 1 371 ? -17.230 7.837 10.333 1.00 95.44 371 GLY A C 1
ATOM 2806 O O . GLY A 1 371 ? -16.626 6.776 10.152 1.00 95.44 371 GLY A O 1
ATOM 2807 N N . ILE A 1 372 ? -16.923 8.699 11.293 1.00 96.31 372 ILE A N 1
ATOM 2808 C CA . ILE A 1 372 ? -15.842 8.497 12.251 1.00 96.31 372 ILE A CA 1
ATOM 2809 C C . ILE A 1 372 ? -16.390 8.748 13.650 1.00 96.31 372 ILE A C 1
ATOM 2811 O O . ILE A 1 372 ? -17.119 9.709 13.889 1.00 96.31 372 ILE A O 1
ATOM 2815 N N . ILE A 1 373 ? -16.038 7.864 14.572 1.00 96.81 373 ILE A N 1
ATOM 2816 C CA . ILE A 1 373 ? -16.245 8.015 16.007 1.00 96.81 373 ILE A CA 1
ATOM 2817 C C . ILE A 1 373 ? -14.875 8.251 16.622 1.00 96.81 373 ILE A C 1
ATOM 2819 O O . ILE A 1 373 ? -13.953 7.478 16.382 1.00 96.81 373 ILE A O 1
ATOM 2823 N N . VAL A 1 374 ? -14.739 9.299 17.421 1.00 95.44 374 VAL A N 1
ATOM 2824 C CA . VAL A 1 374 ? -13.489 9.663 18.087 1.00 95.44 374 VAL A CA 1
ATOM 2825 C C . VAL A 1 374 ? -13.781 9.907 19.552 1.00 95.44 374 VAL A C 1
ATOM 2827 O O . VAL A 1 374 ? -14.694 10.659 19.890 1.00 95.44 374 VAL A O 1
ATOM 2830 N N . VAL A 1 375 ? -13.011 9.278 20.431 1.00 94.75 375 VAL A N 1
ATOM 2831 C CA . VAL A 1 375 ? -13.106 9.503 21.870 1.00 94.75 375 VAL A CA 1
ATOM 2832 C C . VAL A 1 375 ? -11.808 10.148 22.340 1.00 94.75 375 VAL A C 1
ATOM 2834 O O . VAL A 1 375 ? -10.771 9.503 22.467 1.00 94.75 375 VAL A O 1
ATOM 2837 N N . CYS A 1 376 ? -11.870 11.452 22.574 1.00 93.69 376 CYS A N 1
ATOM 2838 C CA . CYS A 1 376 ? -10.733 12.267 22.963 1.00 93.69 376 CYS A CA 1
ATOM 2839 C C . CYS A 1 376 ? -10.382 12.147 24.452 1.00 93.69 376 CYS A C 1
ATOM 2841 O O . CYS A 1 376 ? -11.238 11.791 25.264 1.00 93.69 376 CYS A O 1
ATOM 2843 N N . PRO A 1 377 ? -9.141 12.482 24.846 1.00 91.31 377 PRO A N 1
ATOM 2844 C CA . PRO A 1 377 ? -8.771 12.603 26.255 1.00 91.31 377 PRO A CA 1
ATOM 2845 C C . PRO A 1 377 ? -9.620 13.637 27.007 1.00 91.31 377 PRO A C 1
ATOM 2847 O O . PRO A 1 377 ? -9.962 13.431 28.171 1.00 91.31 377 PRO A O 1
ATOM 2850 N N . THR A 1 378 ? -9.996 14.737 26.346 1.00 92.00 378 THR A N 1
ATOM 2851 C CA . THR A 1 378 ? -10.791 15.815 26.950 1.00 92.00 378 THR A CA 1
ATOM 2852 C C . THR A 1 378 ? -11.953 16.278 26.068 1.00 92.00 378 THR A C 1
ATOM 2854 O O . THR A 1 378 ? -11.936 16.137 24.846 1.00 92.00 378 THR A O 1
ATOM 2857 N N . ALA A 1 379 ? -12.966 16.891 26.691 1.00 92.44 379 ALA A N 1
ATOM 2858 C CA . ALA A 1 379 ? -14.068 17.524 25.962 1.00 92.44 379 ALA A CA 1
ATOM 2859 C C . ALA A 1 379 ? -13.592 18.689 25.080 1.00 92.44 379 ALA A C 1
ATOM 2861 O O . ALA A 1 379 ? -14.051 18.844 23.955 1.00 92.44 379 ALA A O 1
ATOM 2862 N N . ALA A 1 380 ? -12.610 19.464 25.551 1.00 92.06 380 ALA A N 1
ATOM 2863 C CA . ALA A 1 380 ? -12.041 20.572 24.786 1.00 92.06 380 ALA A CA 1
ATOM 2864 C C . ALA A 1 380 ? -11.381 20.107 23.474 1.00 92.06 380 ALA A C 1
ATOM 2866 O O . ALA A 1 380 ? -11.478 20.800 22.463 1.00 92.06 380 ALA A O 1
ATOM 2867 N N . GLU A 1 381 ? -10.738 18.936 23.468 1.00 91.81 381 GLU A N 1
ATOM 2868 C CA . GLU A 1 381 ? -10.157 18.353 22.252 1.00 91.81 381 GLU A CA 1
ATOM 2869 C C . GLU A 1 381 ? -11.223 17.848 21.282 1.00 91.81 381 GLU A C 1
ATOM 2871 O O . GLU A 1 381 ? -11.089 18.076 20.082 1.00 91.81 381 GLU A O 1
ATOM 2876 N N . ALA A 1 382 ? -12.298 17.228 21.779 1.00 93.50 382 ALA A N 1
ATOM 2877 C CA . ALA A 1 382 ? -13.432 16.854 20.936 1.00 93.50 382 ALA A CA 1
ATOM 2878 C C . ALA A 1 382 ? -14.079 18.098 20.293 1.00 93.50 382 ALA A C 1
ATOM 2880 O O . ALA A 1 382 ? -14.410 18.085 19.107 1.00 93.50 382 ALA A O 1
ATOM 2881 N N . GLU A 1 383 ? -14.205 19.199 21.043 1.00 94.06 383 GLU A N 1
ATOM 2882 C CA . GLU A 1 383 ? -14.762 20.463 20.546 1.00 94.06 383 GLU A CA 1
ATOM 2883 C C . GLU A 1 383 ? -13.856 21.101 19.483 1.00 94.06 383 GLU A C 1
ATOM 2885 O O . GLU A 1 383 ? -14.333 21.578 18.450 1.00 94.06 383 GLU A O 1
ATOM 2890 N N . ALA A 1 384 ? -12.537 21.070 19.705 1.00 91.25 384 ALA A N 1
ATOM 2891 C CA . ALA A 1 384 ? -11.550 21.529 18.732 1.00 91.25 384 ALA A CA 1
ATOM 2892 C C . ALA A 1 384 ? -11.609 20.696 17.442 1.00 91.25 384 ALA A C 1
ATOM 2894 O O . ALA A 1 384 ? -11.646 21.263 16.350 1.00 91.25 384 ALA A O 1
ATOM 2895 N N . LEU A 1 385 ? -11.712 19.370 17.572 1.00 93.44 385 LEU A N 1
ATOM 2896 C CA . LEU A 1 385 ? -11.871 18.456 16.445 1.00 93.44 385 LEU A CA 1
ATOM 2897 C C . LEU A 1 385 ? -13.143 18.770 15.648 1.00 93.44 385 LEU A C 1
ATOM 2899 O O . LEU A 1 385 ? -13.106 18.882 14.422 1.00 93.44 385 LEU A O 1
ATOM 2903 N N . LYS A 1 386 ? -14.269 18.991 16.337 1.00 95.19 386 LYS A N 1
ATOM 2904 C CA . LYS A 1 386 ? -15.516 19.414 15.694 1.00 95.19 386 LYS A CA 1
ATOM 2905 C C . LYS A 1 386 ? -15.330 20.724 14.922 1.00 95.19 386 LYS A C 1
ATOM 2907 O O . LYS A 1 386 ? -15.782 20.814 13.781 1.00 95.19 386 LYS A O 1
ATOM 2912 N N . ALA A 1 387 ? -14.670 21.717 15.517 1.00 93.44 387 ALA A N 1
ATOM 2913 C CA . ALA A 1 387 ? -14.415 23.001 14.871 1.00 93.44 387 ALA A CA 1
ATOM 2914 C C . ALA A 1 387 ? -13.537 22.862 13.613 1.00 93.44 387 ALA A C 1
ATOM 2916 O O . ALA A 1 387 ? -13.763 23.570 12.629 1.00 93.44 387 ALA A O 1
ATOM 2917 N N . ASP A 1 388 ? -12.574 21.936 13.600 1.00 91.50 388 ASP A N 1
ATOM 2918 C CA . ASP A 1 388 ? -11.774 21.640 12.407 1.00 91.50 388 ASP A CA 1
ATOM 2919 C C . ASP A 1 388 ? -12.625 21.051 11.278 1.00 91.50 388 ASP A C 1
ATOM 2921 O O . ASP A 1 388 ? -12.569 21.540 10.146 1.00 91.50 388 ASP A O 1
ATOM 2925 N N . PHE A 1 389 ? -13.480 20.069 11.584 1.00 93.31 389 PHE A N 1
ATOM 2926 C CA . PHE A 1 389 ? -14.433 19.545 10.606 1.00 93.31 389 PHE A CA 1
ATOM 2927 C C . PHE A 1 389 ? -15.412 20.628 10.128 1.00 93.31 389 PHE A C 1
ATOM 2929 O O . PHE A 1 389 ? -15.712 20.690 8.936 1.00 93.31 389 PHE A O 1
ATOM 2936 N N . ASP A 1 390 ? -15.913 21.490 11.022 1.00 92.44 390 ASP A N 1
ATOM 2937 C CA . ASP A 1 390 ? -16.793 22.618 10.672 1.00 92.44 390 ASP A CA 1
ATOM 2938 C C . ASP A 1 390 ? -16.117 23.549 9.655 1.00 92.44 390 ASP A C 1
ATOM 2940 O O . ASP A 1 390 ? -16.727 23.897 8.639 1.00 92.44 390 ASP A O 1
ATOM 2944 N N . ARG A 1 391 ? -14.838 23.887 9.873 1.00 90.56 391 ARG A N 1
ATOM 2945 C CA . ARG A 1 391 ? -14.033 24.675 8.927 1.00 90.56 391 ARG A CA 1
ATOM 2946 C C . ARG A 1 391 ? -13.862 23.971 7.583 1.00 90.56 391 ARG A C 1
ATOM 2948 O O . ARG A 1 391 ? -14.014 24.620 6.549 1.00 90.56 391 ARG A O 1
ATOM 2955 N N . GLN A 1 392 ? -13.593 22.665 7.578 1.00 87.94 392 GLN A N 1
ATOM 2956 C CA . GLN A 1 392 ? -13.458 21.903 6.333 1.00 87.94 392 GLN A CA 1
ATOM 2957 C C . GLN A 1 392 ? -14.764 21.849 5.532 1.00 87.94 392 GLN A C 1
ATOM 2959 O O . GLN A 1 392 ? -14.742 22.108 4.331 1.00 87.94 392 GLN A O 1
ATOM 2964 N N . SER A 1 393 ? -15.909 21.588 6.171 1.00 88.88 393 SER A N 1
ATOM 2965 C CA . SER A 1 393 ? -17.201 21.586 5.467 1.00 88.88 393 SER A CA 1
ATOM 2966 C C . SER A 1 393 ? -17.597 22.976 4.967 1.00 88.88 393 SER A C 1
ATOM 2968 O O . SER A 1 393 ? -18.255 23.087 3.937 1.00 88.88 393 SER A O 1
ATOM 2970 N N . ALA A 1 394 ? -17.206 24.046 5.669 1.00 88.62 394 ALA A N 1
ATOM 2971 C CA . ALA A 1 394 ? -17.423 25.409 5.188 1.00 88.62 394 ALA A CA 1
ATOM 2972 C C . ALA A 1 394 ? -16.576 25.718 3.940 1.00 88.62 394 ALA A C 1
ATOM 2974 O O . ALA A 1 394 ? -17.046 26.404 3.035 1.00 88.62 394 ALA A O 1
ATOM 2975 N N . ALA A 1 395 ? -15.348 25.193 3.878 1.00 89.44 395 ALA A N 1
ATOM 2976 C CA . ALA A 1 395 ? -14.474 25.321 2.714 1.00 89.44 395 ALA A CA 1
ATOM 2977 C C . ALA A 1 395 ? -14.902 24.421 1.540 1.00 89.44 395 ALA A C 1
ATOM 2979 O O . ALA A 1 395 ? -14.665 24.769 0.386 1.00 89.44 395 ALA A O 1
ATOM 2980 N N . ASN A 1 396 ? -15.544 23.283 1.822 1.00 88.69 396 ASN A N 1
ATOM 2981 C CA . ASN A 1 396 ? -16.008 22.332 0.819 1.00 88.69 396 ASN A CA 1
ATOM 2982 C C . ASN A 1 396 ? -17.466 21.893 1.081 1.00 88.69 396 ASN A C 1
ATOM 2984 O O . ASN A 1 396 ? -17.694 20.916 1.800 1.00 88.69 396 ASN A O 1
ATOM 2988 N N . PRO A 1 397 ? -18.464 22.553 0.460 1.00 82.88 397 PRO A N 1
ATOM 2989 C CA . PRO A 1 397 ? -19.879 22.233 0.655 1.00 82.88 397 PRO A CA 1
ATOM 2990 C C . PRO A 1 397 ? -20.266 20.802 0.262 1.00 82.88 397 PRO A C 1
ATOM 2992 O O . PRO A 1 397 ? -21.247 20.275 0.784 1.00 82.88 397 PRO A O 1
ATOM 2995 N N . THR A 1 398 ? -19.513 20.149 -0.635 1.00 80.69 398 THR A N 1
ATOM 2996 C CA . THR A 1 398 ? -19.769 18.743 -0.994 1.00 80.69 398 THR A CA 1
ATOM 2997 C C . THR A 1 398 ? -19.292 17.770 0.086 1.00 80.69 398 THR A C 1
ATOM 2999 O O . THR A 1 398 ? -19.668 16.605 0.052 1.00 80.69 398 THR A O 1
ATOM 3002 N N . ALA A 1 399 ? -18.506 18.240 1.061 1.00 83.88 399 ALA A N 1
ATOM 3003 C CA . ALA A 1 399 ? -18.101 17.513 2.263 1.00 83.88 399 ALA A CA 1
ATOM 3004 C C . ALA A 1 399 ? -19.022 17.826 3.461 1.00 83.88 399 ALA A C 1
ATOM 3006 O O . ALA A 1 399 ? -18.581 17.891 4.614 1.00 83.88 399 ALA A O 1
ATOM 3007 N N . ALA A 1 400 ? -20.309 18.076 3.197 1.00 89.75 400 ALA A N 1
ATOM 3008 C CA . ALA A 1 400 ? -21.305 18.198 4.251 1.00 89.75 400 ALA A CA 1
ATOM 3009 C C . ALA A 1 400 ? -21.354 16.896 5.067 1.00 89.75 400 ALA A C 1
ATOM 3011 O O . ALA A 1 400 ? -21.397 15.798 4.513 1.00 89.75 400 ALA A O 1
ATOM 3012 N N . SER A 1 401 ? -21.349 17.023 6.392 1.00 94.88 401 SER A N 1
ATOM 3013 C CA . SER A 1 401 ? -21.422 15.895 7.319 1.00 94.88 401 SER A CA 1
ATOM 3014 C C . SER A 1 401 ? -22.223 16.271 8.555 1.00 94.88 401 SER A C 1
ATOM 3016 O O . SER A 1 401 ? -22.092 17.391 9.062 1.00 94.88 401 SER A O 1
ATOM 3018 N N . TRP A 1 402 ? -22.999 15.326 9.075 1.00 96.69 402 TRP A N 1
ATOM 3019 C CA . TRP A 1 402 ? -23.598 15.438 10.397 1.00 96.69 402 TRP A CA 1
ATOM 3020 C C . TRP A 1 402 ? -22.515 15.273 11.457 1.00 96.69 402 TRP A C 1
ATOM 3022 O O . TRP A 1 402 ? -21.633 14.426 11.321 1.00 96.69 402 TRP A O 1
ATOM 3032 N N . ARG A 1 403 ? -22.550 16.107 12.498 1.00 96.56 403 ARG A N 1
ATOM 3033 C CA . ARG A 1 403 ? -21.539 16.124 13.559 1.00 96.56 403 ARG A CA 1
ATOM 3034 C C . ARG A 1 403 ? -22.212 16.255 14.904 1.00 96.56 403 ARG A C 1
ATOM 3036 O O . ARG A 1 403 ? -22.959 17.206 15.133 1.00 96.56 403 ARG A O 1
ATOM 3043 N N . PHE A 1 404 ? -21.892 15.331 15.788 1.00 96.31 404 PHE A N 1
ATOM 3044 C CA . PHE A 1 404 ? -22.433 15.236 17.129 1.00 96.31 404 PHE A CA 1
ATOM 3045 C C . PHE A 1 404 ? -21.270 15.232 18.107 1.00 96.31 404 PHE A C 1
ATOM 3047 O O . PHE A 1 404 ? -20.241 14.603 17.860 1.00 96.31 404 PHE A O 1
ATOM 3054 N N . ILE A 1 405 ? -21.432 15.946 19.212 1.00 95.56 405 ILE A N 1
ATOM 3055 C CA . ILE A 1 405 ? -20.446 15.985 20.281 1.00 95.56 405 ILE A CA 1
ATOM 3056 C C . ILE A 1 405 ? -21.152 15.806 21.614 1.00 95.56 405 ILE A C 1
ATOM 3058 O O . ILE A 1 405 ? -22.232 16.360 21.830 1.00 95.56 405 ILE A O 1
ATOM 3062 N N . ASN A 1 406 ? -20.558 15.009 22.493 1.00 95.00 406 ASN A N 1
ATOM 3063 C CA . ASN A 1 406 ? -20.990 14.905 23.875 1.00 95.00 406 ASN A CA 1
ATOM 3064 C C . ASN A 1 406 ? -19.796 14.584 24.774 1.00 95.00 406 ASN A C 1
ATOM 3066 O O . ASN A 1 406 ? -19.193 13.516 24.661 1.00 95.00 406 ASN A O 1
ATOM 3070 N N . ASN A 1 407 ? -19.460 15.508 25.675 1.00 93.88 407 ASN A N 1
ATOM 3071 C CA . ASN A 1 407 ? -18.229 15.468 26.462 1.00 93.88 407 ASN A CA 1
ATOM 3072 C C . ASN A 1 407 ? -17.004 15.276 25.553 1.00 93.88 407 ASN A C 1
ATOM 3074 O O . ASN A 1 407 ? -16.732 16.096 24.688 1.00 93.88 407 ASN A O 1
ATOM 3078 N N . ASN A 1 408 ? -16.262 14.193 25.749 1.00 94.31 408 ASN A N 1
ATOM 3079 C CA . ASN A 1 408 ? -15.058 13.856 25.011 1.00 94.31 408 ASN A CA 1
ATOM 3080 C C . ASN A 1 408 ? -15.323 12.945 23.797 1.00 94.31 408 ASN A C 1
ATOM 3082 O O . ASN A 1 408 ? -14.377 12.416 23.224 1.00 94.31 408 ASN A O 1
ATOM 3086 N N . ILE A 1 409 ? -16.585 12.728 23.419 1.00 94.94 409 ILE A N 1
ATOM 3087 C CA . ILE A 1 409 ? -16.978 11.870 22.297 1.00 94.94 409 ILE A CA 1
ATOM 3088 C C . ILE A 1 409 ? -17.407 12.751 21.127 1.00 94.94 409 ILE A C 1
ATOM 3090 O O . ILE A 1 409 ? -18.329 13.557 21.255 1.00 94.94 409 ILE A O 1
ATOM 3094 N N . PHE A 1 410 ? -16.773 12.555 19.979 1.00 96.06 410 PHE A N 1
ATOM 3095 C CA . PHE A 1 410 ? -17.113 13.171 18.705 1.00 96.06 410 PHE A CA 1
ATOM 3096 C C . PHE A 1 410 ? -17.582 12.092 17.725 1.00 96.06 410 PHE A C 1
ATOM 3098 O O . PHE A 1 410 ? -16.932 11.060 17.566 1.00 96.06 410 PHE A O 1
ATOM 3105 N N . VAL A 1 411 ? -18.709 12.327 17.056 1.00 96.75 411 VAL A N 1
ATOM 3106 C CA . VAL A 1 411 ? -19.233 11.444 16.009 1.00 96.75 411 VAL A CA 1
ATOM 3107 C C . VAL A 1 411 ? -19.532 12.265 14.766 1.00 96.75 411 VAL A C 1
ATOM 3109 O O . VAL A 1 411 ? -20.311 13.216 14.808 1.00 96.75 411 VAL A O 1
ATOM 3112 N N . GLN A 1 412 ? -18.936 11.871 13.650 1.00 96.69 412 GLN A N 1
ATOM 3113 C CA . GLN A 1 412 ? -19.188 12.409 12.322 1.00 96.69 412 GLN A CA 1
ATOM 3114 C C . GLN A 1 412 ? -19.880 11.337 11.475 1.00 96.69 412 GLN A C 1
ATOM 3116 O O . GLN A 1 412 ? -19.494 10.171 11.539 1.00 96.69 412 GLN A O 1
ATOM 3121 N N . ALA A 1 413 ? -20.893 11.718 10.698 1.00 96.56 413 ALA A N 1
ATOM 3122 C CA . ALA A 1 413 ? -21.589 10.864 9.734 1.00 96.56 413 ALA A CA 1
ATOM 3123 C C . ALA A 1 413 ? -21.759 11.599 8.393 1.00 96.56 413 ALA A C 1
ATOM 3125 O O . ALA A 1 413 ? -21.885 12.825 8.369 1.00 96.56 413 ALA A O 1
ATOM 3126 N N . ASP A 1 414 ? -21.771 10.865 7.279 1.00 95.12 414 ASP A N 1
ATOM 3127 C CA . ASP A 1 414 ? -21.949 11.412 5.926 1.00 95.12 414 ASP A CA 1
ATOM 3128 C C . ASP A 1 414 ? -23.204 12.302 5.825 1.00 95.12 414 ASP A C 1
ATOM 3130 O O . ASP A 1 414 ? -24.286 11.926 6.277 1.00 95.12 414 ASP A O 1
ATOM 3134 N N . GLY A 1 415 ? -23.082 13.494 5.235 1.00 94.31 415 GLY A N 1
ATOM 3135 C CA . GLY A 1 415 ? -24.174 14.473 5.167 1.00 94.31 415 GLY A CA 1
ATOM 3136 C C . GLY A 1 415 ? -25.339 14.057 4.272 1.00 94.31 415 GLY A C 1
ATOM 3137 O O . GLY A 1 415 ? -26.405 14.663 4.355 1.00 94.31 415 GLY A O 1
ATOM 3138 N N . ARG A 1 416 ? -25.173 13.017 3.446 1.00 93.06 416 ARG A N 1
ATOM 3139 C CA . ARG A 1 416 ? -26.265 12.411 2.669 1.00 93.06 416 ARG A CA 1
ATOM 3140 C C . ARG A 1 416 ? -27.204 11.570 3.530 1.00 93.06 416 ARG A C 1
ATOM 3142 O O . ARG A 1 416 ? -28.269 11.187 3.050 1.00 93.06 416 ARG A O 1
ATOM 3149 N N . LEU A 1 417 ? -26.829 11.280 4.778 1.00 94.19 417 LEU A N 1
ATOM 3150 C CA . LEU A 1 417 ? -27.672 10.542 5.707 1.00 94.19 417 LEU A CA 1
ATOM 3151 C C . LEU A 1 417 ? -29.004 11.288 5.922 1.00 94.19 417 LEU A C 1
ATOM 3153 O O . LEU A 1 417 ? -28.975 12.475 6.268 1.00 94.19 417 LEU A O 1
ATOM 3157 N N . PRO A 1 418 ? -30.163 10.622 5.747 1.00 93.56 418 PRO A N 1
ATOM 3158 C CA . PRO A 1 418 ? -31.464 11.211 6.042 1.00 93.56 418 PRO A CA 1
ATOM 3159 C C . PRO A 1 418 ? -31.539 11.761 7.472 1.00 93.56 418 PRO A C 1
ATOM 3161 O O . PRO A 1 418 ? -30.984 11.180 8.406 1.00 93.56 418 PRO A O 1
ATOM 3164 N N . ALA A 1 419 ? -32.232 12.887 7.653 1.00 94.00 419 ALA A N 1
ATOM 3165 C CA . ALA A 1 419 ? -32.263 13.600 8.931 1.00 94.00 419 ALA A CA 1
ATOM 3166 C C . ALA A 1 419 ? -32.821 12.751 10.089 1.00 94.00 419 ALA A C 1
ATOM 3168 O O . ALA A 1 419 ? -32.368 12.883 11.219 1.00 94.00 419 ALA A O 1
ATOM 3169 N N . ASP A 1 420 ? -33.771 11.852 9.825 1.00 90.81 420 ASP A N 1
ATOM 3170 C CA . ASP A 1 420 ? -34.308 10.910 10.812 1.00 90.81 420 ASP A CA 1
ATOM 3171 C C . ASP A 1 420 ? -33.252 9.901 11.291 1.00 90.81 420 ASP A C 1
ATOM 3173 O O . ASP A 1 420 ? -33.183 9.605 12.482 1.00 90.81 420 ASP A O 1
ATOM 3177 N N . GLN A 1 421 ? -32.383 9.424 10.398 1.00 92.19 421 GLN A N 1
ATOM 3178 C CA . GLN A 1 421 ? -31.248 8.573 10.763 1.00 92.19 421 GLN A CA 1
ATOM 3179 C C . GLN A 1 421 ? -30.162 9.370 11.496 1.00 92.19 421 GLN A C 1
ATOM 3181 O O . GLN A 1 421 ? -29.647 8.911 12.513 1.00 92.19 421 GLN A O 1
ATOM 3186 N N . ALA A 1 422 ? -29.860 10.591 11.047 1.00 94.56 422 ALA A N 1
ATOM 3187 C CA . ALA A 1 422 ? -28.928 11.488 11.731 1.00 94.56 422 ALA A CA 1
ATOM 3188 C C . ALA A 1 422 ? -29.392 11.828 13.162 1.00 94.56 422 ALA A C 1
ATOM 3190 O O . ALA A 1 422 ? -28.586 11.857 14.091 1.00 94.56 422 ALA A O 1
ATOM 3191 N N . ASN A 1 423 ? -30.697 12.008 13.375 1.00 93.38 423 ASN A N 1
ATOM 3192 C CA . ASN A 1 423 ? -31.260 12.250 14.703 1.00 93.38 423 ASN A CA 1
ATOM 3193 C C . ASN A 1 423 ? -31.051 11.060 15.649 1.00 93.38 423 ASN A C 1
ATOM 3195 O O . ASN A 1 423 ? -30.759 11.275 16.822 1.00 93.38 423 ASN A O 1
ATOM 3199 N N . LYS A 1 424 ? -31.091 9.816 15.155 1.00 92.00 424 LYS A N 1
ATOM 3200 C CA . LYS A 1 424 ? -30.766 8.639 15.979 1.00 92.00 424 LYS A CA 1
ATOM 3201 C C . LYS A 1 424 ? -29.306 8.640 16.441 1.00 92.00 424 LYS A C 1
ATOM 3203 O O . LYS A 1 424 ? -29.040 8.282 17.585 1.00 92.00 424 LYS A O 1
ATOM 3208 N N . PHE A 1 425 ? -28.361 9.078 15.599 1.00 93.06 425 PHE A N 1
ATOM 3209 C CA . PHE A 1 425 ? -26.977 9.298 16.042 1.00 93.06 425 PHE A CA 1
ATOM 3210 C C . PHE A 1 425 ? -26.922 10.340 17.163 1.00 93.06 425 PHE A C 1
ATOM 3212 O O . PHE A 1 425 ? -26.287 10.094 18.187 1.00 93.06 425 PHE A O 1
ATOM 3219 N N . ALA A 1 426 ? -27.614 11.472 17.000 1.00 94.06 426 ALA A N 1
ATOM 3220 C CA . ALA A 1 426 ? -27.669 12.524 18.014 1.00 94.06 426 ALA A CA 1
ATOM 3221 C C . ALA A 1 426 ? -28.236 12.016 19.350 1.00 94.06 426 ALA A C 1
ATOM 3223 O O . ALA A 1 426 ? -27.666 12.300 20.400 1.00 94.06 426 ALA A O 1
ATOM 3224 N N . GLU A 1 427 ? -29.323 11.240 19.313 1.00 93.25 427 GLU A N 1
ATOM 3225 C CA . GLU A 1 427 ? -29.962 10.648 20.493 1.00 93.25 427 GLU A CA 1
ATOM 3226 C C . GLU A 1 427 ? -29.026 9.684 21.229 1.00 93.25 427 GLU A C 1
ATOM 3228 O O . GLU A 1 427 ? -28.875 9.782 22.449 1.00 93.25 427 GLU A O 1
ATOM 3233 N N . VAL A 1 428 ? -28.344 8.791 20.498 1.00 92.44 428 VAL A N 1
ATOM 3234 C CA . VAL A 1 428 ? -27.367 7.865 21.091 1.00 92.44 428 VAL A CA 1
ATOM 3235 C C . VAL A 1 428 ? -26.209 8.631 21.707 1.00 92.44 428 VAL A C 1
ATOM 3237 O O . VAL A 1 428 ? -25.858 8.382 22.859 1.00 92.44 428 VAL A O 1
ATOM 3240 N N . VAL A 1 429 ? -25.633 9.580 20.965 1.00 93.38 429 VAL A N 1
ATOM 3241 C CA . VAL A 1 429 ? -24.499 10.375 21.436 1.00 93.38 429 VAL A CA 1
ATOM 3242 C C . VAL A 1 429 ? -24.890 11.170 22.674 1.00 93.38 429 VAL A C 1
ATOM 3244 O O . VAL A 1 429 ? -24.143 11.137 23.645 1.00 93.38 429 VAL A O 1
ATOM 3247 N N . ALA A 1 430 ? -26.072 11.792 22.707 1.00 93.00 430 ALA A N 1
ATOM 3248 C CA . ALA A 1 430 ? -26.587 12.511 23.872 1.00 93.00 430 ALA A CA 1
ATOM 3249 C C . ALA A 1 430 ? -26.813 11.597 25.091 1.00 93.00 430 ALA A C 1
ATOM 3251 O O . ALA A 1 430 ? -26.508 11.994 26.215 1.00 93.00 430 ALA A O 1
ATOM 3252 N N . ALA A 1 431 ? -27.281 10.360 24.892 1.00 90.00 431 ALA A N 1
ATOM 3253 C CA . ALA A 1 431 ? -27.503 9.413 25.985 1.00 90.00 431 ALA A CA 1
ATOM 3254 C C . ALA A 1 431 ? -26.201 9.012 26.711 1.00 90.00 431 ALA A C 1
ATOM 3256 O O . ALA A 1 431 ? -26.234 8.741 27.914 1.00 90.00 431 ALA A O 1
ATOM 3257 N N . LEU A 1 432 ? -25.046 9.035 26.031 1.00 87.62 432 LEU A N 1
ATOM 3258 C CA . LEU A 1 432 ? -23.754 8.613 26.598 1.00 87.62 432 LEU A CA 1
ATOM 3259 C C . LEU A 1 432 ? -23.283 9.452 27.802 1.00 87.62 432 LEU A C 1
ATOM 3261 O O . LEU A 1 432 ? -22.559 8.927 28.646 1.00 87.62 432 LEU A O 1
ATOM 3265 N N . SER A 1 433 ? -23.696 10.719 27.936 1.00 74.88 433 SER A N 1
ATOM 3266 C CA . SER A 1 433 ? -23.269 11.585 29.056 1.00 74.88 433 SER A CA 1
ATOM 3267 C C . SER A 1 433 ? -24.021 11.343 30.353 1.00 74.88 433 SER A C 1
ATOM 3269 O O . SER A 1 433 ? -23.522 11.677 31.425 1.00 74.88 433 SER A O 1
ATOM 3271 N N . THR A 1 434 ? -25.218 10.773 30.280 1.00 75.56 434 THR A N 1
ATOM 3272 C CA . THR A 1 434 ? -26.082 10.621 31.457 1.00 75.56 434 THR A CA 1
ATOM 3273 C C . THR A 1 434 ? -25.693 9.431 32.330 1.00 75.56 434 THR A C 1
ATOM 3275 O O . THR A 1 434 ? -26.249 9.261 33.413 1.00 75.56 434 THR A O 1
ATOM 3278 N N . GLY A 1 435 ? -24.776 8.571 31.867 1.00 64.69 435 GLY A N 1
ATOM 3279 C CA . GLY A 1 435 ? -24.476 7.297 32.525 1.00 64.69 435 GLY A CA 1
ATOM 3280 C C . GLY A 1 435 ? -25.692 6.367 32.626 1.00 64.69 435 GLY A C 1
ATOM 3281 O O . GLY A 1 435 ? -25.588 5.291 33.215 1.00 64.69 435 GLY A O 1
ATOM 3282 N N . GLN A 1 436 ? -26.843 6.746 32.053 1.00 56.41 436 GLN A N 1
ATOM 3283 C CA . GLN A 1 436 ? -27.988 5.867 31.925 1.00 56.41 436 GLN A CA 1
ATOM 3284 C C . GLN A 1 436 ? -27.565 4.741 30.994 1.00 56.41 436 GLN A C 1
ATOM 3286 O O . GLN A 1 436 ? -27.283 4.943 29.811 1.00 56.41 436 GLN A O 1
ATOM 3291 N N . ALA A 1 437 ? -27.511 3.530 31.545 1.00 50.00 437 ALA A N 1
ATOM 3292 C CA . ALA A 1 437 ? -27.540 2.338 30.729 1.00 50.00 437 ALA A CA 1
ATOM 3293 C C . ALA A 1 437 ? -28.766 2.466 29.818 1.00 50.00 437 ALA A C 1
ATOM 3295 O O . ALA A 1 437 ? -29.897 2.480 30.306 1.00 50.00 437 ALA A O 1
ATOM 3296 N N . VAL A 1 438 ? -28.537 2.627 28.512 1.00 50.75 438 VAL A N 1
ATOM 3297 C CA . VAL A 1 438 ? -29.588 2.444 27.512 1.00 50.75 438 VAL A CA 1
ATOM 3298 C C . VAL A 1 438 ? -30.178 1.080 27.829 1.00 50.75 438 VAL A C 1
ATOM 3300 O O . VAL A 1 438 ? -29.445 0.088 27.814 1.00 50.75 438 VAL A O 1
ATOM 3303 N N . ALA A 1 439 ? -31.445 1.054 28.255 1.00 47.03 439 ALA A N 1
ATOM 3304 C CA . ALA A 1 439 ? -32.108 -0.189 28.606 1.00 47.03 439 ALA A CA 1
ATOM 3305 C C . ALA A 1 439 ? -31.904 -1.140 27.420 1.00 47.03 439 ALA A C 1
ATOM 3307 O O . ALA A 1 439 ? -32.189 -0.725 26.291 1.00 47.03 439 ALA A O 1
ATOM 3308 N N . PRO A 1 440 ? -31.339 -2.344 27.632 1.00 42.53 440 PRO A N 1
ATOM 3309 C CA . PRO A 1 440 ? -31.139 -3.278 26.539 1.00 42.53 440 PRO A CA 1
ATOM 3310 C C . PRO A 1 440 ? -32.479 -3.418 25.826 1.00 42.53 440 PRO A C 1
ATOM 3312 O O . PRO A 1 440 ? -33.508 -3.606 26.485 1.00 42.53 440 PRO A O 1
ATOM 3315 N N . LEU A 1 441 ? -32.474 -3.246 24.500 1.00 37.19 441 LEU A N 1
ATOM 3316 C CA . LEU A 1 441 ? -33.654 -3.524 23.691 1.00 37.19 441 LEU A CA 1
ATOM 3317 C C . LEU A 1 441 ? -34.224 -4.876 24.143 1.00 37.19 441 LEU A C 1
ATOM 3319 O O . LEU A 1 441 ? -33.432 -5.780 24.445 1.00 37.19 441 LEU A O 1
ATOM 3323 N N . PRO A 1 442 ? -35.561 -5.022 24.244 1.00 39.88 442 PRO A N 1
ATOM 3324 C CA . PRO A 1 442 ? -36.160 -6.308 24.573 1.00 39.88 442 PRO A CA 1
ATOM 3325 C C . PRO A 1 442 ? -35.505 -7.362 23.681 1.00 39.88 442 PRO A C 1
ATOM 3327 O O . PRO A 1 442 ? -35.356 -7.094 22.483 1.00 39.88 442 PRO A O 1
ATOM 3330 N N . PRO A 1 443 ? -35.036 -8.486 24.257 1.00 29.34 443 PRO A N 1
ATOM 3331 C CA . PRO A 1 443 ? -34.229 -9.448 23.532 1.00 29.34 443 PRO A CA 1
ATOM 3332 C C . PRO A 1 443 ? -34.953 -9.772 22.238 1.00 29.34 443 PRO A C 1
ATOM 3334 O O . PRO A 1 443 ? -36.100 -10.228 22.246 1.00 29.34 443 PRO A O 1
ATOM 3337 N N . THR A 1 444 ? -34.292 -9.472 21.124 1.00 35.94 444 THR A N 1
ATOM 3338 C CA . THR A 1 444 ? -34.687 -9.998 19.827 1.00 35.94 444 THR A CA 1
ATOM 3339 C C . THR A 1 444 ? -34.866 -11.505 20.033 1.00 35.94 444 THR A C 1
ATOM 3341 O O . THR A 1 444 ? -34.045 -12.096 20.749 1.00 35.94 444 THR A O 1
ATOM 3344 N N . PRO A 1 445 ? -35.953 -12.123 19.522 1.00 37.44 445 PRO A N 1
ATOM 3345 C CA . PRO A 1 445 ? -36.151 -13.563 19.646 1.00 37.44 445 PRO A CA 1
ATOM 3346 C C . PRO A 1 445 ? -34.825 -14.261 19.344 1.00 37.44 445 PRO A C 1
ATOM 3348 O O . PRO A 1 445 ? -34.146 -13.831 18.405 1.00 37.44 445 PRO A O 1
ATOM 3351 N N . PRO A 1 446 ? -34.417 -15.231 20.186 1.00 30.39 446 PRO A N 1
ATOM 3352 C CA . PRO A 1 446 ? -33.077 -15.785 20.148 1.00 30.39 446 PRO A CA 1
ATOM 3353 C C . PRO A 1 446 ? -32.737 -16.121 18.700 1.00 30.39 446 PRO A C 1
ATOM 3355 O O . PRO A 1 446 ? -33.569 -16.755 18.035 1.00 30.39 446 PRO A O 1
ATOM 3358 N N . PRO A 1 447 ? -31.576 -15.665 18.190 1.00 38.84 447 PRO A N 1
ATOM 3359 C CA . PRO A 1 447 ? -31.135 -16.099 16.882 1.00 38.84 447 PRO A CA 1
ATOM 3360 C C . PRO A 1 447 ? -31.217 -17.629 16.867 1.00 38.84 447 PRO A C 1
ATOM 3362 O O . PRO A 1 447 ? -30.943 -18.255 17.904 1.00 38.84 447 PRO A O 1
ATOM 3365 N N . PRO A 1 448 ? -31.668 -18.230 15.750 1.00 37.56 448 PRO A N 1
ATOM 3366 C CA . PRO A 1 448 ? -31.675 -19.679 15.626 1.00 37.56 448 PRO A CA 1
ATOM 3367 C C . PRO A 1 448 ? -30.314 -20.215 16.102 1.00 37.56 448 PRO A C 1
ATOM 3369 O O . PRO A 1 448 ? -29.307 -19.520 15.918 1.00 37.56 448 PRO A O 1
ATOM 3372 N N . PRO A 1 449 ? -30.292 -21.376 16.791 1.00 34.34 449 PRO A N 1
ATOM 3373 C CA . PRO A 1 449 ? -29.070 -21.933 17.362 1.00 34.34 449 PRO A CA 1
ATOM 3374 C C . PRO A 1 449 ? -27.955 -21.820 16.325 1.00 34.34 449 PRO A C 1
ATOM 3376 O O . PRO A 1 449 ? -28.253 -22.106 15.166 1.00 34.34 449 PRO A O 1
ATOM 3379 N N . PRO A 1 450 ? -26.738 -21.371 16.692 1.00 40.97 450 PRO A N 1
ATOM 3380 C CA . PRO A 1 450 ? -25.662 -21.207 15.730 1.00 40.97 450 PRO A CA 1
ATOM 3381 C C . PRO A 1 450 ? -25.509 -22.528 14.989 1.00 40.97 450 PRO A C 1
ATOM 3383 O O . PRO A 1 450 ? -25.074 -23.527 15.571 1.00 40.97 450 PRO A O 1
ATOM 3386 N N . ASP A 1 451 ? -25.956 -22.531 13.732 1.00 43.91 451 ASP A N 1
ATOM 3387 C CA . ASP A 1 451 ? -25.710 -23.623 12.815 1.00 43.91 451 ASP A CA 1
ATOM 3388 C C . ASP A 1 451 ? -24.208 -23.865 12.872 1.00 43.91 451 ASP A C 1
ATOM 3390 O O . ASP A 1 451 ? -23.424 -22.909 12.870 1.00 43.91 451 ASP A O 1
ATOM 3394 N N . ALA A 1 452 ? -23.839 -25.137 13.051 1.00 38.22 452 ALA A N 1
ATOM 3395 C CA . ALA A 1 452 ? -22.464 -25.585 13.201 1.00 38.22 452 ALA A CA 1
ATOM 3396 C C . ALA A 1 452 ? -21.561 -24.743 12.303 1.00 38.22 452 ALA A C 1
ATOM 3398 O O . ALA A 1 452 ? -21.803 -24.706 11.096 1.00 38.22 452 ALA A O 1
ATOM 3399 N N . THR A 1 453 ? -20.596 -24.032 12.903 1.00 46.47 453 THR A N 1
ATOM 3400 C CA . THR A 1 453 ? -19.679 -23.132 12.200 1.00 46.47 453 THR A CA 1
ATOM 3401 C C . THR A 1 453 ? -19.246 -23.822 10.911 1.00 46.47 453 THR A C 1
ATOM 3403 O O . THR A 1 453 ? -18.571 -24.855 10.997 1.00 46.47 453 THR A O 1
ATOM 3406 N N . PRO A 1 454 ? -19.705 -23.344 9.737 1.00 56.91 454 PRO A N 1
ATOM 3407 C CA . PRO A 1 454 ? -19.437 -24.039 8.498 1.00 56.91 454 PRO A CA 1
ATOM 3408 C C . PRO A 1 454 ? -17.926 -24.143 8.368 1.00 56.91 454 PRO A C 1
ATOM 3410 O O . PRO A 1 454 ? -17.215 -23.154 8.554 1.00 56.91 454 PRO A O 1
ATOM 3413 N N . ILE A 1 455 ? -17.436 -25.359 8.125 1.00 63.62 455 ILE A N 1
ATOM 3414 C CA . ILE A 1 455 ? -16.015 -25.592 7.878 1.00 63.62 455 ILE A CA 1
ATOM 3415 C C . ILE A 1 455 ? -15.606 -24.608 6.773 1.00 63.62 455 ILE A C 1
ATOM 3417 O O . ILE A 1 455 ? -16.262 -24.604 5.726 1.00 63.62 455 ILE A O 1
ATOM 3421 N N . PRO A 1 456 ? -14.597 -23.749 6.999 1.00 81.38 456 PRO A N 1
ATOM 3422 C CA . PRO A 1 456 ? -14.204 -22.762 6.009 1.00 81.38 456 PRO A CA 1
ATOM 3423 C C . PRO A 1 456 ? -13.783 -23.500 4.737 1.00 81.38 456 PRO A C 1
ATOM 3425 O O . PRO A 1 456 ? -12.836 -24.284 4.750 1.00 81.38 456 PRO A O 1
ATOM 3428 N N . ILE A 1 457 ? -14.531 -23.298 3.653 1.00 92.06 457 ILE A N 1
ATOM 3429 C CA . ILE A 1 457 ? -14.188 -23.837 2.340 1.00 92.06 457 ILE A CA 1
ATOM 3430 C C . ILE A 1 457 ? -13.029 -23.015 1.779 1.00 92.06 457 ILE A C 1
ATOM 3432 O O . ILE A 1 457 ? -13.112 -21.792 1.760 1.00 92.06 457 ILE A O 1
ATOM 3436 N N . SER A 1 458 ? -11.935 -23.648 1.355 1.00 95.06 458 SER A N 1
ATOM 3437 C CA . SER A 1 458 ? -10.817 -22.895 0.779 1.00 95.06 458 SER A CA 1
ATOM 3438 C C . SER A 1 458 ? -11.153 -22.407 -0.635 1.00 95.06 458 SER A C 1
ATOM 3440 O O . SER A 1 458 ? -11.943 -23.030 -1.350 1.00 95.06 458 SER A O 1
ATOM 3442 N N . ALA A 1 459 ? -10.508 -21.331 -1.096 1.00 95.94 459 ALA A N 1
ATOM 3443 C CA . ALA A 1 459 ? -10.665 -20.877 -2.482 1.00 95.94 459 ALA A CA 1
ATOM 3444 C C . ALA A 1 459 ? -10.252 -21.955 -3.503 1.00 95.94 459 ALA A C 1
ATOM 3446 O O . ALA A 1 459 ? -10.844 -22.046 -4.578 1.00 95.94 459 ALA A O 1
ATOM 3447 N N . PHE A 1 460 ? -9.293 -22.817 -3.148 1.00 95.44 460 PHE A N 1
ATOM 3448 C CA . PHE A 1 460 ? -8.873 -23.940 -3.986 1.00 95.44 460 PHE A CA 1
ATOM 3449 C C . PHE A 1 460 ? -9.941 -25.047 -4.055 1.00 95.44 460 PHE A C 1
ATOM 3451 O O . PHE A 1 460 ? -10.177 -25.614 -5.120 1.00 95.44 460 PHE A O 1
ATOM 3458 N N . ASP A 1 461 ? -10.666 -25.313 -2.963 1.00 95.38 461 ASP A N 1
ATOM 3459 C CA . ASP A 1 461 ? -11.808 -26.240 -2.979 1.00 95.38 461 ASP A CA 1
ATOM 3460 C C . ASP A 1 461 ? -12.954 -25.715 -3.844 1.00 95.38 461 ASP A C 1
ATOM 3462 O O . ASP A 1 461 ? -13.587 -26.478 -4.579 1.00 95.38 461 ASP A O 1
ATOM 3466 N N . VAL A 1 462 ? -13.218 -24.406 -3.780 1.00 96.44 462 VAL A N 1
ATOM 3467 C CA . VAL A 1 462 ? -14.197 -23.752 -4.656 1.00 96.44 462 VAL A CA 1
ATOM 3468 C C . VAL A 1 462 ? -13.760 -23.875 -6.118 1.00 96.44 462 VAL A C 1
ATOM 3470 O O . VAL A 1 462 ? -14.572 -24.284 -6.947 1.00 96.44 462 VAL A O 1
ATOM 3473 N N . PHE A 1 463 ? -12.484 -23.618 -6.431 1.00 97.06 463 PHE A N 1
ATOM 3474 C CA . PHE A 1 463 ? -11.923 -23.831 -7.770 1.00 97.06 463 PHE A CA 1
ATOM 3475 C C . PHE A 1 463 ? -12.143 -25.271 -8.260 1.00 97.06 463 PHE A C 1
ATOM 3477 O O . PHE A 1 463 ? -12.678 -25.475 -9.349 1.00 97.06 463 PHE A O 1
ATOM 3484 N N . ASN A 1 464 ? -11.827 -26.276 -7.437 1.00 95.31 464 ASN A N 1
ATOM 3485 C CA . ASN A 1 464 ? -12.004 -27.685 -7.799 1.00 95.31 464 ASN A CA 1
ATOM 3486 C C . ASN A 1 464 ? -13.472 -28.040 -8.079 1.00 95.31 464 ASN A C 1
ATOM 3488 O O . ASN A 1 464 ? -13.757 -28.823 -8.984 1.00 95.31 464 ASN A O 1
ATOM 3492 N N . ARG A 1 465 ? -14.422 -27.452 -7.340 1.00 96.25 465 ARG A N 1
ATOM 3493 C CA . ARG A 1 465 ? -15.863 -27.632 -7.592 1.00 96.25 465 ARG A CA 1
ATOM 3494 C C . ARG A 1 465 ? -16.306 -26.975 -8.897 1.00 96.25 465 ARG A C 1
ATOM 3496 O O . ARG A 1 465 ? -17.100 -27.566 -9.625 1.00 96.25 465 ARG A O 1
ATOM 3503 N N . VAL A 1 466 ? -15.788 -25.785 -9.197 1.00 96.38 466 VAL A N 1
ATOM 3504 C CA . VAL A 1 466 ? -16.046 -25.075 -10.460 1.00 96.38 466 VAL A CA 1
ATOM 3505 C C . VAL A 1 466 ? -15.521 -25.899 -11.641 1.00 96.38 466 VAL A C 1
ATOM 3507 O O . VAL A 1 466 ? -16.272 -26.165 -12.581 1.00 96.38 466 VAL A O 1
ATOM 3510 N N . ALA A 1 467 ? -14.289 -26.408 -11.550 1.00 95.81 467 ALA A N 1
ATOM 3511 C CA . ALA A 1 467 ? -13.707 -27.301 -12.551 1.00 95.81 467 ALA A CA 1
ATOM 3512 C C . ALA A 1 467 ? -14.522 -28.599 -12.715 1.00 95.81 467 ALA A C 1
ATOM 3514 O O . ALA A 1 467 ? -14.841 -29.005 -13.833 1.00 95.81 467 ALA A O 1
ATOM 3515 N N . ALA A 1 468 ? -14.936 -29.228 -11.608 1.00 94.19 468 ALA A N 1
ATOM 3516 C CA . ALA A 1 468 ? -15.734 -30.457 -11.624 1.00 94.19 468 ALA A CA 1
ATOM 3517 C C . ALA A 1 468 ? -17.131 -30.279 -12.249 1.00 94.19 468 ALA A C 1
ATOM 3519 O O . ALA A 1 468 ? -17.684 -31.232 -12.797 1.00 94.19 468 ALA A O 1
ATOM 3520 N N . ALA A 1 469 ? -17.692 -29.066 -12.224 1.00 94.75 469 ALA A N 1
ATOM 3521 C CA . ALA A 1 469 ? -18.939 -28.732 -12.917 1.00 94.75 469 ALA A CA 1
ATOM 3522 C C . ALA A 1 469 ? -18.767 -28.554 -14.442 1.00 94.75 469 ALA A C 1
ATOM 3524 O O . ALA A 1 469 ? -19.725 -28.239 -15.158 1.00 94.75 469 ALA A O 1
ATOM 3525 N N . GLY A 1 470 ? -17.550 -28.756 -14.957 1.00 95.69 470 GLY A N 1
ATOM 3526 C CA . GLY A 1 470 ? -17.215 -28.577 -16.364 1.00 95.69 470 GLY A CA 1
ATOM 3527 C C . GLY A 1 470 ? -17.168 -27.110 -16.779 1.00 95.69 470 GLY A C 1
ATOM 3528 O O . GLY A 1 470 ? -17.421 -26.810 -17.950 1.00 95.69 470 GLY A O 1
ATOM 3529 N N . VAL A 1 471 ? -16.907 -26.207 -15.825 1.00 96.44 471 VAL A N 1
ATOM 3530 C CA . VAL A 1 471 ? -16.534 -24.830 -16.141 1.00 96.44 471 VAL A CA 1
ATOM 3531 C C . VAL A 1 471 ? -15.081 -24.821 -16.587 1.00 96.44 471 VAL A C 1
ATOM 3533 O O . VAL A 1 471 ? -14.236 -25.500 -16.008 1.00 96.44 471 VAL A O 1
ATOM 3536 N N . GLU A 1 472 ? -14.797 -24.076 -17.645 1.00 95.38 472 GLU A N 1
ATOM 3537 C CA . GLU A 1 472 ? -13.470 -24.029 -18.243 1.00 95.38 472 GLU A CA 1
ATOM 3538 C C . GLU A 1 472 ? -12.509 -23.175 -17.403 1.00 95.38 472 GLU A C 1
ATOM 3540 O O . GLU A 1 472 ? -12.315 -21.991 -17.665 1.00 95.38 472 GLU A O 1
ATOM 3545 N N . VAL A 1 473 ? -11.934 -23.780 -16.365 1.00 96.50 473 VAL A N 1
ATOM 3546 C CA . VAL A 1 473 ? -10.942 -23.152 -15.487 1.00 96.50 473 VAL A CA 1
ATOM 3547 C C . VAL A 1 473 ? -9.695 -24.032 -15.396 1.00 96.50 473 VAL A C 1
ATOM 3549 O O . VAL A 1 473 ? -9.800 -25.242 -15.193 1.00 96.50 473 VAL A O 1
ATOM 3552 N N . THR A 1 474 ? -8.509 -23.447 -15.564 1.00 95.31 474 THR A N 1
ATOM 3553 C CA . THR A 1 474 ? -7.217 -24.153 -15.492 1.00 95.31 474 THR A CA 1
ATOM 3554 C C . THR A 1 474 ? -6.188 -23.362 -14.690 1.00 95.31 474 THR A C 1
ATOM 3556 O O . THR A 1 474 ? -6.421 -22.208 -14.324 1.00 95.31 474 THR A O 1
ATOM 3559 N N . ASP A 1 475 ? -5.060 -24.017 -14.404 1.00 93.75 475 ASP A N 1
ATOM 3560 C CA . ASP A 1 475 ? -3.842 -23.418 -13.846 1.00 93.75 475 ASP A CA 1
ATOM 3561 C C . ASP A 1 475 ? -4.079 -22.566 -12.588 1.00 93.75 475 ASP A C 1
ATOM 3563 O O . ASP A 1 475 ? -3.731 -21.380 -12.558 1.00 93.75 475 ASP A O 1
ATOM 3567 N N . PRO A 1 476 ? -4.699 -23.140 -11.537 1.00 96.88 476 PRO A N 1
ATOM 3568 C CA . PRO A 1 476 ? -4.940 -22.401 -10.313 1.00 96.88 476 PRO A CA 1
ATOM 3569 C C . PRO A 1 476 ? -3.605 -22.043 -9.654 1.00 96.88 476 PRO A C 1
ATOM 3571 O O . PRO A 1 476 ? -2.763 -22.908 -9.408 1.00 96.88 476 PRO A O 1
ATOM 3574 N N . ARG A 1 477 ? -3.434 -20.772 -9.301 1.00 96.00 477 ARG A N 1
ATOM 3575 C CA . ARG A 1 477 ? -2.330 -20.300 -8.454 1.00 96.00 477 ARG A CA 1
ATOM 3576 C C . ARG A 1 477 ? -2.853 -19.370 -7.371 1.00 96.00 477 ARG A C 1
ATOM 3578 O O . ARG A 1 477 ? -3.940 -18.816 -7.515 1.00 96.00 477 ARG A O 1
ATOM 3585 N N . GLY A 1 478 ? -2.082 -19.166 -6.305 1.00 93.69 478 GLY A N 1
ATOM 3586 C CA . GLY A 1 478 ? -2.392 -18.117 -5.328 1.00 93.69 478 GLY A CA 1
ATOM 3587 C C . GLY A 1 478 ? -2.543 -16.769 -6.035 1.00 93.69 478 GLY A C 1
ATOM 3588 O O . GLY A 1 478 ? -1.734 -16.448 -6.916 1.00 93.69 478 GLY A O 1
ATOM 3589 N N . ALA A 1 479 ? -3.603 -16.024 -5.716 1.00 94.25 479 ALA A N 1
ATOM 3590 C CA . ALA A 1 479 ? -3.756 -14.690 -6.281 1.00 94.25 479 ALA A CA 1
ATOM 3591 C C . ALA A 1 479 ? -2.807 -13.715 -5.569 1.00 94.25 479 ALA A C 1
ATOM 3593 O O . ALA A 1 479 ? -2.627 -13.771 -4.353 1.00 94.25 479 ALA A O 1
ATOM 3594 N N . VAL A 1 480 ? -2.186 -12.837 -6.345 1.00 92.56 480 VAL A N 1
ATOM 3595 C CA . VAL A 1 480 ? -1.301 -11.765 -5.873 1.00 92.56 480 VAL A CA 1
ATOM 3596 C C . VAL A 1 480 ? -2.038 -10.424 -5.966 1.00 92.56 480 VAL A C 1
ATOM 3598 O O . VAL A 1 480 ? -3.047 -10.355 -6.671 1.00 92.56 480 VAL A O 1
ATOM 3601 N N . PRO A 1 481 ? -1.603 -9.352 -5.276 1.00 90.44 481 PRO A N 1
ATOM 3602 C CA . PRO A 1 481 ? -2.281 -8.051 -5.322 1.00 90.44 481 PRO A CA 1
ATOM 3603 C C . PRO A 1 481 ? -2.594 -7.551 -6.743 1.00 90.44 481 PRO A C 1
ATOM 3605 O O . PRO A 1 481 ? -3.668 -7.005 -6.984 1.00 90.44 481 PRO A O 1
ATOM 3608 N N . GLU A 1 482 ? -1.712 -7.816 -7.706 1.00 91.06 482 GLU A N 1
ATOM 3609 C CA . GLU A 1 482 ? -1.854 -7.422 -9.111 1.00 91.06 482 GLU A CA 1
ATOM 3610 C C . GLU A 1 482 ? -3.043 -8.104 -9.805 1.00 91.06 482 GLU A C 1
ATOM 3612 O O . GLU A 1 482 ? -3.610 -7.560 -10.754 1.00 91.06 482 GLU A O 1
ATOM 3617 N N . ASP A 1 483 ? -3.469 -9.276 -9.322 1.00 92.44 483 ASP A N 1
ATOM 3618 C CA . ASP A 1 483 ? -4.623 -9.991 -9.867 1.00 92.44 483 ASP A CA 1
ATOM 3619 C C . ASP A 1 483 ? -5.951 -9.268 -9.617 1.00 92.44 483 ASP A C 1
ATOM 3621 O O . ASP A 1 483 ? -6.924 -9.535 -10.322 1.00 92.44 483 ASP A O 1
ATOM 3625 N N . PHE A 1 484 ? -5.984 -8.344 -8.653 1.00 91.75 484 PHE A N 1
ATOM 3626 C CA . PHE A 1 484 ? -7.162 -7.561 -8.275 1.00 91.75 484 PHE A CA 1
ATOM 3627 C C . PHE A 1 484 ? -7.234 -6.208 -8.997 1.00 91.75 484 PHE A C 1
ATOM 3629 O O . PHE A 1 484 ? -8.186 -5.444 -8.812 1.00 91.75 484 PHE A O 1
ATOM 3636 N N . GLY A 1 485 ? -6.240 -5.894 -9.835 1.00 87.56 485 GLY A N 1
ATOM 3637 C CA . GLY A 1 485 ? -6.144 -4.608 -10.516 1.00 87.56 485 GLY A CA 1
ATOM 3638 C C . GLY A 1 485 ? -6.067 -3.449 -9.520 1.00 87.56 485 GLY A C 1
ATOM 3639 O O . GLY A 1 485 ? -5.235 -3.442 -8.621 1.00 87.56 485 GLY A O 1
ATOM 3640 N N . ALA A 1 486 ? -6.940 -2.451 -9.677 1.00 80.38 486 ALA A N 1
ATOM 3641 C CA . ALA A 1 486 ? -6.999 -1.298 -8.773 1.00 80.38 486 ALA A CA 1
ATOM 3642 C C . ALA A 1 486 ? -7.835 -1.550 -7.500 1.00 80.38 486 ALA A C 1
ATOM 3644 O O . ALA A 1 486 ? -8.030 -0.632 -6.703 1.00 80.38 486 ALA A O 1
ATOM 3645 N N . ILE A 1 487 ? -8.393 -2.754 -7.328 1.00 83.81 487 ILE A N 1
ATOM 3646 C CA . ILE A 1 487 ? -9.198 -3.091 -6.150 1.00 83.81 487 ILE A CA 1
ATOM 3647 C C . ILE A 1 487 ? -8.258 -3.400 -4.995 1.00 83.81 487 ILE A C 1
ATOM 3649 O O . ILE A 1 487 ? -7.296 -4.149 -5.150 1.00 83.81 487 ILE A O 1
ATOM 3653 N N . GLN A 1 488 ? -8.545 -2.836 -3.821 1.00 79.00 488 GLN A N 1
ATOM 3654 C CA . GLN A 1 488 ? -7.803 -3.195 -2.620 1.00 79.00 488 GLN A CA 1
ATOM 3655 C C . GLN A 1 488 ? -7.924 -4.695 -2.382 1.00 79.00 488 GLN A C 1
ATOM 3657 O O . GLN A 1 488 ? -9.022 -5.235 -2.239 1.00 79.00 488 GLN A O 1
ATOM 3662 N N . ALA A 1 489 ? -6.773 -5.351 -2.325 1.00 74.06 489 ALA A N 1
ATOM 3663 C CA . ALA A 1 489 ? -6.676 -6.784 -2.180 1.00 74.06 489 ALA A CA 1
ATOM 3664 C C . ALA A 1 489 ? -7.086 -7.204 -0.756 1.00 74.06 489 ALA A C 1
ATOM 3666 O O . ALA A 1 489 ? -6.274 -7.305 0.163 1.00 74.06 489 ALA A O 1
ATOM 3667 N N . ARG A 1 490 ? -8.392 -7.395 -0.559 1.00 81.19 490 ARG A N 1
ATOM 3668 C CA . ARG A 1 490 ? -8.972 -7.969 0.657 1.00 81.19 490 ARG A CA 1
ATOM 3669 C C . ARG A 1 490 ? -8.966 -9.487 0.529 1.00 81.19 490 ARG A C 1
ATOM 3671 O O . ARG A 1 490 ? -9.174 -10.017 -0.559 1.00 81.19 490 ARG A O 1
ATOM 3678 N N . CYS A 1 491 ? -8.767 -10.183 1.647 1.00 88.69 491 CYS A N 1
ATOM 3679 C CA . CYS A 1 491 ? -8.851 -11.647 1.706 1.00 88.69 491 CYS A CA 1
ATOM 3680 C C . CYS A 1 491 ? -7.806 -12.386 0.834 1.00 88.69 491 CYS A C 1
ATOM 3682 O O . CYS A 1 491 ? -8.060 -13.500 0.376 1.00 88.69 491 CYS A O 1
ATOM 3684 N N . LEU A 1 492 ? -6.627 -11.782 0.619 1.00 87.75 492 LEU A N 1
ATOM 3685 C CA . LEU A 1 492 ? -5.548 -12.345 -0.210 1.00 87.75 492 LEU A CA 1
ATOM 3686 C C . LEU A 1 492 ? -5.097 -13.738 0.233 1.00 87.75 492 LEU A C 1
ATOM 3688 O O . LEU A 1 492 ? -4.855 -14.601 -0.607 1.00 87.75 492 LEU A O 1
ATOM 3692 N N . GLU A 1 493 ? -5.026 -13.962 1.545 1.00 86.25 493 GLU A N 1
ATOM 3693 C CA . GLU A 1 493 ? -4.501 -15.195 2.141 1.00 86.25 493 GLU A CA 1
ATOM 3694 C C . GLU A 1 493 ? -5.238 -16.457 1.667 1.00 86.25 493 GLU A C 1
ATOM 3696 O O . GLU A 1 493 ? -4.651 -17.533 1.629 1.00 86.25 493 GLU A O 1
ATOM 3701 N N . ASN A 1 494 ? -6.504 -16.323 1.255 1.00 93.06 494 ASN A N 1
ATOM 3702 C CA . ASN A 1 494 ? -7.332 -17.417 0.752 1.00 93.06 494 ASN A CA 1
ATOM 3703 C C . ASN A 1 494 ? -7.923 -17.065 -0.615 1.00 93.06 494 ASN A C 1
ATOM 3705 O O . ASN A 1 494 ? -9.143 -17.063 -0.802 1.00 93.06 494 ASN A O 1
ATOM 3709 N N . SER A 1 495 ? -7.054 -16.760 -1.577 1.00 95.94 495 SER A N 1
ATOM 3710 C CA . SER A 1 495 ? -7.448 -16.409 -2.939 1.00 95.94 495 SER A CA 1
ATOM 3711 C C . SER A 1 495 ? -6.712 -17.231 -3.996 1.00 95.94 495 SER A C 1
ATOM 3713 O O . SER A 1 495 ? -5.538 -17.571 -3.853 1.00 95.94 495 SER A O 1
ATOM 3715 N N . VAL A 1 496 ? -7.424 -17.573 -5.068 1.00 97.19 496 VAL A N 1
ATOM 3716 C CA . VAL A 1 496 ? -6.921 -18.349 -6.203 1.00 97.19 496 VAL A CA 1
ATOM 3717 C C . VAL A 1 496 ? -7.214 -17.590 -7.486 1.00 97.19 496 VAL A C 1
ATOM 3719 O O . VAL A 1 496 ? -8.368 -17.291 -7.791 1.00 97.19 496 VAL A O 1
ATOM 3722 N N . ARG A 1 497 ? -6.167 -17.316 -8.260 1.00 96.81 497 ARG A N 1
ATOM 3723 C CA . ARG A 1 497 ? -6.257 -16.900 -9.656 1.00 96.81 497 ARG A CA 1
ATOM 3724 C C . ARG A 1 497 ? -6.357 -18.146 -10.527 1.00 96.81 497 ARG A C 1
ATOM 3726 O O . ARG A 1 497 ? -5.609 -19.097 -10.319 1.00 96.81 497 ARG A O 1
ATOM 3733 N N . TYR A 1 498 ? -7.243 -18.122 -11.514 1.00 97.12 498 TYR A N 1
ATOM 3734 C CA . TYR A 1 498 ? -7.364 -19.173 -12.522 1.00 97.12 498 TYR A CA 1
ATOM 3735 C C . TYR A 1 498 ? -7.393 -18.589 -13.936 1.00 97.12 498 TYR A C 1
ATOM 3737 O O . TYR A 1 498 ? -7.618 -17.388 -14.129 1.00 97.12 498 TYR A O 1
ATOM 3745 N N . PHE A 1 499 ? -7.177 -19.456 -14.921 1.00 95.31 499 PHE A N 1
ATOM 3746 C CA . PHE A 1 499 ? -7.176 -19.139 -16.343 1.00 95.31 499 PHE A CA 1
ATOM 3747 C C . PHE A 1 499 ? -8.386 -19.755 -17.064 1.00 95.31 499 PHE A C 1
ATOM 3749 O O . PHE A 1 499 ? -8.862 -20.816 -16.665 1.00 95.31 499 PHE A O 1
ATOM 3756 N N . THR A 1 500 ? -8.875 -19.100 -18.123 1.00 95.62 500 THR A N 1
ATOM 3757 C CA . THR A 1 500 ? -9.979 -19.583 -18.975 1.00 95.62 500 THR A CA 1
ATOM 3758 C C . THR A 1 500 ? -9.469 -19.779 -20.414 1.00 95.62 500 THR A C 1
ATOM 3760 O O . THR A 1 500 ? -9.503 -18.826 -21.201 1.00 95.62 500 THR A O 1
ATOM 3763 N N . PRO A 1 501 ? -8.991 -20.983 -20.793 1.00 91.88 501 PRO A N 1
ATOM 3764 C CA . PRO A 1 501 ? -8.314 -21.230 -22.071 1.00 91.88 501 PRO A CA 1
ATOM 3765 C C . PRO A 1 501 ? -9.005 -20.706 -23.334 1.00 91.88 501 PRO A C 1
ATOM 3767 O O . PRO A 1 501 ? -8.341 -20.090 -24.171 1.00 91.88 501 PRO A O 1
ATOM 3770 N N . SER A 1 502 ? -10.321 -20.864 -23.464 1.00 91.69 502 SER A N 1
ATOM 3771 C CA . SER A 1 502 ? -11.094 -20.405 -24.627 1.00 91.69 502 SER A CA 1
ATOM 3772 C C . SER A 1 502 ? -11.071 -18.896 -24.849 1.00 91.69 502 SER A C 1
ATOM 3774 O O . SER A 1 502 ? -11.366 -18.439 -25.953 1.00 91.69 502 SER A O 1
ATOM 3776 N N . LEU A 1 503 ? -10.702 -18.115 -23.832 1.00 90.94 503 LEU A N 1
ATOM 3777 C CA . LEU A 1 503 ? -10.610 -16.659 -23.910 1.00 90.94 503 LEU A CA 1
ATOM 3778 C C . LEU A 1 503 ? -9.185 -16.157 -24.215 1.00 90.94 503 LEU A C 1
ATOM 3780 O O . LEU A 1 503 ? -9.009 -14.961 -24.472 1.00 90.94 503 LEU A O 1
ATOM 3784 N N . GLY A 1 504 ? -8.190 -17.054 -24.230 1.00 87.38 504 GLY A N 1
ATOM 3785 C CA . GLY A 1 504 ? -6.781 -16.756 -24.504 1.00 87.38 504 GLY A CA 1
ATOM 3786 C C . GLY A 1 504 ? -6.053 -16.046 -23.355 1.00 87.38 504 GLY A C 1
ATOM 3787 O O . GLY A 1 504 ? -6.663 -15.409 -22.504 1.00 87.38 504 GLY A O 1
ATOM 3788 N N . PHE A 1 505 ? -4.723 -16.149 -23.301 1.00 81.50 505 PHE A N 1
ATOM 3789 C CA . PHE A 1 505 ? -3.925 -15.522 -22.236 1.00 81.50 505 PHE A CA 1
ATOM 3790 C C . PHE A 1 505 ? -4.000 -13.985 -22.305 1.00 81.50 505 PHE A C 1
ATOM 3792 O O . PHE A 1 505 ? -3.829 -13.447 -23.402 1.00 81.50 505 PHE A O 1
ATOM 3799 N N . PRO A 1 506 ? -4.222 -13.253 -21.186 1.00 83.81 506 PRO A N 1
ATOM 3800 C CA . PRO A 1 506 ? -4.288 -13.691 -19.776 1.00 83.81 506 PRO A CA 1
ATOM 3801 C C . PRO A 1 506 ? -5.718 -13.814 -19.192 1.00 83.81 506 PRO A C 1
ATOM 3803 O O . PRO A 1 506 ? -5.924 -13.622 -17.990 1.00 83.81 506 PRO A O 1
ATOM 3806 N N . ALA A 1 507 ? -6.727 -14.072 -20.025 1.00 92.56 507 ALA A N 1
ATOM 3807 C CA . ALA A 1 507 ? -8.130 -14.114 -19.621 1.00 92.56 507 ALA A CA 1
ATOM 3808 C C . ALA A 1 507 ? -8.408 -15.167 -18.540 1.00 92.56 507 ALA A C 1
ATOM 3810 O O . ALA A 1 507 ? -8.068 -16.338 -18.680 1.00 92.56 507 ALA A O 1
ATOM 3811 N N . GLY A 1 508 ? -9.070 -14.768 -17.464 1.00 94.69 508 GLY A N 1
ATOM 3812 C CA . GLY A 1 508 ? -9.334 -15.661 -16.347 1.00 94.69 508 GLY A CA 1
ATOM 3813 C C . GLY A 1 508 ? -10.155 -14.972 -15.277 1.00 94.69 508 GLY A C 1
ATOM 3814 O O . GLY A 1 508 ? -10.925 -14.054 -15.564 1.00 94.69 508 GLY A O 1
ATOM 3815 N N . GLY A 1 509 ? -9.973 -15.390 -14.036 1.00 96.50 509 GLY A N 1
ATOM 3816 C CA . GLY A 1 509 ? -10.641 -14.741 -12.925 1.00 96.50 509 GLY A CA 1
ATOM 3817 C C . GLY A 1 509 ? -10.057 -15.119 -11.581 1.00 96.50 509 GLY A C 1
ATOM 3818 O O . GLY A 1 509 ? -9.050 -15.824 -11.501 1.00 96.50 509 GLY A O 1
ATOM 3819 N N . VAL A 1 510 ? -10.693 -14.633 -10.524 1.00 97.38 510 VAL A N 1
ATOM 3820 C CA . VAL A 1 510 ? -10.244 -14.826 -9.144 1.00 97.38 510 VAL A CA 1
ATOM 3821 C C . VAL A 1 510 ? -11.367 -15.418 -8.305 1.00 97.38 510 VAL A C 1
ATOM 3823 O O . VAL A 1 510 ? -12.513 -14.984 -8.391 1.00 97.38 510 VAL A O 1
ATOM 3826 N N . ILE A 1 511 ? -11.041 -16.406 -7.479 1.00 97.88 511 ILE A N 1
ATOM 3827 C CA . ILE A 1 511 ? -11.908 -16.943 -6.428 1.00 97.88 511 ILE A CA 1
ATOM 3828 C C . ILE A 1 511 ? -11.284 -16.569 -5.092 1.00 97.88 511 ILE A C 1
ATOM 3830 O O . ILE A 1 511 ? -10.094 -16.779 -4.880 1.00 97.88 511 ILE A O 1
ATOM 3834 N N . VAL A 1 512 ? -12.081 -16.026 -4.183 1.00 96.25 512 VAL A N 1
ATOM 3835 C CA . VAL A 1 512 ? -11.615 -15.472 -2.914 1.00 96.25 512 VAL A CA 1
ATOM 3836 C C . VAL A 1 512 ? -12.524 -15.956 -1.800 1.00 96.25 512 VAL A C 1
ATOM 3838 O O . VAL A 1 512 ? -13.744 -15.850 -1.899 1.00 96.25 512 VAL A O 1
ATOM 3841 N N . THR A 1 513 ? -11.939 -16.480 -0.729 1.00 95.62 513 THR A N 1
ATOM 3842 C CA . THR A 1 513 ? -12.667 -16.800 0.502 1.00 95.62 513 THR A CA 1
ATOM 3843 C C . THR A 1 513 ? -12.264 -15.812 1.585 1.00 95.62 513 THR A C 1
ATOM 3845 O O . THR A 1 513 ? -11.116 -15.766 2.015 1.00 95.62 513 THR A O 1
ATOM 3848 N N . CYS A 1 514 ? -13.218 -15.014 2.038 1.00 93.75 514 CYS A N 1
ATOM 3849 C CA . CYS A 1 514 ? -13.032 -14.018 3.077 1.00 93.75 514 CYS A CA 1
ATOM 3850 C C . CYS A 1 514 ? -13.289 -14.575 4.479 1.00 93.75 514 CYS A C 1
ATOM 3852 O O . CYS A 1 514 ? -13.973 -15.584 4.664 1.00 93.75 514 CYS A O 1
ATOM 3854 N N . SER A 1 515 ? -12.786 -13.873 5.494 1.00 88.75 515 SER A N 1
ATOM 3855 C CA . SER A 1 515 ? -13.047 -14.202 6.901 1.00 88.75 515 SER A CA 1
ATOM 3856 C C . SER A 1 515 ? -14.509 -13.964 7.299 1.00 88.75 515 SER A C 1
ATOM 3858 O O . SER A 1 515 ? -14.993 -14.555 8.260 1.00 88.75 515 SER A O 1
ATOM 3860 N N . ASN A 1 516 ? -15.228 -13.104 6.570 1.00 91.81 516 ASN A N 1
ATOM 3861 C CA . ASN A 1 516 ? -16.649 -12.832 6.767 1.00 91.81 516 ASN A CA 1
ATOM 3862 C C . ASN A 1 516 ? -17.342 -12.483 5.434 1.00 91.81 516 ASN A C 1
ATOM 3864 O O . ASN A 1 516 ? -16.693 -12.149 4.442 1.00 91.81 516 ASN A O 1
ATOM 3868 N N . ALA A 1 517 ? -18.675 -12.561 5.416 1.00 90.88 517 ALA A N 1
ATOM 3869 C CA . ALA A 1 517 ? -19.486 -12.261 4.233 1.00 90.88 517 ALA A CA 1
ATOM 3870 C C . ALA A 1 517 ? -19.469 -10.774 3.831 1.00 90.88 517 ALA A C 1
ATOM 3872 O O . ALA A 1 517 ? -19.637 -10.454 2.656 1.00 90.88 517 ALA A O 1
ATOM 3873 N N . GLY A 1 518 ? -19.241 -9.868 4.788 1.00 88.56 518 GLY A N 1
ATOM 3874 C CA . GLY A 1 518 ? -19.165 -8.429 4.535 1.00 88.56 518 GLY A CA 1
ATOM 3875 C C . GLY A 1 518 ? -17.996 -8.061 3.623 1.00 88.56 518 GLY A C 1
ATOM 3876 O O . GLY A 1 518 ? -18.178 -7.296 2.679 1.00 88.56 518 GLY A O 1
ATOM 3877 N N . ASP A 1 519 ? -16.826 -8.663 3.838 1.00 89.56 519 ASP A N 1
ATOM 3878 C CA . ASP A 1 519 ? -15.649 -8.434 2.995 1.00 89.56 519 ASP A CA 1
ATOM 3879 C C . ASP A 1 519 ? -15.836 -8.975 1.573 1.00 89.56 519 ASP A C 1
ATOM 3881 O O . ASP A 1 519 ? -15.481 -8.297 0.609 1.00 89.56 519 ASP A O 1
ATOM 3885 N N . ALA A 1 520 ? -16.456 -10.150 1.421 1.00 93.56 520 ALA A N 1
ATOM 3886 C CA . ALA A 1 520 ? -16.792 -10.695 0.105 1.00 93.56 520 ALA A CA 1
ATOM 3887 C C . ALA A 1 520 ? -17.795 -9.791 -0.641 1.00 93.56 520 ALA A C 1
ATOM 3889 O O . ALA A 1 520 ? -17.667 -9.574 -1.848 1.00 93.56 520 ALA A O 1
ATOM 3890 N N . GLN A 1 521 ? -18.766 -9.216 0.079 1.00 93.88 521 GLN A N 1
ATOM 3891 C CA . GLN A 1 521 ? -19.749 -8.283 -0.477 1.00 93.88 521 GLN A CA 1
ATOM 3892 C C . GLN A 1 521 ? -19.107 -6.957 -0.899 1.00 93.88 521 GLN A C 1
ATOM 3894 O O . GLN A 1 521 ? -19.425 -6.447 -1.974 1.00 93.88 521 GLN A O 1
ATOM 3899 N N . ALA A 1 522 ? -18.193 -6.419 -0.087 1.00 88.38 522 ALA A N 1
ATOM 3900 C CA . ALA A 1 522 ? -17.427 -5.221 -0.424 1.00 88.38 522 ALA A CA 1
ATOM 3901 C C . ALA A 1 522 ? -16.576 -5.450 -1.681 1.00 88.38 522 ALA A C 1
ATOM 3903 O O . ALA A 1 522 ? -16.618 -4.649 -2.613 1.00 88.38 522 ALA A O 1
ATOM 3904 N N . LEU A 1 523 ? -15.896 -6.600 -1.759 1.00 93.06 523 LEU A N 1
ATOM 3905 C CA . LEU A 1 523 ? -15.094 -6.968 -2.922 1.00 93.06 523 LEU A CA 1
ATOM 3906 C C . LEU A 1 523 ? -15.947 -7.055 -4.197 1.00 93.06 523 LEU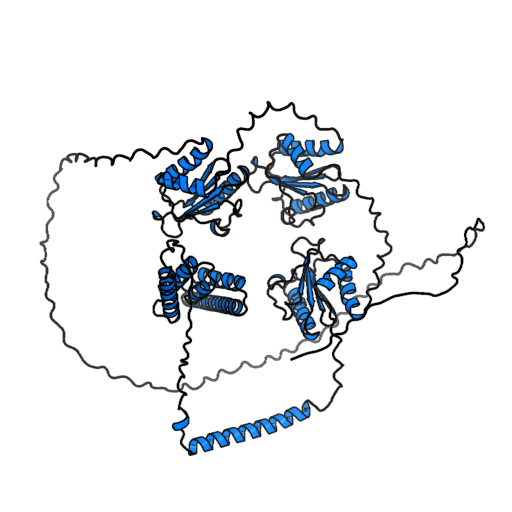 A C 1
ATOM 3908 O O . LEU A 1 523 ? -15.561 -6.529 -5.241 1.00 93.06 523 LEU A O 1
ATOM 3912 N N . LYS A 1 524 ? -17.149 -7.642 -4.109 1.00 95.56 524 LYS A N 1
ATOM 3913 C CA . LYS A 1 524 ? -18.104 -7.657 -5.225 1.00 95.56 524 LYS A CA 1
ATOM 3914 C C . LYS A 1 524 ? -18.494 -6.246 -5.668 1.00 95.56 524 LYS A C 1
ATOM 3916 O O . LYS A 1 524 ? -18.490 -5.967 -6.864 1.00 95.56 524 LYS A O 1
ATOM 3921 N N . ALA A 1 525 ? -18.819 -5.367 -4.722 1.00 92.12 525 ALA A N 1
ATOM 3922 C CA . ALA A 1 525 ? -19.217 -3.995 -5.023 1.00 92.12 525 ALA A CA 1
ATOM 3923 C C . ALA A 1 525 ? -18.098 -3.200 -5.720 1.00 92.12 525 ALA A C 1
ATOM 3925 O O . ALA A 1 525 ? -18.385 -2.399 -6.614 1.00 92.12 525 ALA A O 1
ATOM 3926 N N . ASP A 1 526 ? -16.837 -3.440 -5.356 1.00 92.00 526 ASP A N 1
ATOM 3927 C CA . ASP A 1 526 ? -15.681 -2.820 -6.007 1.00 92.00 526 ASP A CA 1
ATOM 3928 C C . ASP A 1 526 ? -15.521 -3.293 -7.462 1.00 92.00 526 ASP A C 1
ATOM 3930 O O . ASP A 1 526 ? -15.381 -2.461 -8.363 1.00 92.00 526 ASP A O 1
ATOM 3934 N N . TYR A 1 527 ? -15.627 -4.602 -7.723 1.00 94.50 527 TYR A N 1
ATOM 3935 C CA . TYR A 1 527 ? -15.583 -5.142 -9.090 1.00 94.50 527 TYR A CA 1
ATOM 3936 C C . TYR A 1 527 ? -16.756 -4.664 -9.948 1.00 94.50 527 TYR A C 1
ATOM 3938 O O . TYR A 1 527 ? -16.553 -4.266 -11.096 1.00 94.50 527 TYR A O 1
ATOM 3946 N N . ASP A 1 528 ? -17.971 -4.644 -9.398 1.00 92.12 528 ASP A N 1
ATOM 3947 C CA . ASP A 1 528 ? -19.153 -4.147 -10.106 1.00 92.12 528 ASP A CA 1
ATOM 3948 C C . ASP A 1 528 ? -18.972 -2.671 -10.502 1.00 92.12 528 ASP A C 1
ATOM 3950 O O . ASP A 1 528 ? -19.294 -2.277 -11.626 1.00 92.12 528 ASP A O 1
ATOM 3954 N N . ARG A 1 529 ? -18.391 -1.851 -9.612 1.00 89.12 529 ARG A N 1
ATOM 3955 C CA . ARG A 1 529 ? -18.089 -0.439 -9.890 1.00 89.12 529 ARG A CA 1
ATOM 3956 C C . ARG A 1 529 ? -17.047 -0.283 -10.993 1.00 89.12 529 ARG A C 1
ATOM 3958 O O . ARG A 1 529 ? -17.229 0.556 -11.874 1.00 89.12 529 ARG A O 1
ATOM 3965 N N . GLN A 1 530 ? -15.981 -1.082 -10.972 1.00 89.38 530 GLN A N 1
ATOM 3966 C CA . GLN A 1 530 ? -14.966 -1.052 -12.029 1.00 89.38 530 GLN A CA 1
ATOM 3967 C C . GLN A 1 530 ? -15.525 -1.511 -13.376 1.00 89.38 530 GLN A C 1
ATOM 3969 O O . GLN A 1 530 ? -15.292 -0.853 -14.388 1.00 89.38 530 GLN A O 1
ATOM 3974 N N . SER A 1 531 ? -16.326 -2.578 -13.379 1.00 90.25 531 SER A N 1
ATOM 3975 C CA . SER A 1 531 ? -17.003 -3.082 -14.575 1.00 90.25 531 SER A CA 1
ATOM 3976 C C . SER A 1 531 ? -17.978 -2.053 -15.157 1.00 90.25 531 SER A C 1
ATOM 3978 O O . SER A 1 531 ? -18.119 -1.966 -16.374 1.00 90.25 531 SER A O 1
ATOM 3980 N N . ALA A 1 532 ? -18.654 -1.268 -14.312 1.00 87.94 532 ALA A N 1
ATOM 3981 C CA . ALA A 1 532 ? -19.526 -0.184 -14.761 1.00 87.94 532 ALA A CA 1
ATOM 3982 C C . ALA A 1 532 ? -18.735 1.015 -15.314 1.00 87.94 532 ALA A C 1
ATOM 3984 O O . ALA A 1 532 ? -19.170 1.653 -16.272 1.00 87.94 532 ALA A O 1
ATOM 3985 N N . ALA A 1 533 ? -17.576 1.323 -14.724 1.00 89.00 533 ALA A N 1
ATOM 3986 C CA . ALA A 1 533 ? -16.720 2.432 -15.143 1.00 89.00 533 ALA A CA 1
ATOM 3987 C C . ALA A 1 533 ? -15.927 2.138 -16.429 1.00 89.00 533 ALA A C 1
ATOM 3989 O O . ALA A 1 533 ? -15.590 3.065 -17.164 1.00 89.00 533 ALA A O 1
ATOM 3990 N N . ASN A 1 534 ? -15.634 0.866 -16.712 1.00 88.75 534 ASN A N 1
ATOM 3991 C CA . ASN A 1 534 ? -14.884 0.444 -17.889 1.00 88.75 534 ASN A CA 1
ATOM 3992 C C . ASN A 1 534 ? -15.666 -0.615 -18.689 1.00 88.75 534 ASN A C 1
ATOM 3994 O O . ASN A 1 534 ? -15.507 -1.812 -18.444 1.00 88.75 534 ASN A O 1
ATOM 3998 N N . PRO A 1 535 ? -16.460 -0.202 -19.697 1.00 81.44 535 PRO A N 1
ATOM 3999 C CA . PRO A 1 535 ? -17.248 -1.118 -20.525 1.00 81.44 535 PRO A CA 1
ATOM 4000 C C . PRO A 1 535 ? -16.418 -2.176 -21.270 1.00 81.44 535 PRO A C 1
ATOM 4002 O O . PRO A 1 535 ? -16.967 -3.185 -21.698 1.00 81.44 535 PRO A O 1
ATOM 4005 N N . GLY A 1 536 ? -15.109 -1.955 -21.448 1.00 80.50 536 GLY A N 1
ATOM 4006 C CA . GLY A 1 536 ? -14.192 -2.927 -22.054 1.00 80.50 536 GLY A CA 1
ATOM 4007 C C . GLY A 1 536 ? -13.661 -3.983 -21.078 1.00 80.50 536 GLY A C 1
ATOM 4008 O O . GLY A 1 536 ? -13.086 -4.974 -21.515 1.00 80.50 536 GLY A O 1
ATOM 4009 N N . ALA A 1 537 ? -13.863 -3.788 -19.773 1.00 84.81 537 ALA A N 1
ATOM 4010 C CA . ALA A 1 537 ? -13.430 -4.679 -18.699 1.00 84.81 537 ALA A CA 1
ATOM 4011 C C . ALA A 1 537 ? -14.635 -5.241 -17.931 1.00 84.81 537 ALA A C 1
ATOM 4013 O O . ALA A 1 537 ? -14.626 -5.326 -16.701 1.00 84.81 537 ALA A O 1
ATOM 4014 N N . THR A 1 538 ? -15.697 -5.608 -18.655 1.00 89.38 538 THR A N 1
ATOM 4015 C CA . THR A 1 538 ? -16.837 -6.284 -18.035 1.00 89.38 538 THR A CA 1
ATOM 4016 C C . THR A 1 538 ? -16.374 -7.562 -17.355 1.00 89.38 538 THR A C 1
ATOM 4018 O O . THR A 1 538 ? -15.554 -8.292 -17.913 1.00 89.38 538 THR A O 1
ATOM 4021 N N . SER A 1 539 ? -16.909 -7.849 -16.174 1.00 94.62 539 SER A N 1
ATOM 4022 C CA . SER A 1 539 ? -16.663 -9.105 -15.469 1.00 94.62 539 SER A CA 1
ATOM 4023 C C . SER A 1 539 ? -17.965 -9.691 -14.941 1.00 94.62 539 SER A C 1
ATOM 4025 O O . SER A 1 539 ? -18.908 -8.966 -14.625 1.00 94.62 539 SER A O 1
ATOM 4027 N N . TRP A 1 540 ? -18.023 -11.016 -14.863 1.00 96.81 540 TRP A N 1
ATOM 4028 C CA . TRP A 1 540 ? -19.072 -11.708 -14.128 1.00 96.81 540 TRP A CA 1
ATOM 4029 C C . TRP A 1 540 ? -18.640 -11.811 -12.670 1.00 96.81 540 TRP A C 1
ATOM 4031 O O . TRP A 1 540 ? -17.542 -12.290 -12.394 1.00 96.81 540 TRP A O 1
ATOM 4041 N N . THR A 1 541 ? -19.484 -11.371 -11.741 1.00 97.38 541 THR A N 1
ATOM 4042 C CA . THR A 1 541 ? -19.195 -11.421 -10.305 1.00 97.38 541 THR A CA 1
ATOM 4043 C C . THR A 1 541 ? -20.277 -12.205 -9.569 1.00 97.38 541 THR A C 1
ATOM 4045 O O . THR A 1 541 ? -21.479 -11.994 -9.753 1.00 97.38 541 THR A O 1
ATOM 4048 N N . PHE A 1 542 ? -19.849 -13.116 -8.703 1.00 97.12 542 PHE A N 1
ATOM 4049 C CA . PHE A 1 542 ? -20.707 -14.015 -7.939 1.00 97.12 542 PHE A CA 1
ATOM 4050 C C . PHE A 1 542 ? -20.315 -13.968 -6.465 1.00 97.12 542 PHE A C 1
ATOM 4052 O O . PHE A 1 542 ? -19.146 -13.789 -6.126 1.00 97.12 542 PHE A O 1
ATOM 4059 N N . ILE A 1 543 ? -21.295 -14.145 -5.582 1.00 96.44 543 ILE A N 1
ATOM 4060 C CA . ILE A 1 543 ? -21.064 -14.211 -4.141 1.00 96.44 543 ILE A CA 1
ATOM 4061 C C . ILE A 1 543 ? -21.960 -15.272 -3.504 1.00 96.44 543 ILE A C 1
ATOM 4063 O O . ILE A 1 543 ? -23.127 -15.404 -3.875 1.00 96.44 543 ILE A O 1
ATOM 4067 N N . ASN A 1 544 ? -21.417 -16.014 -2.541 1.00 96.06 544 ASN A N 1
ATOM 4068 C CA . ASN A 1 544 ? -22.188 -16.836 -1.614 1.00 96.06 544 ASN A CA 1
ATOM 4069 C C . ASN A 1 544 ? -21.505 -16.848 -0.242 1.00 96.06 544 ASN A C 1
ATOM 4071 O O . ASN A 1 544 ? -20.387 -17.345 -0.108 1.00 96.06 544 ASN A O 1
ATOM 4075 N N . ASN A 1 545 ? -22.180 -16.315 0.779 1.00 94.56 545 ASN A N 1
ATOM 4076 C CA . ASN A 1 545 ? -21.622 -16.119 2.117 1.00 94.56 545 ASN A CA 1
ATOM 4077 C C . ASN A 1 545 ? -20.278 -15.372 2.067 1.00 94.56 545 ASN A C 1
ATOM 4079 O O . ASN A 1 545 ? -20.221 -14.223 1.642 1.00 94.56 545 ASN A O 1
ATOM 4083 N N . ASN A 1 546 ? -19.199 -16.016 2.507 1.00 94.62 546 ASN A N 1
ATOM 4084 C CA . ASN A 1 546 ? -17.849 -15.472 2.534 1.00 94.62 546 ASN A CA 1
ATOM 4085 C C . ASN A 1 546 ? -17.024 -15.801 1.278 1.00 94.62 546 ASN A C 1
ATOM 4087 O O . ASN A 1 546 ? -15.835 -15.505 1.255 1.00 94.62 546 ASN A O 1
ATOM 4091 N N . VAL A 1 547 ? -17.619 -16.406 0.247 1.00 96.12 547 VAL A N 1
ATOM 4092 C CA . VAL A 1 547 ? -16.946 -16.714 -1.020 1.00 96.12 547 VAL A CA 1
ATOM 4093 C C . VAL A 1 547 ? -17.342 -15.690 -2.076 1.00 96.12 547 VAL A C 1
ATOM 4095 O O . VAL A 1 547 ? -18.523 -15.528 -2.385 1.00 96.12 547 VAL A O 1
ATOM 4098 N N . PHE A 1 548 ? -16.344 -15.038 -2.659 1.00 96.94 548 PHE A N 1
ATOM 4099 C CA . PHE A 1 548 ? -16.453 -14.183 -3.833 1.00 96.94 548 PHE A CA 1
ATOM 4100 C C . PHE A 1 548 ? -15.795 -14.871 -5.031 1.00 96.94 548 PHE A C 1
ATOM 4102 O O . PHE A 1 548 ? -14.738 -15.487 -4.899 1.00 96.94 548 PHE A O 1
ATOM 4109 N N . ALA A 1 549 ? -16.394 -14.750 -6.211 1.00 97.44 549 ALA A N 1
ATOM 4110 C CA . ALA A 1 549 ? -15.767 -15.182 -7.449 1.00 97.44 549 ALA A CA 1
ATOM 4111 C C . ALA A 1 549 ? -15.989 -14.161 -8.562 1.00 97.44 549 ALA A C 1
ATOM 4113 O O . ALA A 1 549 ? -17.103 -13.681 -8.768 1.00 97.44 549 ALA A O 1
ATOM 4114 N N . GLN A 1 550 ? -14.929 -13.878 -9.306 1.00 97.25 550 GLN A N 1
ATOM 4115 C CA . GLN A 1 550 ? -14.937 -13.060 -10.505 1.00 97.25 550 GLN A CA 1
ATOM 4116 C C . GLN A 1 550 ? -14.489 -13.905 -11.699 1.00 97.25 550 GLN A C 1
ATOM 4118 O O . GLN A 1 550 ? -13.592 -14.738 -11.574 1.00 97.25 550 GLN A O 1
ATOM 4123 N N . ALA A 1 551 ? -15.117 -13.689 -12.851 1.00 97.06 551 ALA A N 1
ATOM 4124 C CA . ALA A 1 551 ? -14.732 -14.251 -14.139 1.00 97.06 551 ALA A CA 1
ATOM 4125 C C . ALA A 1 551 ? -14.677 -13.154 -15.214 1.00 97.06 551 ALA A C 1
ATOM 4127 O O . ALA A 1 551 ? -15.414 -12.166 -15.146 1.00 97.06 551 ALA A O 1
ATOM 4128 N N . ASP A 1 552 ? -13.808 -13.317 -16.213 1.00 95.69 552 ASP A N 1
ATOM 4129 C CA . ASP A 1 552 ? -13.721 -12.428 -17.379 1.00 95.69 552 ASP A CA 1
ATOM 4130 C C . ASP A 1 552 ? -15.090 -12.297 -18.071 1.00 95.69 552 ASP A C 1
ATOM 4132 O O . ASP A 1 552 ? -15.758 -13.297 -18.334 1.00 95.69 552 ASP A O 1
ATOM 4136 N N . GLY A 1 553 ? -15.533 -11.076 -18.381 1.00 95.06 553 GLY A N 1
ATOM 4137 C CA . GLY A 1 553 ? -16.855 -10.829 -18.970 1.00 95.06 553 GLY A CA 1
ATOM 4138 C C . GLY A 1 553 ? -17.028 -11.390 -20.377 1.00 95.06 553 GLY A C 1
ATOM 4139 O O . GLY A 1 553 ? -18.159 -11.550 -20.830 1.00 95.06 553 GLY A O 1
ATOM 4140 N N . ARG A 1 554 ? -15.934 -11.749 -21.060 1.00 94.56 554 ARG A N 1
ATOM 4141 C CA . ARG A 1 554 ? -15.979 -12.459 -22.346 1.00 94.56 554 ARG A CA 1
ATOM 4142 C C . ARG A 1 554 ? -16.334 -13.937 -22.189 1.00 94.56 554 ARG A C 1
ATOM 4144 O O . ARG A 1 554 ? -16.603 -14.591 -23.195 1.00 94.56 554 ARG A O 1
ATOM 4151 N N . MET A 1 555 ? -16.346 -14.467 -20.960 1.00 95.50 555 MET A N 1
ATOM 4152 C CA . MET A 1 555 ? -16.778 -15.835 -20.679 1.00 95.50 555 MET A CA 1
ATOM 4153 C C . MET A 1 555 ? -18.182 -16.068 -21.259 1.00 95.50 555 MET A C 1
ATOM 4155 O O . MET A 1 555 ? -19.092 -15.283 -20.971 1.00 95.50 555 MET A O 1
ATOM 4159 N N . PRO A 1 556 ? -18.387 -17.138 -22.056 1.00 95.62 556 PRO A N 1
ATOM 4160 C CA . PRO A 1 556 ? -19.695 -17.460 -22.610 1.00 95.62 556 PRO A CA 1
ATOM 4161 C C . PRO A 1 556 ? -20.772 -17.538 -21.523 1.00 95.62 556 PRO A C 1
ATOM 4163 O O . PRO A 1 556 ? -20.545 -18.096 -20.451 1.00 95.62 556 PRO A O 1
ATOM 4166 N N . GLN A 1 557 ? -21.970 -17.022 -21.803 1.00 94.94 557 GLN A N 1
ATOM 4167 C CA . GLN A 1 557 ? -23.043 -16.924 -20.805 1.00 94.94 557 GLN A CA 1
ATOM 4168 C C . GLN A 1 557 ? -23.399 -18.277 -20.161 1.00 94.94 557 GLN A C 1
ATOM 4170 O O . GLN A 1 557 ? -23.679 -18.335 -18.968 1.00 94.94 557 GLN A O 1
ATOM 4175 N N . ASN A 1 558 ? -23.348 -19.374 -20.920 1.00 94.50 558 ASN A N 1
ATOM 4176 C CA . ASN A 1 558 ? -23.579 -20.724 -20.397 1.00 94.50 558 ASN A CA 1
ATOM 4177 C C . ASN A 1 558 ? -22.477 -21.188 -19.423 1.00 94.50 558 ASN A C 1
ATOM 4179 O O . ASN A 1 558 ? -22.768 -21.925 -18.487 1.00 94.50 558 ASN A O 1
ATOM 4183 N N . GLN A 1 559 ? -21.227 -20.761 -19.625 1.00 96.38 559 GLN A N 1
ATOM 4184 C CA . GLN A 1 559 ? -20.122 -21.005 -18.692 1.00 96.38 559 GLN A CA 1
ATOM 4185 C C . GLN A 1 559 ? -20.293 -20.160 -17.423 1.00 96.38 559 GLN A C 1
ATOM 4187 O O . GLN A 1 559 ? -20.208 -20.693 -16.319 1.00 96.38 559 GLN A O 1
ATOM 4192 N N . ALA A 1 560 ? -20.641 -18.877 -17.570 1.00 96.19 560 ALA A N 1
ATOM 4193 C CA . ALA A 1 560 ? -20.916 -17.984 -16.443 1.00 96.19 560 ALA A CA 1
ATOM 4194 C C . ALA A 1 560 ? -22.101 -18.469 -15.582 1.00 96.19 560 ALA A C 1
ATOM 4196 O O . ALA A 1 560 ? -22.032 -18.418 -14.358 1.00 96.19 560 ALA A O 1
ATOM 4197 N N . GLN A 1 561 ? -23.161 -19.006 -16.200 1.00 96.31 561 GLN A N 1
ATOM 4198 C CA . GLN A 1 561 ? -24.297 -19.607 -15.487 1.00 96.31 561 GLN A CA 1
ATOM 4199 C C . GLN A 1 561 ? -23.890 -20.840 -14.676 1.00 96.31 561 GLN A C 1
ATOM 4201 O O . GLN A 1 561 ? -24.221 -20.921 -13.497 1.00 96.31 561 GLN A O 1
ATOM 4206 N N . LYS A 1 562 ? -23.113 -21.764 -15.257 1.00 95.56 562 LYS A N 1
ATOM 4207 C CA . LYS A 1 562 ? -22.577 -22.914 -14.508 1.00 95.56 562 LYS A CA 1
ATOM 4208 C C . LYS A 1 562 ? -21.700 -22.470 -13.340 1.00 95.56 562 LYS A C 1
ATOM 4210 O O . LYS A 1 562 ? -21.798 -23.025 -12.250 1.00 95.56 562 LYS A O 1
ATOM 4215 N N . PHE A 1 563 ? -20.870 -21.449 -13.554 1.00 96.19 563 PHE A N 1
ATOM 4216 C CA . PHE A 1 563 ? -20.065 -20.847 -12.495 1.00 96.19 563 PHE A CA 1
ATOM 4217 C C . PHE A 1 563 ? -20.967 -20.342 -11.357 1.00 96.19 563 PHE A C 1
ATOM 4219 O O . PHE A 1 563 ? -20.766 -20.702 -10.196 1.00 96.19 563 PHE A O 1
ATOM 4226 N N . GLN A 1 564 ? -22.006 -19.572 -11.691 1.00 96.56 564 GLN A N 1
ATOM 4227 C CA . GLN A 1 564 ? -22.983 -19.053 -10.735 1.00 96.56 564 GLN A CA 1
ATOM 4228 C C . GLN A 1 564 ? -23.687 -20.167 -9.951 1.00 96.56 564 GLN A C 1
ATOM 4230 O O . GLN A 1 564 ? -23.830 -20.050 -8.735 1.00 96.56 564 GLN A O 1
ATOM 4235 N N . GLU A 1 565 ? -24.109 -21.243 -10.618 1.00 95.81 565 GLU A N 1
ATOM 4236 C CA . GLU A 1 565 ? -24.767 -22.396 -9.992 1.00 95.81 565 GLU A CA 1
ATOM 4237 C C . GLU A 1 565 ? -23.856 -23.082 -8.966 1.00 95.81 565 GLU A C 1
ATOM 4239 O O . GLU A 1 565 ? -24.292 -23.374 -7.849 1.00 95.81 565 GLU A O 1
ATOM 4244 N N . VAL A 1 566 ? -22.574 -23.278 -9.299 1.00 96.19 566 VAL A N 1
ATOM 4245 C CA . VAL A 1 566 ? -21.591 -23.847 -8.364 1.00 96.19 566 VAL A CA 1
ATOM 4246 C C . VAL A 1 566 ? -21.429 -22.951 -7.145 1.00 96.19 566 VAL A C 1
ATOM 4248 O O . VAL A 1 566 ? -21.533 -23.443 -6.020 1.00 96.19 566 VAL A O 1
ATOM 4251 N N . ILE A 1 567 ? -21.235 -21.644 -7.345 1.00 96.44 567 ILE A N 1
ATOM 4252 C CA . ILE A 1 567 ? -21.088 -20.690 -6.239 1.00 96.44 567 ILE A CA 1
ATOM 4253 C C . ILE A 1 567 ? -22.354 -20.662 -5.379 1.00 96.44 567 ILE A C 1
ATOM 4255 O O . ILE A 1 567 ? -22.254 -20.751 -4.158 1.00 96.44 567 ILE A O 1
ATOM 4259 N N . ALA A 1 568 ? -23.546 -20.644 -5.978 1.00 94.81 568 ALA A N 1
ATOM 4260 C CA . ALA A 1 568 ? -24.815 -20.677 -5.253 1.00 94.81 568 ALA A CA 1
ATOM 4261 C C . ALA A 1 568 ? -25.021 -21.980 -4.455 1.00 94.81 568 ALA A C 1
ATOM 4263 O O . ALA A 1 568 ? -25.608 -21.947 -3.375 1.00 94.81 568 ALA A O 1
ATOM 4264 N N . SER A 1 569 ? -24.500 -23.116 -4.933 1.00 94.31 569 SER A N 1
ATOM 4265 C CA . SER A 1 569 ? -24.646 -24.415 -4.258 1.00 94.31 569 SER A CA 1
ATOM 4266 C C . SER A 1 569 ? -23.841 -24.548 -2.956 1.00 94.31 569 SER A C 1
ATOM 4268 O O . SER A 1 569 ? -24.188 -25.382 -2.115 1.00 94.31 569 SER A O 1
ATOM 4270 N N . LEU A 1 570 ? -22.808 -23.716 -2.749 1.00 92.25 570 LEU A N 1
ATOM 4271 C CA . LEU A 1 570 ? -21.889 -23.816 -1.603 1.00 92.25 570 LEU A CA 1
ATOM 4272 C C . LEU A 1 570 ? -22.591 -23.741 -0.236 1.00 92.25 570 LEU A C 1
ATOM 4274 O O . LEU A 1 570 ? -22.147 -24.382 0.712 1.00 92.25 570 LEU A O 1
ATOM 4278 N N . SER A 1 571 ? -23.710 -23.022 -0.138 1.00 84.00 571 SER A N 1
ATOM 4279 C CA . SER A 1 571 ? -24.492 -22.858 1.098 1.00 84.00 571 SER A CA 1
ATOM 4280 C C . SER A 1 571 ? -25.317 -24.090 1.472 1.00 84.00 571 SER A C 1
ATOM 4282 O O . SER A 1 571 ? -25.681 -24.256 2.631 1.00 84.00 571 SER A O 1
ATOM 4284 N N . THR A 1 572 ? -25.608 -24.969 0.513 1.00 78.06 572 THR A N 1
ATOM 4285 C CA . THR A 1 572 ? -26.470 -26.141 0.741 1.00 78.06 572 THR A CA 1
ATOM 4286 C C . THR A 1 572 ? -25.697 -27.383 1.173 1.00 78.06 572 THR A C 1
ATOM 4288 O O . THR A 1 572 ? -26.306 -28.385 1.541 1.00 78.06 572 THR A O 1
ATOM 4291 N N . GLY A 1 573 ? -24.361 -27.359 1.079 1.00 67.25 573 GLY A N 1
ATOM 4292 C CA . GLY A 1 573 ? -23.516 -28.538 1.291 1.00 67.25 573 GLY A CA 1
ATOM 4293 C C . GLY A 1 573 ? -23.792 -29.690 0.314 1.00 67.25 573 GLY A C 1
ATOM 4294 O O . GLY A 1 573 ? -23.179 -30.751 0.439 1.00 67.25 573 GLY A O 1
ATOM 4295 N N . ALA A 1 574 ? -24.691 -29.507 -0.658 1.00 65.75 574 ALA A N 1
ATOM 4296 C CA . ALA A 1 574 ? -25.043 -30.534 -1.616 1.00 65.75 574 ALA A CA 1
ATOM 4297 C C . ALA A 1 574 ? -23.842 -30.801 -2.541 1.00 65.75 574 ALA A C 1
ATOM 4299 O O . ALA A 1 574 ? -23.244 -29.851 -3.060 1.00 65.75 574 ALA A O 1
ATOM 4300 N N . PRO A 1 575 ? -23.455 -32.070 -2.766 1.00 60.28 575 PRO A N 1
ATOM 4301 C CA . PRO A 1 575 ? -22.504 -32.387 -3.818 1.00 60.28 575 PRO A CA 1
ATOM 4302 C C . PRO A 1 575 ? -23.100 -31.936 -5.154 1.00 60.28 575 PRO A C 1
ATOM 4304 O O . PRO A 1 575 ? -24.252 -32.253 -5.456 1.00 60.28 575 PRO A O 1
ATOM 4307 N N . VAL A 1 576 ? -22.319 -31.196 -5.945 1.00 52.31 576 VAL A N 1
ATOM 4308 C CA . VAL A 1 576 ? -22.695 -30.841 -7.317 1.00 52.31 576 VAL A CA 1
ATOM 4309 C C . VAL A 1 576 ? -22.873 -32.159 -8.068 1.00 52.31 576 VAL A C 1
ATOM 4311 O O . VAL A 1 576 ? -21.896 -32.868 -8.314 1.00 52.31 576 VAL A O 1
ATOM 4314 N N . GLN A 1 577 ? -24.118 -32.547 -8.360 1.00 51.53 577 GLN A N 1
ATOM 4315 C CA . GLN A 1 577 ? -24.349 -33.722 -9.189 1.00 51.53 577 GLN A CA 1
ATOM 4316 C C . GLN A 1 577 ? -23.777 -33.423 -10.578 1.00 51.53 577 GLN A C 1
ATOM 4318 O O . GLN A 1 577 ? -24.119 -32.382 -11.146 1.00 51.53 577 GLN A O 1
ATOM 4323 N N . PRO A 1 578 ? -22.917 -34.294 -11.135 1.00 48.62 578 PRO A N 1
ATOM 4324 C CA . PRO A 1 578 ? -22.480 -34.134 -12.510 1.00 48.62 578 PRO A CA 1
ATOM 4325 C C . PRO A 1 578 ? -23.726 -34.088 -13.394 1.00 48.62 578 PRO A C 1
ATOM 4327 O O . PRO A 1 578 ? -24.565 -34.992 -13.333 1.00 48.62 578 PRO A O 1
ATOM 4330 N N . LEU A 1 579 ? -23.869 -33.008 -14.169 1.00 43.75 579 LEU A N 1
ATOM 4331 C CA . LEU A 1 579 ? -24.958 -32.876 -15.132 1.00 43.75 579 LEU A CA 1
ATOM 4332 C C . LEU A 1 579 ? -24.981 -34.150 -15.994 1.00 43.75 579 LEU A C 1
ATOM 4334 O O . LEU A 1 579 ? -23.918 -34.566 -16.472 1.00 43.75 579 LEU A O 1
ATOM 4338 N N . PRO A 1 580 ? -26.148 -34.793 -16.187 1.00 47.75 580 PRO A N 1
ATOM 4339 C CA . PRO A 1 580 ? -26.240 -35.918 -17.104 1.00 47.75 580 PRO A CA 1
ATOM 4340 C C . PRO A 1 580 ? -25.688 -35.466 -18.462 1.00 47.75 580 PRO A C 1
ATOM 4342 O O . PRO A 1 580 ? -25.955 -34.328 -18.859 1.00 47.75 580 PRO A O 1
ATOM 4345 N N . PRO A 1 581 ? -24.894 -36.303 -19.158 1.00 39.72 581 PRO A N 1
ATOM 4346 C CA . PRO A 1 581 ? -24.285 -35.922 -20.423 1.00 39.72 581 PRO A CA 1
ATOM 4347 C C . PRO A 1 581 ? -25.382 -35.391 -21.337 1.00 39.72 581 PRO A C 1
ATOM 4349 O O . PRO A 1 581 ? -26.334 -36.110 -21.644 1.00 39.72 581 PRO A O 1
ATOM 4352 N N . THR A 1 582 ? -25.277 -34.114 -21.712 1.00 36.44 582 THR A N 1
ATOM 4353 C CA . THR A 1 582 ? -26.213 -33.486 -22.636 1.00 36.44 582 THR A CA 1
ATOM 4354 C C . THR A 1 582 ? -26.213 -34.333 -23.898 1.00 36.44 582 THR A C 1
ATOM 4356 O O . THR A 1 582 ? -25.223 -34.357 -24.631 1.00 36.44 582 THR A O 1
ATOM 4359 N N . ALA A 1 583 ? -27.296 -35.081 -24.117 1.00 34.06 583 ALA A N 1
ATOM 4360 C CA . ALA A 1 583 ? -27.495 -35.805 -25.355 1.00 34.06 583 ALA A CA 1
ATOM 4361 C C . ALA A 1 583 ? -27.348 -34.786 -26.485 1.00 34.06 583 ALA A C 1
ATOM 4363 O O . ALA A 1 583 ? -28.034 -33.762 -26.488 1.00 34.06 583 ALA A O 1
ATOM 4364 N N . VAL A 1 584 ? -26.405 -35.044 -27.393 1.00 34.00 584 VAL A N 1
ATOM 4365 C CA . VAL A 1 584 ? -26.211 -34.248 -28.604 1.00 34.00 584 VAL A CA 1
ATOM 4366 C C . VAL A 1 584 ? -27.591 -34.093 -29.249 1.00 34.00 584 VAL A C 1
ATOM 4368 O O . VAL A 1 584 ? -28.196 -35.115 -29.589 1.00 34.00 584 VAL A O 1
ATOM 4371 N N . PRO A 1 585 ? -28.147 -32.872 -29.361 1.00 35.75 585 PRO A N 1
ATOM 4372 C CA . PRO A 1 585 ? -29.442 -32.706 -29.994 1.00 35.75 585 PRO A CA 1
ATOM 4373 C C . PRO A 1 585 ? -29.315 -33.230 -31.430 1.00 35.75 585 PRO A C 1
ATOM 4375 O O . PRO A 1 585 ? -28.358 -32.859 -32.119 1.00 35.75 585 PRO A O 1
ATOM 4378 N N . PRO A 1 586 ? -30.215 -34.119 -31.892 1.00 37.22 586 PRO A N 1
ATOM 4379 C CA . PRO A 1 586 ? -30.184 -34.562 -33.272 1.00 37.22 586 PRO A CA 1
ATOM 4380 C C . PRO A 1 586 ? -30.284 -33.323 -34.155 1.00 37.22 586 PRO A C 1
ATOM 4382 O O . PRO A 1 586 ? -31.155 -32.476 -33.951 1.00 37.22 586 PRO A O 1
ATOM 4385 N N . THR A 1 587 ? -29.361 -33.208 -35.106 1.00 35.78 587 THR A N 1
ATOM 4386 C CA . THR A 1 587 ? -29.386 -32.204 -36.165 1.00 35.78 587 THR A CA 1
ATOM 4387 C C . THR A 1 587 ? -30.779 -32.193 -36.787 1.00 35.78 587 THR A C 1
ATOM 4389 O O . THR A 1 587 ? -31.142 -33.091 -37.543 1.00 35.78 587 THR A O 1
ATOM 4392 N N . ALA A 1 588 ? -31.585 -31.199 -36.421 1.00 33.81 588 ALA A N 1
ATOM 4393 C CA . ALA A 1 588 ? -32.905 -31.007 -36.983 1.00 33.81 588 ALA A CA 1
ATOM 4394 C C . ALA A 1 588 ? -32.731 -30.509 -38.420 1.00 33.81 588 ALA A C 1
ATOM 4396 O O . ALA A 1 588 ? -32.461 -29.334 -38.664 1.00 33.81 588 ALA A O 1
ATOM 4397 N N . THR A 1 589 ? -32.862 -31.424 -39.377 1.00 40.28 589 THR A N 1
ATOM 4398 C CA . THR A 1 589 ? -33.153 -31.098 -40.771 1.00 40.28 589 THR A CA 1
ATOM 4399 C C . THR A 1 589 ? -34.490 -30.365 -40.795 1.00 40.28 589 THR A C 1
ATOM 4401 O O . THR A 1 589 ? -35.540 -30.982 -40.617 1.00 40.28 589 THR A O 1
ATOM 4404 N N . GLN A 1 590 ? -34.465 -29.043 -40.961 1.00 36.59 590 GLN A N 1
ATOM 4405 C CA . GLN A 1 590 ? -35.688 -28.310 -41.263 1.00 36.59 590 GLN A CA 1
ATOM 4406 C C . GLN A 1 590 ? -36.150 -28.649 -42.691 1.00 36.59 590 GLN A C 1
ATOM 4408 O O . GLN A 1 590 ? -35.306 -28.770 -43.585 1.00 36.59 590 GLN A O 1
ATOM 4413 N N . PRO A 1 591 ? -37.463 -28.823 -42.922 1.00 42.72 591 PRO A N 1
ATOM 4414 C CA . PRO A 1 591 ? -38.000 -29.028 -44.254 1.00 42.72 591 PRO A CA 1
ATOM 4415 C C . PRO A 1 591 ? -37.923 -27.720 -45.043 1.00 42.72 591 PRO A C 1
ATOM 4417 O O . PRO A 1 591 ? -38.298 -26.656 -44.558 1.00 42.72 591 PRO A O 1
ATOM 4420 N N . ILE A 1 592 ? -37.421 -27.822 -46.268 1.00 37.94 592 ILE A N 1
ATOM 4421 C CA . ILE A 1 592 ? -37.393 -26.743 -47.252 1.00 37.94 592 ILE A CA 1
ATOM 4422 C C . ILE A 1 592 ? -38.849 -26.451 -47.634 1.00 37.94 592 ILE A C 1
ATOM 4424 O O . ILE A 1 592 ? -39.496 -27.296 -48.252 1.00 37.94 592 ILE A O 1
ATOM 4428 N N . GLU A 1 593 ? -39.371 -25.283 -47.253 1.00 40.78 593 GLU A N 1
ATOM 4429 C CA . GLU A 1 593 ? -40.635 -24.789 -47.797 1.00 40.78 593 GLU A CA 1
ATOM 4430 C C . GLU A 1 593 ? -40.450 -24.376 -49.263 1.00 40.78 593 GLU A C 1
ATOM 4432 O O . GLU A 1 593 ? -39.522 -23.664 -49.652 1.00 40.78 593 GLU A O 1
ATOM 4437 N N . GLU A 1 594 ? -41.362 -24.893 -50.074 1.00 42.47 594 GLU A N 1
ATOM 4438 C CA . GLU A 1 594 ? -41.477 -24.764 -51.516 1.00 42.47 594 GLU A CA 1
ATOM 4439 C C . GLU A 1 594 ? -41.857 -23.324 -51.903 1.00 42.47 594 GLU A C 1
ATOM 4441 O O . GLU A 1 594 ? -43.018 -22.919 -51.849 1.00 42.47 594 GLU A O 1
ATOM 4446 N N . ILE A 1 595 ? -40.865 -22.521 -52.300 1.00 40.12 595 ILE A N 1
ATOM 4447 C CA . ILE A 1 595 ? -41.103 -21.187 -52.863 1.00 40.12 595 ILE A CA 1
ATOM 4448 C C . ILE A 1 595 ? -41.593 -21.342 -54.307 1.00 40.12 595 ILE A C 1
ATOM 4450 O O . ILE A 1 595 ? -40.860 -21.756 -55.206 1.00 40.12 595 ILE A O 1
ATOM 4454 N N . THR A 1 596 ? -42.854 -20.968 -54.518 1.00 38.41 596 THR A N 1
ATOM 4455 C CA . THR A 1 596 ? -43.509 -20.884 -55.827 1.00 38.41 596 THR A CA 1
ATOM 4456 C C . THR A 1 596 ? -42.834 -19.815 -56.695 1.00 38.41 596 THR A C 1
ATOM 4458 O O . THR A 1 596 ? -42.760 -18.642 -56.330 1.00 38.41 596 THR A O 1
ATOM 4461 N N . VAL A 1 597 ? -42.342 -20.237 -57.861 1.00 36.03 597 VAL A N 1
ATOM 4462 C CA . VAL A 1 597 ? -41.622 -19.423 -58.851 1.00 36.03 597 VAL A CA 1
ATOM 4463 C C . VAL A 1 597 ? -42.594 -18.549 -59.655 1.00 36.03 597 VAL A C 1
ATOM 4465 O O . VAL A 1 597 ? -43.503 -19.063 -60.304 1.00 36.03 597 VAL A O 1
ATOM 4468 N N . ILE A 1 598 ? -42.359 -17.233 -59.684 1.00 43.91 598 ILE A N 1
ATOM 4469 C CA . ILE A 1 598 ? -42.924 -16.305 -60.682 1.00 43.91 598 ILE A CA 1
ATOM 4470 C C . ILE A 1 598 ? -41.851 -16.075 -61.768 1.00 43.91 598 ILE A C 1
ATOM 4472 O O . ILE A 1 598 ? -40.703 -15.800 -61.416 1.00 43.91 598 ILE A O 1
ATOM 4476 N N . PRO A 1 599 ? -42.167 -16.187 -63.075 1.00 46.34 599 PRO A N 1
ATOM 4477 C CA . PRO A 1 599 ? -41.164 -16.120 -64.137 1.00 46.34 599 PRO A CA 1
ATOM 4478 C C . PRO A 1 599 ? -40.773 -14.673 -64.480 1.00 46.34 599 PRO A C 1
ATOM 4480 O O . PRO A 1 599 ? -41.632 -13.833 -64.745 1.00 46.34 599 PRO A O 1
ATOM 4483 N N . ILE A 1 600 ? -39.465 -14.406 -64.543 1.00 47.69 600 ILE A N 1
ATOM 4484 C CA . ILE A 1 600 ? -38.873 -13.162 -65.064 1.00 47.69 600 ILE A CA 1
ATOM 4485 C C . ILE A 1 600 ? -38.179 -13.487 -66.410 1.00 47.69 600 ILE A C 1
ATOM 4487 O O . ILE A 1 600 ? -37.517 -14.525 -66.497 1.00 47.69 600 ILE A O 1
ATOM 4491 N N . PRO A 1 601 ? -38.338 -12.664 -67.471 1.00 48.06 601 PRO A N 1
ATOM 4492 C CA . PRO A 1 601 ? -37.802 -12.920 -68.817 1.00 48.06 601 PRO A CA 1
ATOM 4493 C C . PRO A 1 601 ? -36.271 -12.720 -68.926 1.00 48.06 601 PRO A C 1
ATOM 4495 O O . PRO A 1 601 ? -35.659 -12.137 -68.029 1.00 48.06 601 PRO A O 1
ATOM 4498 N N . PRO A 1 602 ? -35.629 -13.214 -70.009 1.00 50.31 602 PRO A N 1
ATOM 4499 C CA . PRO A 1 602 ? -34.204 -13.530 -70.017 1.00 50.31 602 PRO A CA 1
ATOM 4500 C C . PRO A 1 602 ? -33.328 -12.304 -70.294 1.00 50.31 602 PRO A C 1
ATOM 4502 O O . PRO A 1 602 ? -33.601 -11.530 -71.211 1.00 50.31 602 PRO A O 1
ATOM 4505 N N . THR A 1 603 ? -32.219 -12.190 -69.559 1.00 36.28 603 THR A N 1
ATOM 4506 C CA . THR A 1 603 ? -31.131 -11.255 -69.877 1.00 36.28 603 THR A CA 1
ATOM 4507 C C . THR A 1 603 ? -29.822 -12.021 -70.070 1.00 36.28 603 THR A C 1
ATOM 4509 O O . THR A 1 603 ? -29.511 -12.960 -69.342 1.00 36.28 603 THR A O 1
ATOM 4512 N N . ASN A 1 604 ? -29.109 -11.619 -71.118 1.00 39.09 604 ASN A N 1
ATOM 4513 C CA . ASN A 1 604 ? -28.047 -12.319 -71.830 1.00 39.09 604 ASN A CA 1
ATOM 4514 C C . ASN A 1 604 ? -26.811 -12.733 -71.011 1.00 39.09 604 ASN A C 1
ATOM 4516 O O . ASN A 1 604 ? -26.226 -11.951 -70.266 1.00 39.09 604 ASN A O 1
ATOM 4520 N N . THR A 1 605 ? -26.367 -13.956 -71.296 1.00 41.16 605 THR A N 1
ATOM 4521 C CA . THR A 1 605 ? -25.077 -14.573 -70.964 1.00 41.16 605 THR A CA 1
ATOM 4522 C C . THR A 1 605 ? -23.904 -13.921 -71.713 1.00 41.16 605 THR A C 1
ATOM 4524 O O . THR A 1 605 ? -24.004 -13.725 -72.925 1.00 41.16 605 THR A O 1
ATOM 4527 N N . PRO A 1 606 ? -22.737 -13.743 -71.067 1.00 45.72 606 PRO A N 1
ATOM 4528 C CA . PRO A 1 606 ? -21.448 -13.871 -71.734 1.00 45.72 606 PRO A CA 1
ATOM 4529 C C . PRO A 1 606 ? -20.718 -15.155 -71.305 1.00 45.72 606 PRO A C 1
ATOM 4531 O O . PRO A 1 606 ? -20.757 -15.574 -70.150 1.00 45.72 606 PRO A O 1
ATOM 4534 N N . ALA A 1 607 ? -20.087 -15.785 -72.295 1.00 46.19 607 ALA A N 1
ATOM 4535 C CA . ALA A 1 607 ? -19.410 -17.078 -72.247 1.00 46.19 607 ALA A CA 1
ATOM 4536 C C . ALA A 1 607 ? -18.143 -17.104 -71.354 1.00 46.19 607 ALA A C 1
ATOM 4538 O O . ALA A 1 607 ? -17.542 -16.055 -71.111 1.00 46.19 607 ALA A O 1
ATOM 4539 N N . PRO A 1 608 ? -17.700 -18.297 -70.902 1.00 48.19 608 PRO A N 1
ATOM 4540 C CA . PRO A 1 608 ? -16.552 -18.451 -70.013 1.00 48.19 608 PRO A CA 1
ATOM 4541 C C . PRO A 1 608 ? -15.220 -18.503 -70.778 1.00 48.19 608 PRO A C 1
ATOM 4543 O O . PRO A 1 608 ? -15.119 -19.109 -71.846 1.00 48.19 608 PRO A O 1
ATOM 4546 N N . ILE A 1 609 ? -14.181 -17.899 -70.199 1.00 42.19 609 ILE A N 1
ATOM 4547 C CA . ILE A 1 609 ? -12.796 -17.933 -70.695 1.00 42.19 609 ILE A CA 1
ATOM 4548 C C . ILE A 1 609 ? -12.054 -19.110 -70.017 1.00 42.19 609 ILE A C 1
ATOM 4550 O O . ILE A 1 609 ? -12.209 -19.281 -68.806 1.00 42.19 609 ILE A O 1
ATOM 4554 N N . PRO A 1 610 ? -11.270 -19.931 -70.749 1.00 51.38 610 PRO A N 1
ATOM 4555 C CA . PRO A 1 610 ? -10.568 -21.097 -70.202 1.00 51.38 610 PRO A CA 1
ATOM 4556 C C . PRO A 1 610 ? -9.207 -20.737 -69.564 1.00 51.38 610 PRO A C 1
ATOM 4558 O O . PRO A 1 610 ? -8.677 -19.654 -69.822 1.00 51.38 610 PRO A O 1
ATOM 4561 N N . PRO A 1 611 ? -8.611 -21.636 -68.751 1.00 52.44 611 PRO A N 1
ATOM 4562 C CA . PRO A 1 611 ? -7.379 -21.359 -68.020 1.00 52.44 611 PRO A CA 1
ATOM 4563 C C . PRO A 1 611 ? -6.133 -21.655 -68.865 1.00 52.44 611 PRO A C 1
ATOM 4565 O O . PRO A 1 611 ? -6.046 -22.695 -69.521 1.00 52.44 611 PRO A O 1
ATOM 4568 N N . THR A 1 612 ? -5.127 -20.783 -68.779 1.00 37.75 612 THR A N 1
ATOM 4569 C CA . THR A 1 612 ? -3.823 -20.984 -69.425 1.00 37.75 612 THR A CA 1
ATOM 4570 C C . THR A 1 612 ? -2.727 -21.081 -68.366 1.00 37.75 612 THR A C 1
ATOM 4572 O O . THR A 1 612 ? -2.328 -20.083 -67.775 1.00 37.75 612 THR A O 1
ATOM 4575 N N . ASN A 1 613 ? -2.226 -22.297 -68.147 1.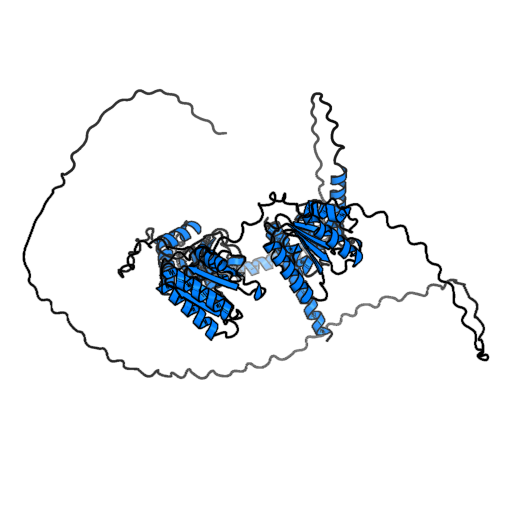00 43.12 613 ASN A N 1
ATOM 4576 C CA . ASN A 1 613 ? -0.904 -22.549 -67.572 1.00 43.12 613 ASN A CA 1
ATOM 4577 C C . ASN A 1 613 ? 0.121 -22.537 -68.710 1.00 43.12 613 ASN A C 1
ATOM 4579 O O . ASN A 1 613 ? -0.099 -23.250 -69.684 1.00 43.12 613 ASN A O 1
ATOM 4583 N N . THR A 1 614 ? 1.235 -21.809 -68.577 1.00 38.03 614 THR A N 1
ATOM 4584 C CA . THR A 1 614 ? 2.577 -22.166 -69.096 1.00 38.03 614 THR A CA 1
ATOM 4585 C C . THR A 1 614 ? 3.586 -21.136 -68.579 1.00 38.03 614 THR A C 1
ATOM 4587 O O . THR A 1 614 ? 3.575 -19.986 -69.009 1.00 38.03 614 THR A O 1
ATOM 4590 N N . SER A 1 615 ? 4.478 -21.560 -67.683 1.00 43.78 615 SER A N 1
ATOM 4591 C CA . SER A 1 615 ? 5.661 -20.799 -67.272 1.00 43.78 615 SER A CA 1
ATOM 4592 C C . SER A 1 615 ? 6.890 -21.404 -67.947 1.00 43.78 615 SER A C 1
ATOM 4594 O O . SER A 1 615 ? 7.173 -22.587 -67.764 1.00 43.78 615 SER A O 1
ATOM 4596 N N . ALA A 1 616 ? 7.621 -20.593 -68.708 1.00 39.50 616 ALA A N 1
ATOM 4597 C CA . ALA A 1 616 ? 8.966 -20.879 -69.203 1.00 39.50 616 ALA A CA 1
ATOM 4598 C C . ALA A 1 616 ? 9.818 -19.587 -69.128 1.00 39.50 616 ALA A C 1
ATOM 4600 O O . ALA A 1 616 ? 9.251 -18.494 -69.077 1.00 39.50 616 ALA A O 1
ATOM 4601 N N . PRO A 1 617 ? 11.157 -19.699 -69.043 1.00 49.47 617 PRO A N 1
ATOM 4602 C CA . PRO A 1 617 ? 12.006 -18.789 -68.271 1.00 49.47 617 PRO A CA 1
ATOM 4603 C C . PRO A 1 617 ? 12.583 -17.612 -69.077 1.00 49.47 617 PRO A C 1
ATOM 4605 O O . PRO A 1 617 ? 12.876 -17.735 -70.264 1.00 49.47 617 PRO A O 1
ATOM 4608 N N . ILE A 1 618 ? 12.802 -16.482 -68.396 1.00 43.22 618 ILE A N 1
ATOM 4609 C CA . ILE A 1 618 ? 13.408 -15.249 -68.934 1.00 43.22 618 ILE A CA 1
ATOM 4610 C C . ILE A 1 618 ? 14.925 -15.238 -68.615 1.00 43.22 618 ILE A C 1
ATOM 4612 O O . ILE A 1 618 ? 15.298 -15.635 -67.509 1.00 43.22 618 ILE A O 1
ATOM 4616 N N . PRO A 1 619 ? 15.808 -14.812 -69.546 1.00 47.41 619 PRO A N 1
ATOM 4617 C CA . PRO A 1 619 ? 17.268 -14.807 -69.376 1.00 47.41 619 PRO A CA 1
ATOM 4618 C C . PRO A 1 619 ? 17.788 -13.619 -68.535 1.00 47.41 619 PRO A C 1
ATOM 4620 O O . PRO A 1 619 ? 17.067 -12.638 -68.343 1.00 47.41 619 PRO A O 1
ATOM 4623 N N . PRO A 1 620 ? 19.048 -13.669 -68.051 1.00 54.41 620 PRO A N 1
ATOM 4624 C CA . PRO A 1 620 ? 19.621 -12.622 -67.210 1.00 54.41 620 PRO A CA 1
ATOM 4625 C C . PRO A 1 620 ? 20.127 -11.438 -68.046 1.00 54.41 620 PRO A C 1
ATOM 4627 O O . PRO A 1 620 ? 20.879 -11.619 -69.004 1.00 54.41 620 PRO A O 1
ATOM 4630 N N . THR A 1 621 ? 19.770 -10.215 -67.644 1.00 38.53 621 THR A N 1
ATOM 4631 C CA . THR A 1 621 ? 20.298 -8.978 -68.242 1.00 38.53 621 THR A CA 1
ATOM 4632 C C . THR A 1 621 ? 21.187 -8.233 -67.244 1.00 38.53 621 THR A C 1
ATOM 4634 O O . THR A 1 621 ? 20.710 -7.717 -66.241 1.00 38.53 621 THR A O 1
ATOM 4637 N N . ASN A 1 622 ? 22.485 -8.245 -67.554 1.00 35.47 622 ASN A N 1
ATOM 4638 C CA . ASN A 1 622 ? 23.554 -7.265 -67.319 1.00 35.47 622 ASN A CA 1
ATOM 4639 C C . ASN A 1 622 ? 23.448 -6.238 -66.171 1.00 35.47 622 ASN A C 1
ATOM 4641 O O . ASN A 1 622 ? 22.728 -5.250 -66.249 1.00 35.47 622 ASN A O 1
ATOM 4645 N N . THR A 1 623 ? 24.341 -6.434 -65.195 1.00 41.03 623 THR A N 1
ATOM 4646 C CA . THR A 1 623 ? 25.456 -5.540 -64.818 1.00 41.03 623 THR A CA 1
ATOM 4647 C C . THR A 1 623 ? 25.240 -4.027 -64.945 1.00 41.03 623 THR A C 1
ATOM 4649 O O . THR A 1 623 ? 25.478 -3.445 -66.003 1.00 41.03 623 THR A O 1
ATOM 4652 N N . SER A 1 624 ? 24.977 -3.382 -63.807 1.00 37.97 624 SER A N 1
ATOM 4653 C CA . SER A 1 624 ? 25.235 -1.954 -63.593 1.00 37.97 624 SER A CA 1
ATOM 4654 C C . SER A 1 624 ? 26.444 -1.800 -62.670 1.00 37.97 624 SER A C 1
ATOM 4656 O O . SER A 1 624 ? 26.456 -2.314 -61.553 1.00 37.97 624 SER A O 1
ATOM 4658 N N . ALA A 1 625 ? 27.479 -1.130 -63.175 1.00 41.16 625 ALA A N 1
ATOM 4659 C CA . ALA A 1 625 ? 28.709 -0.801 -62.464 1.00 41.16 625 ALA A CA 1
ATOM 4660 C C . ALA A 1 625 ? 28.465 0.203 -61.311 1.00 41.16 625 ALA A C 1
ATOM 4662 O O . ALA A 1 625 ? 27.539 1.013 -61.398 1.00 41.16 625 ALA A O 1
ATOM 4663 N N . PRO A 1 626 ? 29.299 0.187 -60.254 1.00 47.28 626 PRO A N 1
ATOM 4664 C CA . PRO A 1 626 ? 29.184 1.115 -59.135 1.00 47.28 626 PRO A CA 1
ATOM 4665 C C . PRO A 1 626 ? 29.704 2.511 -59.509 1.00 47.28 626 PRO A C 1
ATOM 4667 O O . PRO A 1 626 ? 30.794 2.667 -60.059 1.00 47.28 626 PRO A O 1
ATOM 4670 N N . ILE A 1 627 ? 28.905 3.527 -59.187 1.00 44.78 627 ILE A N 1
ATOM 4671 C CA . ILE A 1 627 ? 29.259 4.947 -59.278 1.00 44.78 627 ILE A CA 1
ATOM 4672 C C . ILE A 1 627 ? 30.186 5.281 -58.089 1.00 44.78 627 ILE A C 1
ATOM 4674 O O . ILE A 1 627 ? 29.866 4.887 -56.966 1.00 44.78 627 ILE A O 1
ATOM 4678 N N . PRO A 1 628 ? 31.324 5.972 -58.291 1.00 49.59 628 PRO A N 1
ATOM 4679 C CA . PRO A 1 628 ? 32.221 6.357 -57.201 1.00 49.59 628 PRO A CA 1
ATOM 4680 C C . PRO A 1 628 ? 31.626 7.499 -56.352 1.00 49.59 628 PRO A C 1
ATOM 4682 O O . PRO A 1 628 ? 30.938 8.364 -56.901 1.00 49.59 628 PRO A O 1
ATOM 4685 N N . PRO A 1 629 ? 31.898 7.547 -55.034 1.00 50.41 629 PRO A N 1
ATOM 4686 C CA . PRO A 1 629 ? 31.484 8.665 -54.197 1.00 50.41 629 PRO A CA 1
ATOM 4687 C C . PRO A 1 629 ? 32.335 9.900 -54.513 1.00 50.41 629 PRO A C 1
ATOM 4689 O O . PRO A 1 629 ? 33.562 9.879 -54.412 1.00 50.41 629 PRO A O 1
ATOM 4692 N N . THR A 1 630 ? 31.668 10.981 -54.909 1.00 43.50 630 THR A N 1
ATOM 4693 C CA . THR A 1 630 ? 32.272 12.306 -55.056 1.00 43.50 630 THR A CA 1
ATOM 4694 C C . THR A 1 630 ? 32.104 13.055 -53.735 1.00 43.50 630 THR A C 1
ATOM 4696 O O . THR A 1 630 ? 31.072 13.683 -53.511 1.00 43.50 630 THR A O 1
ATOM 4699 N N . ASP A 1 631 ? 33.116 13.000 -52.871 1.00 43.44 631 ASP A N 1
ATOM 4700 C CA . ASP A 1 631 ? 33.239 13.905 -51.726 1.00 43.44 631 ASP A CA 1
ATOM 4701 C C . ASP A 1 631 ? 33.766 15.264 -52.210 1.00 43.44 631 ASP A C 1
ATOM 4703 O O . ASP A 1 631 ? 34.951 15.422 -52.515 1.00 43.44 631 ASP A O 1
ATOM 4707 N N . VAL A 1 632 ? 32.879 16.260 -52.286 1.00 44.78 632 VAL A N 1
ATOM 4708 C CA . VAL A 1 632 ? 33.261 17.677 -52.378 1.00 44.78 632 VAL A CA 1
ATOM 4709 C C . VAL A 1 632 ? 32.965 18.335 -51.027 1.00 44.78 632 VAL A C 1
ATOM 4711 O O . VAL A 1 632 ? 31.813 18.302 -50.591 1.00 44.78 632 VAL A O 1
ATOM 4714 N N . PRO A 1 633 ? 33.951 18.965 -50.361 1.00 47.94 633 PRO A N 1
ATOM 4715 C CA . PRO A 1 633 ? 33.712 19.703 -49.128 1.00 47.94 633 PRO A CA 1
ATOM 4716 C C . PRO A 1 633 ? 32.932 20.987 -49.425 1.00 47.94 633 PRO A C 1
ATOM 4718 O O . PRO A 1 633 ? 33.368 21.823 -50.220 1.00 47.94 633 PRO A O 1
ATOM 4721 N N . ILE A 1 634 ? 31.791 21.162 -48.762 1.00 48.25 634 ILE A N 1
ATOM 4722 C CA . ILE A 1 634 ? 31.058 22.431 -48.732 1.00 48.25 634 ILE A CA 1
ATOM 4723 C C . ILE A 1 634 ? 31.813 23.377 -47.776 1.00 48.25 634 ILE A C 1
ATOM 4725 O O . ILE A 1 634 ? 32.083 22.979 -46.640 1.00 48.25 634 ILE A O 1
ATOM 4729 N N . PRO A 1 635 ? 32.188 24.603 -48.186 1.00 55.72 635 PRO A N 1
ATOM 4730 C CA . PRO A 1 635 ? 32.821 25.566 -47.288 1.00 55.72 635 PRO A CA 1
ATOM 4731 C C . PRO A 1 635 ? 31.818 26.083 -46.237 1.00 55.72 635 PRO A C 1
ATOM 4733 O O . PRO A 1 635 ? 30.627 26.212 -46.539 1.00 55.72 635 PRO A O 1
ATOM 4736 N N . PRO A 1 636 ? 32.269 26.401 -45.009 1.00 53.59 636 PRO A N 1
ATOM 4737 C CA . PRO A 1 636 ? 31.394 26.925 -43.968 1.00 53.59 636 PRO A CA 1
ATOM 4738 C C . PRO A 1 636 ? 30.798 28.270 -44.395 1.00 53.59 636 PRO A C 1
ATOM 4740 O O . PRO A 1 636 ? 31.497 29.164 -44.866 1.00 53.59 636 PRO A O 1
ATOM 4743 N N . THR A 1 637 ? 29.481 28.392 -44.245 1.00 42.62 637 THR A N 1
ATOM 4744 C CA . THR A 1 637 ? 28.758 29.649 -44.450 1.00 42.62 637 THR A CA 1
ATOM 4745 C C . THR A 1 637 ? 28.926 30.507 -43.200 1.00 42.62 637 THR A C 1
ATOM 4747 O O . THR A 1 637 ? 28.380 30.180 -42.146 1.00 42.62 637 THR A O 1
ATOM 4750 N N . ASP A 1 638 ? 29.687 31.595 -43.322 1.00 41.38 638 ASP A N 1
ATOM 4751 C CA . ASP A 1 638 ? 29.814 32.638 -42.305 1.00 41.38 638 ASP A CA 1
ATOM 4752 C C . ASP A 1 638 ? 28.445 33.272 -42.024 1.00 41.38 638 ASP A C 1
ATOM 4754 O O . ASP A 1 638 ? 27.927 34.073 -42.804 1.00 41.38 638 ASP A O 1
ATOM 4758 N N . THR A 1 639 ? 27.852 32.912 -40.886 1.00 48.53 639 THR A N 1
ATOM 4759 C CA . THR A 1 639 ? 26.715 33.638 -40.313 1.00 48.53 639 THR A CA 1
ATOM 4760 C C . THR A 1 639 ? 27.277 34.666 -39.326 1.00 48.53 639 THR A C 1
ATOM 4762 O O . THR A 1 639 ? 27.921 34.261 -38.356 1.00 48.53 639 THR A O 1
ATOM 4765 N N . PRO A 1 640 ? 27.086 35.983 -39.533 1.00 48.97 640 PRO A N 1
ATOM 4766 C CA . PRO A 1 640 ? 27.586 36.981 -38.601 1.00 48.97 640 PRO A CA 1
ATOM 4767 C C . PRO A 1 640 ? 26.831 36.909 -37.270 1.00 48.97 640 PRO A C 1
ATOM 4769 O O . PRO A 1 640 ? 25.600 36.897 -37.236 1.00 48.97 640 PRO A O 1
ATOM 4772 N N . ALA A 1 641 ? 27.588 36.895 -36.173 1.00 50.59 641 ALA A N 1
ATOM 4773 C CA . ALA A 1 641 ? 27.060 37.055 -34.826 1.00 50.59 641 ALA A CA 1
ATOM 4774 C C . ALA A 1 641 ? 26.331 38.410 -34.693 1.00 50.59 641 ALA A C 1
ATOM 4776 O O . ALA A 1 641 ? 26.836 39.422 -35.193 1.00 50.59 641 ALA A O 1
ATOM 4777 N N . PRO A 1 642 ? 25.166 38.469 -34.023 1.00 57.19 642 PRO A N 1
ATOM 4778 C CA . PRO A 1 642 ? 24.514 39.739 -33.738 1.00 57.19 642 PRO A CA 1
ATOM 4779 C C . PRO A 1 642 ? 25.384 40.589 -32.790 1.00 57.19 642 PRO A C 1
ATOM 4781 O O . PRO A 1 642 ? 26.055 40.039 -31.911 1.00 57.19 642 PRO A O 1
ATOM 4784 N N . PRO A 1 643 ? 25.396 41.924 -32.954 1.00 57.44 643 PRO A N 1
ATOM 4785 C CA . PRO A 1 643 ? 26.209 42.811 -32.131 1.00 57.44 643 PRO A CA 1
ATOM 4786 C C . PRO A 1 643 ? 25.756 42.791 -30.659 1.00 57.44 643 PRO A C 1
ATOM 4788 O O . PRO A 1 643 ? 24.558 42.656 -30.386 1.00 57.44 643 PRO A O 1
ATOM 4791 N N . PRO A 1 644 ? 26.686 42.962 -29.700 1.00 48.22 644 PRO A N 1
ATOM 4792 C CA . PRO A 1 644 ? 26.340 43.069 -28.290 1.00 48.22 644 PRO A CA 1
ATOM 4793 C C . PRO A 1 644 ? 25.455 44.299 -28.076 1.00 48.22 644 PRO A C 1
ATOM 4795 O O . PRO A 1 644 ? 25.804 45.421 -28.443 1.00 48.22 644 PRO A O 1
ATOM 4798 N N . THR A 1 645 ? 24.276 44.075 -27.501 1.00 47.09 645 THR A N 1
ATOM 4799 C CA . THR A 1 645 ? 23.374 45.152 -27.093 1.00 47.09 645 THR A CA 1
ATOM 4800 C C . THR A 1 645 ? 23.817 45.647 -25.719 1.00 47.09 645 THR A C 1
ATOM 4802 O O . THR A 1 645 ? 23.399 45.111 -24.695 1.00 47.09 645 THR A O 1
ATOM 4805 N N . ASP A 1 646 ? 24.667 46.672 -25.699 1.00 44.81 646 ASP A N 1
ATOM 4806 C CA . ASP A 1 646 ? 24.962 47.454 -24.496 1.00 44.81 646 ASP A CA 1
ATOM 4807 C C . ASP A 1 646 ? 23.743 48.316 -24.144 1.00 44.81 646 ASP A C 1
ATOM 4809 O O . ASP A 1 646 ? 23.569 49.430 -24.640 1.00 44.81 646 ASP A O 1
ATOM 4813 N N . THR A 1 647 ? 22.875 47.794 -23.276 1.00 48.84 647 THR A N 1
ATOM 4814 C CA . THR A 1 647 ? 21.884 48.617 -22.571 1.00 48.84 647 THR A CA 1
ATOM 4815 C C . THR A 1 647 ? 22.416 48.907 -21.166 1.00 48.84 647 THR A C 1
ATOM 4817 O O . THR A 1 647 ? 22.542 47.972 -20.373 1.00 48.84 647 THR A O 1
ATOM 4820 N N . PRO A 1 648 ? 22.744 50.164 -20.817 1.00 48.78 648 PRO A N 1
ATOM 4821 C CA . PRO A 1 648 ? 23.171 50.498 -19.466 1.00 48.78 648 PRO A CA 1
ATOM 4822 C C . PRO A 1 648 ? 22.007 50.326 -18.482 1.00 48.78 648 PRO A C 1
ATOM 4824 O O . PRO A 1 648 ? 20.934 50.908 -18.653 1.00 48.78 648 PRO A O 1
ATOM 4827 N N . LEU A 1 649 ? 22.238 49.534 -17.432 1.00 46.88 649 LEU A N 1
ATOM 4828 C CA . LEU A 1 649 ? 21.365 49.451 -16.261 1.00 46.88 649 LEU A CA 1
ATOM 4829 C C . LEU A 1 649 ? 21.217 50.845 -15.619 1.00 46.88 649 LEU A C 1
ATOM 4831 O O . LEU A 1 649 ? 22.233 51.506 -15.378 1.00 46.88 649 LEU A O 1
ATOM 4835 N N . PRO A 1 650 ? 19.993 51.302 -15.296 1.00 60.16 650 PRO A N 1
ATOM 4836 C CA . PRO A 1 650 ? 19.820 52.507 -14.498 1.00 60.16 650 PRO A CA 1
ATOM 4837 C C . PRO A 1 650 ? 20.360 52.286 -13.072 1.00 60.16 650 PRO A C 1
ATOM 4839 O O . PRO A 1 650 ? 20.247 51.182 -12.532 1.00 60.16 650 PRO A O 1
ATOM 4842 N N . PRO A 1 651 ? 20.943 53.320 -12.437 1.00 59.28 651 PRO A N 1
ATOM 4843 C CA . PRO A 1 651 ? 21.457 53.214 -11.078 1.00 59.28 651 PRO A CA 1
ATOM 4844 C C . PRO A 1 651 ? 20.321 52.931 -10.079 1.00 59.28 651 PRO A C 1
ATOM 4846 O O . PRO A 1 651 ? 19.202 53.424 -10.262 1.00 59.28 651 PRO A O 1
ATOM 4849 N N . PRO A 1 652 ? 20.590 52.171 -9.000 1.00 47.22 652 PRO A N 1
ATOM 4850 C CA . PRO A 1 652 ? 19.584 51.865 -7.994 1.00 47.22 652 PRO A CA 1
ATOM 4851 C C . PRO A 1 652 ? 19.083 53.156 -7.341 1.00 47.22 652 PRO A C 1
ATOM 4853 O O . PRO A 1 652 ? 19.838 53.911 -6.727 1.00 47.22 652 PRO A O 1
ATOM 4856 N N . THR A 1 653 ? 17.783 53.410 -7.487 1.00 43.53 653 THR A N 1
ATOM 4857 C CA . THR A 1 653 ? 17.098 54.497 -6.788 1.00 43.53 653 THR A CA 1
ATOM 4858 C C . THR A 1 653 ? 16.946 54.090 -5.329 1.00 43.53 653 THR A C 1
ATOM 4860 O O . THR A 1 653 ? 16.269 53.120 -5.000 1.00 43.53 653 THR A O 1
ATOM 4863 N N . ASN A 1 654 ? 17.625 54.826 -4.457 1.00 44.25 654 ASN A N 1
ATOM 4864 C CA . ASN A 1 654 ? 17.604 54.631 -3.017 1.00 44.25 654 ASN A CA 1
ATOM 4865 C C . ASN A 1 654 ? 16.280 55.190 -2.465 1.00 44.25 654 ASN A C 1
ATOM 4867 O O . ASN A 1 654 ? 16.166 56.381 -2.173 1.00 44.25 654 ASN A O 1
ATOM 4871 N N . THR A 1 655 ? 15.244 54.353 -2.394 1.00 40.31 655 THR A N 1
ATOM 4872 C CA . THR A 1 655 ? 13.969 54.714 -1.764 1.00 40.31 655 THR A CA 1
ATOM 4873 C C . THR A 1 655 ? 14.083 54.491 -0.260 1.00 40.31 655 THR A C 1
ATOM 4875 O O . THR A 1 655 ? 14.024 53.365 0.228 1.00 40.31 655 THR A O 1
ATOM 4878 N N . ALA A 1 656 ? 14.266 55.587 0.476 1.00 39.53 656 ALA A N 1
ATOM 4879 C CA . ALA A 1 656 ? 14.180 55.610 1.927 1.00 39.53 656 ALA A CA 1
ATOM 4880 C C . ALA A 1 656 ? 12.782 55.158 2.389 1.00 39.53 656 ALA A C 1
ATOM 4882 O O . ALA A 1 656 ? 11.767 55.728 1.986 1.00 39.53 656 ALA A O 1
ATOM 4883 N N . LEU A 1 657 ? 12.742 54.137 3.245 1.00 40.72 657 LEU A N 1
ATOM 4884 C CA . LEU A 1 657 ? 11.548 53.737 3.989 1.00 40.72 657 LEU A CA 1
ATOM 4885 C C . LEU A 1 657 ? 11.169 54.839 4.999 1.00 40.72 657 LEU A C 1
ATOM 4887 O O . LEU A 1 657 ? 12.062 55.405 5.636 1.00 40.72 657 LEU A O 1
ATOM 4891 N N . PRO A 1 658 ? 9.874 55.148 5.189 1.00 43.28 658 PRO A N 1
ATOM 4892 C CA . PRO A 1 658 ? 9.444 56.093 6.209 1.00 43.28 658 PRO A CA 1
ATOM 4893 C C . PRO A 1 658 ? 9.667 55.516 7.613 1.00 43.28 658 PRO A C 1
ATOM 4895 O O . PRO A 1 658 ? 9.184 54.436 7.953 1.00 43.28 658 PRO A O 1
ATOM 4898 N N . THR A 1 659 ? 10.378 56.278 8.441 1.00 38.41 659 THR A N 1
ATOM 4899 C CA . THR A 1 659 ? 10.529 56.059 9.882 1.00 38.41 659 THR A CA 1
ATOM 4900 C C . THR A 1 659 ? 9.158 56.078 10.561 1.00 38.41 659 THR A C 1
ATOM 4902 O O . THR A 1 659 ? 8.563 57.139 10.745 1.00 38.41 659 THR A O 1
ATOM 4905 N N . ILE A 1 660 ? 8.662 54.909 10.966 1.00 37.75 660 ILE A N 1
ATOM 4906 C CA . ILE A 1 660 ? 7.526 54.794 11.885 1.00 37.75 660 ILE A CA 1
ATOM 4907 C C . ILE A 1 660 ? 8.075 54.903 13.310 1.00 37.75 660 ILE A C 1
ATOM 4909 O O . ILE A 1 660 ? 8.786 54.024 13.793 1.00 37.75 660 ILE A O 1
ATOM 4913 N N . VAL A 1 661 ? 7.752 56.011 13.976 1.00 38.34 661 VAL A N 1
ATOM 4914 C CA . VAL A 1 661 ? 8.019 56.236 15.400 1.00 38.34 661 VAL A CA 1
ATOM 4915 C C . VAL A 1 661 ? 6.930 55.528 16.206 1.00 38.34 661 VAL A C 1
ATOM 4917 O O . VAL A 1 661 ? 5.776 55.951 16.186 1.00 38.34 661 VAL A O 1
ATOM 4920 N N . ILE A 1 662 ? 7.291 54.464 16.924 1.00 41.41 662 ILE A N 1
ATOM 4921 C CA . ILE A 1 662 ? 6.432 53.836 17.939 1.00 41.41 662 ILE A CA 1
ATOM 4922 C C . ILE A 1 662 ? 6.894 54.345 19.317 1.00 41.41 662 ILE A C 1
ATOM 4924 O O . ILE A 1 662 ? 8.071 54.179 19.647 1.00 41.41 662 ILE A O 1
ATOM 4928 N N . PRO A 1 663 ? 6.030 54.983 20.129 1.00 44.03 663 PRO A N 1
ATOM 4929 C CA . PRO A 1 663 ? 6.407 55.461 21.457 1.00 44.03 663 PRO A CA 1
ATOM 4930 C C . PRO A 1 663 ? 6.527 54.304 22.465 1.00 44.03 663 PRO A C 1
ATOM 4932 O O . PRO A 1 663 ? 5.623 53.478 22.588 1.00 44.03 663 PRO A O 1
ATOM 4935 N N . LEU A 1 664 ? 7.637 54.273 23.213 1.00 40.16 664 LEU A N 1
ATOM 4936 C CA . LEU A 1 664 ? 7.837 53.394 24.372 1.00 40.16 664 LEU A CA 1
ATOM 4937 C C . LEU A 1 664 ? 6.858 53.759 25.506 1.00 40.16 664 LEU A C 1
ATOM 4939 O O . LEU A 1 664 ? 6.812 54.931 25.893 1.00 40.16 664 LEU A O 1
ATOM 4943 N N . PRO A 1 665 ? 6.153 52.795 26.126 1.00 44.03 665 PRO A N 1
ATOM 4944 C CA . PRO A 1 665 ? 5.526 53.018 27.419 1.00 44.03 665 PRO A CA 1
ATOM 4945 C C . PRO A 1 665 ? 6.551 52.925 28.560 1.00 44.03 665 PRO A C 1
ATOM 4947 O O . PRO A 1 665 ? 7.496 52.137 28.539 1.00 44.03 665 PRO A O 1
ATOM 4950 N N . ALA A 1 666 ? 6.335 53.789 29.548 1.00 36.88 666 ALA A N 1
ATOM 4951 C CA . ALA A 1 666 ? 7.209 54.084 30.669 1.00 36.88 666 ALA A CA 1
ATOM 4952 C C . ALA A 1 666 ? 7.498 52.885 31.591 1.00 36.88 666 ALA A C 1
ATOM 4954 O O . ALA A 1 666 ? 6.623 52.096 31.941 1.00 36.88 666 ALA A O 1
ATOM 4955 N N . THR A 1 667 ? 8.746 52.834 32.049 1.00 36.56 667 THR A N 1
ATOM 4956 C CA . THR A 1 667 ? 9.258 52.027 33.159 1.00 36.56 667 THR A CA 1
ATOM 4957 C C . THR A 1 667 ? 8.468 52.264 34.448 1.00 36.56 667 THR A C 1
ATOM 4959 O O . THR A 1 667 ? 8.484 53.373 34.984 1.00 36.56 667 THR A O 1
ATOM 4962 N N . ALA A 1 668 ? 7.848 51.210 34.980 1.00 36.00 668 ALA A N 1
ATOM 4963 C CA . ALA A 1 668 ? 7.363 51.158 36.354 1.00 36.00 668 ALA A CA 1
ATOM 4964 C C . ALA A 1 668 ? 8.353 50.354 37.212 1.00 36.00 668 ALA A C 1
ATOM 4966 O O . ALA A 1 668 ? 8.575 49.163 37.004 1.00 36.00 668 ALA A O 1
ATOM 4967 N N . THR A 1 669 ? 8.971 51.043 38.163 1.00 39.19 669 THR A N 1
ATOM 4968 C CA . THR A 1 669 ? 9.873 50.522 39.193 1.00 39.19 669 THR A CA 1
ATOM 4969 C C . THR A 1 669 ? 9.072 49.759 40.254 1.00 39.19 669 THR A C 1
ATOM 4971 O O . THR A 1 669 ? 8.132 50.340 40.799 1.00 39.19 669 THR A O 1
ATOM 4974 N N . PRO A 1 670 ? 9.429 48.522 40.644 1.00 44.59 670 PRO A N 1
ATOM 4975 C CA . PRO A 1 670 ? 8.873 47.944 41.858 1.00 44.59 670 PRO A CA 1
ATOM 4976 C C . PRO A 1 670 ? 9.665 48.405 43.088 1.00 44.59 670 PRO A C 1
ATOM 4978 O O . PRO A 1 670 ? 10.846 48.108 43.270 1.00 44.59 670 PRO A O 1
ATOM 4981 N N . THR A 1 671 ? 8.965 49.154 43.935 1.00 36.25 671 THR A N 1
ATOM 4982 C CA . THR A 1 671 ? 9.328 49.509 45.306 1.00 36.25 671 THR A CA 1
ATOM 4983 C C . THR A 1 671 ? 9.432 48.251 46.169 1.00 36.25 671 THR A C 1
ATOM 4985 O O . THR A 1 671 ? 8.482 47.480 46.275 1.00 36.25 671 THR A O 1
ATOM 4988 N N . ILE A 1 672 ? 10.577 48.066 46.823 1.00 34.31 672 ILE A N 1
ATOM 4989 C CA . ILE A 1 672 ? 10.793 47.026 47.830 1.00 34.31 672 ILE A CA 1
ATOM 4990 C C . ILE A 1 672 ? 10.421 47.628 49.190 1.00 34.31 672 ILE A C 1
ATOM 4992 O O . ILE A 1 672 ? 11.003 48.629 49.606 1.00 34.31 672 ILE A O 1
ATOM 4996 N N . THR A 1 673 ? 9.453 47.035 49.888 1.00 33.88 673 THR A N 1
ATOM 4997 C CA . THR A 1 673 ? 9.160 47.326 51.300 1.00 33.88 673 THR A CA 1
ATOM 4998 C C . THR A 1 673 ? 9.463 46.076 52.129 1.00 33.88 673 THR A C 1
ATOM 5000 O O . THR A 1 673 ? 8.980 45.000 51.778 1.00 33.88 673 THR A O 1
ATOM 5003 N N . PRO A 1 674 ? 10.256 46.172 53.211 1.00 49.16 674 PRO A N 1
ATOM 5004 C CA . PRO A 1 674 ? 10.512 45.051 54.103 1.00 49.16 674 PRO A CA 1
ATOM 5005 C C . PRO A 1 674 ? 9.479 45.023 55.235 1.00 49.16 674 PRO A C 1
ATOM 5007 O O . PRO A 1 674 ? 9.037 46.083 55.677 1.00 49.16 674 PRO A O 1
ATOM 5010 N N . THR A 1 675 ? 9.138 43.825 55.722 1.00 33.47 675 THR A N 1
ATOM 5011 C CA . THR A 1 675 ? 8.917 43.450 57.141 1.00 33.47 675 THR A CA 1
ATOM 5012 C C . THR A 1 675 ? 7.937 42.280 57.225 1.00 33.47 675 THR A C 1
ATOM 5014 O O . THR A 1 675 ? 6.767 42.441 56.900 1.00 33.47 675 THR A O 1
ATOM 5017 N N . ALA A 1 676 ? 8.395 41.138 57.743 1.00 36.75 676 ALA A N 1
ATOM 5018 C CA . ALA A 1 676 ? 7.669 40.358 58.749 1.00 36.75 676 ALA A CA 1
ATOM 5019 C C . ALA A 1 676 ? 8.581 39.260 59.312 1.00 36.75 676 ALA A C 1
ATOM 5021 O O . ALA A 1 676 ? 9.320 38.595 58.590 1.00 36.75 676 ALA A O 1
ATOM 5022 N N . THR A 1 677 ? 8.526 39.119 60.629 1.00 34.41 677 THR A N 1
ATOM 5023 C CA . THR A 1 677 ? 9.420 38.346 61.488 1.00 34.41 677 THR A CA 1
ATOM 5024 C C . THR A 1 677 ? 8.661 37.149 62.085 1.00 34.41 677 THR A C 1
ATOM 5026 O O . THR A 1 677 ? 7.490 37.306 62.420 1.00 34.41 677 THR A O 1
ATOM 5029 N N . LEU A 1 678 ? 9.395 36.050 62.356 1.00 35.97 678 LEU A N 1
ATOM 5030 C CA . LEU A 1 678 ? 9.128 34.941 63.314 1.00 35.97 678 LEU A CA 1
ATOM 5031 C C . LEU A 1 678 ? 8.171 33.789 62.890 1.00 35.97 678 LEU A C 1
ATOM 5033 O O . LEU A 1 678 ? 7.307 33.994 62.047 1.00 35.97 678 LEU A O 1
ATOM 5037 N N . PRO A 1 679 ? 8.187 32.624 63.593 1.00 58.56 679 PRO A N 1
ATOM 5038 C CA . PRO A 1 679 ? 9.313 31.702 63.866 1.00 58.56 679 PRO A CA 1
ATOM 5039 C C . PRO A 1 679 ? 8.908 30.204 63.652 1.00 58.56 679 PRO A C 1
ATOM 5041 O O . PRO A 1 679 ? 7.812 29.960 63.163 1.00 58.56 679 PRO A O 1
ATOM 5044 N N . TYR A 1 680 ? 9.751 29.242 64.098 1.00 35.16 680 TYR A N 1
ATOM 5045 C CA . TYR A 1 680 ? 9.517 27.789 64.397 1.00 35.16 680 TYR A CA 1
ATOM 5046 C C . TYR A 1 680 ? 10.224 26.710 63.518 1.00 35.16 680 TYR A C 1
ATOM 5048 O O . TYR A 1 680 ? 10.706 27.046 62.443 1.00 35.16 680 TYR A O 1
ATOM 5056 N N . PRO A 1 681 ? 10.488 25.473 64.034 1.00 54.19 681 PRO A N 1
ATOM 5057 C CA . PRO A 1 681 ? 11.835 25.061 64.451 1.00 54.19 681 PRO A CA 1
ATOM 5058 C C . PRO A 1 681 ? 12.420 23.837 63.700 1.00 54.19 681 PRO A C 1
ATOM 5060 O O . PRO A 1 681 ? 11.753 23.164 62.921 1.00 54.19 681 PRO A O 1
ATOM 5063 N N . LEU A 1 682 ? 13.685 23.541 64.027 1.00 43.38 682 LEU A N 1
ATOM 5064 C CA . LEU A 1 682 ? 14.481 22.343 63.699 1.00 43.38 682 LEU A CA 1
ATOM 5065 C C . LEU A 1 682 ? 13.769 21.013 64.025 1.00 43.38 682 LEU A C 1
ATOM 5067 O O . LEU A 1 682 ? 13.058 20.938 65.031 1.00 43.38 682 LEU A O 1
ATOM 5071 N N . PRO A 1 683 ? 14.062 19.931 63.272 1.00 50.88 683 PRO A N 1
ATOM 5072 C CA . PRO A 1 683 ? 14.953 18.911 63.851 1.00 50.88 683 PRO A CA 1
ATOM 5073 C C . PRO A 1 683 ? 15.851 18.149 62.848 1.00 50.88 683 PRO A C 1
ATOM 5075 O O . PRO A 1 683 ? 15.524 18.002 61.676 1.00 50.88 683 PRO A O 1
ATOM 5078 N N . GLY A 1 684 ? 16.919 17.535 63.378 1.00 34.06 684 GLY A N 1
ATOM 5079 C CA . GLY A 1 684 ? 17.400 16.227 62.903 1.00 34.06 684 GLY A CA 1
ATOM 5080 C C . GLY A 1 684 ? 18.756 16.212 62.199 1.00 34.06 684 GLY A C 1
ATOM 5081 O O . GLY A 1 684 ? 18.850 16.484 61.010 1.00 34.06 684 GLY A O 1
ATOM 5082 N N . GLY A 1 685 ? 19.804 15.848 62.942 1.00 35.34 685 GLY A N 1
ATOM 5083 C CA . GLY A 1 685 ? 21.172 15.712 62.443 1.00 35.34 685 GLY A CA 1
ATOM 5084 C C . GLY A 1 685 ? 21.450 14.420 61.662 1.00 35.34 685 GLY A C 1
ATOM 5085 O O . GLY A 1 685 ? 20.799 13.396 61.857 1.00 35.34 685 GLY A O 1
ATOM 5086 N N . LEU A 1 686 ? 22.485 14.478 60.822 1.00 38.56 686 LEU A N 1
ATOM 5087 C CA . LEU A 1 686 ? 23.119 13.341 60.152 1.00 38.56 686 LEU A CA 1
ATOM 5088 C C . LEU A 1 686 ? 24.561 13.209 60.673 1.00 38.56 686 LEU A C 1
ATOM 5090 O O . LEU A 1 686 ? 25.253 14.228 60.761 1.00 38.56 686 LEU A O 1
ATOM 5094 N N . PRO A 1 687 ? 25.042 12.001 61.023 1.00 51.59 687 PRO A N 1
ATOM 5095 C CA . PRO A 1 687 ? 26.414 11.813 61.467 1.00 51.59 687 PRO A CA 1
ATOM 5096 C C . PRO A 1 687 ? 27.380 11.543 60.302 1.00 51.59 687 PRO A C 1
ATOM 5098 O O . PRO A 1 687 ? 27.032 10.951 59.282 1.00 51.59 687 PRO A O 1
ATOM 5101 N N . ALA A 1 688 ? 28.618 11.990 60.511 1.00 42.34 688 ALA A N 1
ATOM 5102 C CA . ALA A 1 688 ? 29.783 11.846 59.643 1.00 42.34 688 ALA A CA 1
ATOM 5103 C C . ALA A 1 688 ? 30.290 10.388 59.523 1.00 42.34 688 ALA A C 1
ATOM 5105 O O . ALA A 1 688 ? 30.029 9.572 60.410 1.00 42.34 688 ALA A O 1
ATOM 5106 N N . PRO A 1 689 ? 31.074 10.056 58.476 1.00 48.66 689 PRO A N 1
ATOM 5107 C CA . PRO A 1 689 ? 31.641 8.725 58.298 1.00 48.66 689 PRO A CA 1
ATOM 5108 C C . PRO A 1 689 ? 32.966 8.557 59.060 1.00 48.66 689 PRO A C 1
ATOM 5110 O O . PRO A 1 689 ? 33.728 9.501 59.264 1.00 48.66 689 PRO A O 1
ATOM 5113 N N . SER A 1 690 ? 33.267 7.323 59.460 1.00 35.28 690 SER A N 1
ATOM 5114 C CA . SER A 1 690 ? 34.553 6.914 60.040 1.00 35.28 690 SER A CA 1
ATOM 5115 C C . SER A 1 690 ? 34.991 5.536 59.505 1.00 35.28 690 SER A C 1
ATOM 5117 O O . SER A 1 690 ? 34.170 4.835 58.913 1.00 35.28 690 SER A O 1
ATOM 5119 N N . PRO A 1 691 ? 36.290 5.180 59.611 1.00 51.84 691 PRO A N 1
ATOM 5120 C CA . PRO A 1 691 ? 37.019 4.492 58.538 1.00 51.84 691 PRO A CA 1
ATOM 5121 C C . PRO A 1 691 ? 37.431 3.027 58.820 1.00 51.84 691 PRO A C 1
ATOM 5123 O O . PRO A 1 691 ? 37.448 2.593 59.962 1.00 51.84 691 PRO A O 1
ATOM 5126 N N . ARG A 1 692 ? 37.843 2.337 57.732 1.00 38.22 692 ARG A N 1
ATOM 5127 C CA . ARG A 1 692 ? 38.774 1.180 57.561 1.00 38.22 692 ARG A CA 1
ATOM 5128 C C . ARG A 1 692 ? 38.848 0.083 58.647 1.00 38.22 692 ARG A C 1
ATOM 5130 O O . ARG A 1 692 ? 39.232 0.377 59.769 1.00 38.22 692 ARG A O 1
ATOM 5137 N N . THR A 1 693 ? 38.817 -1.201 58.240 1.00 35.00 693 THR A N 1
ATOM 5138 C CA . THR A 1 693 ? 39.987 -2.134 58.289 1.00 35.00 693 THR A CA 1
ATOM 5139 C C . THR A 1 693 ? 39.722 -3.563 57.754 1.00 35.00 693 THR A C 1
ATOM 5141 O O . THR A 1 693 ? 38.622 -4.091 57.827 1.00 35.00 693 THR A O 1
ATOM 5144 N N . ASN A 1 694 ? 40.808 -4.117 57.197 1.00 36.25 694 ASN A N 1
ATOM 5145 C CA . ASN A 1 694 ? 41.169 -5.440 56.643 1.00 36.25 694 ASN A CA 1
ATOM 5146 C C . ASN A 1 694 ? 40.657 -6.743 57.318 1.00 36.25 694 ASN A C 1
ATOM 5148 O O . ASN A 1 694 ? 40.610 -6.802 58.540 1.00 36.25 694 ASN A O 1
ATOM 5152 N N . ALA A 1 695 ? 40.514 -7.835 56.532 1.00 33.69 695 ALA A N 1
ATOM 5153 C CA . ALA A 1 695 ? 41.442 -9.004 56.467 1.00 33.69 695 ALA A CA 1
ATOM 5154 C C . ALA A 1 695 ? 40.785 -10.406 56.245 1.00 33.69 695 ALA A C 1
ATOM 5156 O O . ALA A 1 695 ? 40.117 -10.904 57.139 1.00 33.69 695 ALA A O 1
ATOM 5157 N N . ALA A 1 696 ? 41.154 -11.054 55.114 1.00 37.62 696 ALA A N 1
ATOM 5158 C CA . ALA A 1 696 ? 41.519 -12.486 54.889 1.00 37.62 696 ALA A CA 1
ATOM 5159 C C . ALA A 1 696 ? 40.502 -13.653 55.126 1.00 37.62 696 ALA A C 1
ATOM 5161 O O . ALA A 1 696 ? 39.517 -13.449 55.826 1.00 37.62 696 ALA A O 1
ATOM 5162 N N . PRO A 1 697 ? 40.754 -14.917 54.664 1.00 56.62 697 PRO A N 1
ATOM 5163 C CA . PRO A 1 697 ? 41.722 -15.445 53.672 1.00 56.62 697 PRO A CA 1
ATOM 5164 C C . PRO A 1 697 ? 41.140 -16.404 52.581 1.00 56.62 697 PRO A C 1
ATOM 5166 O O . PRO A 1 697 ? 40.016 -16.890 52.659 1.00 56.62 697 PRO A O 1
ATOM 5169 N N . PHE A 1 698 ? 41.995 -16.714 51.593 1.00 41.53 698 PHE A N 1
ATOM 5170 C CA . PHE A 1 698 ? 41.916 -17.794 50.583 1.00 41.53 698 PHE A CA 1
ATOM 5171 C C . PHE A 1 698 ? 42.145 -19.211 51.169 1.00 41.53 698 PHE A C 1
ATOM 5173 O O . PHE A 1 698 ? 42.680 -19.338 52.272 1.00 41.53 698 PHE A O 1
ATOM 5180 N N . PRO A 1 699 ? 41.845 -20.282 50.399 1.00 54.22 699 PRO A N 1
ATOM 5181 C CA . PRO A 1 699 ? 42.929 -21.008 49.712 1.00 54.22 699 PRO A CA 1
ATOM 5182 C C . PRO A 1 699 ? 42.610 -21.375 48.247 1.00 54.22 699 PRO A C 1
ATOM 5184 O O . PRO A 1 699 ? 41.455 -21.421 47.835 1.00 54.22 699 PRO A O 1
ATOM 5187 N N . GLY A 1 700 ? 43.664 -21.574 47.449 1.00 34.59 700 GLY A N 1
ATOM 5188 C CA . GLY A 1 700 ? 43.608 -21.643 45.986 1.00 34.59 700 GLY A CA 1
ATOM 5189 C C . GLY A 1 700 ? 43.635 -23.035 45.357 1.00 34.59 700 GLY A C 1
ATOM 5190 O O . GLY A 1 700 ? 43.547 -24.048 46.038 1.00 34.59 700 GLY A O 1
ATOM 5191 N N . SER A 1 701 ? 43.820 -23.058 44.034 1.00 35.06 701 SER A N 1
ATOM 5192 C CA . SER A 1 701 ? 44.505 -24.131 43.307 1.00 35.06 701 SER A CA 1
ATOM 5193 C C . SER A 1 701 ? 44.909 -23.654 41.906 1.00 35.06 701 SER A C 1
ATOM 5195 O O . SER A 1 701 ? 44.185 -22.908 41.252 1.00 35.06 701 SER A O 1
ATOM 5197 N N . LEU A 1 702 ? 46.107 -24.068 41.503 1.00 39.84 702 LEU A N 1
ATOM 5198 C CA . LEU A 1 702 ? 46.817 -23.792 40.254 1.00 39.84 702 LEU A CA 1
ATOM 5199 C C . LEU A 1 702 ? 46.224 -24.590 39.080 1.00 39.84 702 LEU A C 1
ATOM 5201 O O . LEU A 1 702 ? 45.776 -25.708 39.308 1.00 39.84 702 LEU A O 1
ATOM 5205 N N . HIS A 1 703 ? 46.342 -24.082 37.846 1.00 41.47 703 HIS A N 1
ATOM 5206 C CA . HIS A 1 703 ? 46.941 -24.788 36.694 1.00 41.47 703 HIS A CA 1
ATOM 5207 C C . HIS A 1 703 ? 47.216 -23.796 35.545 1.00 41.47 703 HIS A C 1
ATOM 5209 O O . HIS A 1 703 ? 46.316 -23.126 35.048 1.00 41.47 703 HIS A O 1
ATOM 5215 N N . ASN A 1 704 ? 48.487 -23.721 35.144 1.00 38.41 704 ASN A N 1
ATOM 5216 C CA . ASN A 1 704 ? 48.974 -23.094 33.916 1.00 38.41 704 ASN A CA 1
ATOM 5217 C C . ASN A 1 704 ? 48.762 -24.050 32.735 1.00 38.41 704 ASN A C 1
ATOM 5219 O O . ASN A 1 704 ? 49.132 -25.210 32.880 1.00 38.41 704 ASN A O 1
ATOM 5223 N N . VAL A 1 705 ? 48.359 -23.548 31.563 1.00 38.88 705 VAL A N 1
ATOM 5224 C CA . VAL A 1 705 ? 48.958 -23.916 30.263 1.00 38.88 705 VAL A CA 1
ATOM 5225 C C . VAL A 1 705 ? 48.882 -22.694 29.349 1.00 38.88 705 VAL A C 1
ATOM 5227 O O . VAL A 1 705 ? 47.850 -22.037 29.252 1.00 38.88 705 VAL A O 1
ATOM 5230 N N . ALA A 1 706 ? 50.005 -22.393 28.710 1.00 40.38 706 ALA A N 1
ATOM 5231 C CA . ALA A 1 706 ? 50.197 -21.308 27.771 1.00 40.38 706 ALA A CA 1
ATOM 5232 C C . ALA A 1 706 ? 50.492 -21.883 26.371 1.00 40.38 706 ALA A C 1
ATOM 5234 O O . ALA A 1 706 ? 51.059 -22.970 26.280 1.00 40.38 706 ALA A O 1
ATOM 5235 N N . ILE A 1 707 ? 50.213 -21.063 25.346 1.00 38.28 707 ILE A N 1
ATOM 5236 C CA . ILE A 1 707 ? 50.867 -21.009 24.020 1.00 38.28 707 ILE A CA 1
ATOM 5237 C C . ILE A 1 707 ? 50.483 -22.134 23.033 1.00 38.28 707 ILE A C 1
ATOM 5239 O O . ILE A 1 707 ? 50.806 -23.294 23.260 1.00 38.28 707 ILE A O 1
ATOM 5243 N N . LYS A 1 708 ? 49.919 -21.784 21.862 1.00 36.22 708 LYS A N 1
ATOM 5244 C CA . LYS A 1 708 ? 50.717 -21.433 20.666 1.00 36.22 708 LYS A CA 1
ATOM 5245 C C . LYS A 1 708 ? 49.850 -20.956 19.489 1.00 36.22 708 LYS A C 1
ATOM 5247 O O . LYS A 1 708 ? 48.887 -21.617 19.125 1.00 36.22 708 LYS A O 1
ATOM 5252 N N . GLU A 1 709 ? 50.241 -19.811 18.936 1.00 40.56 709 GLU A N 1
ATOM 5253 C CA . GLU A 1 709 ? 49.944 -19.368 17.573 1.00 40.56 709 GLU A CA 1
ATOM 5254 C C . GLU A 1 709 ? 50.708 -20.238 16.565 1.00 40.56 709 GLU A C 1
ATOM 5256 O O . GLU A 1 709 ? 51.898 -20.504 16.761 1.00 40.56 709 GLU A O 1
ATOM 5261 N N . GLU A 1 710 ? 50.039 -20.615 15.481 1.00 49.62 710 GLU A N 1
ATOM 5262 C CA . GLU A 1 710 ? 50.614 -20.708 14.136 1.00 49.62 710 GLU A CA 1
ATOM 5263 C C . GLU A 1 710 ? 49.544 -20.301 13.121 1.00 49.62 710 GLU A C 1
ATOM 5265 O O . GLU A 1 710 ? 48.373 -20.704 13.327 1.00 49.62 710 GLU A O 1
#